Protein AF-A0A669PUD7-F1 (afdb_monomer_lite)

Radius of gyration: 36.91 Å; chains: 1; bounding box: 134×95×124 Å

Organism: Phasianus colchicus (NCBI:txid9054)

InterPro domains:
  IPR001087 GDSL lipase/esterase [PF00657] (429-705)
  IPR008139 Saposin B type domain [PS50015] (211-290)
  IPR008139 Saposin B type domain [SM00741] (213-286)
  IPR011001 Saposin-like [SSF47862] (212-287)
  IPR036514 SGNH hydrolase superfamily [G3DSA:3.40.50.1110] (474-720)
  IPR039676 Acyloxyacyl hydrolase [PTHR15010] (180-747)
  IPR048593 Acyloxyacyl hydrolase, N-terminal domain [PF20825] (214-342)

Sequence (747 aa):
MGKPLAVGVVSVSPSLARSGLHIEAAAPTPDVPLTWLPLFPSHQQLPAHPLTQSPPPAASFFSPILFLSHPPKWKPCSKETEGDLLLYFLFYLSGGGLGGRVLSGFFFMQHELLRGVSCVINAEWLRQLLWFKVVSHSLRARRAELLTAPSWSHQASRSGTAATGMRASRQIIPNWFCILWLPLLLRAISCSPLPAAELPPPAALPSGLSQGQTCVGCVLVVSVIEQLAQWHNSTVKAAMERLCNYIPEKLQGFCYVLAEVYGPHIAELIDKEMNADVVCHSLKLCKQDPGQPLCHLYPPPKVGLSAAIRKAKRILKNSKDLKSTVGFPNLCAFPPLADLCERIKYVLRNKLPFEDFDGDKFSTFPTLRGYHWRGRDCDDKNTTVYPGRRPDNWDVKSDSNCNGIWGVDPKDGIPYEEKFCKGADSQGVVLLGDSAGAHFHIPPEWMTVTQMSAKSFANLPMAFTDELDWPQFSEITGFLNSTIGGWTDSLYLRLRRRNRCNHRDLQNISQNGGSSRNLLSLIKSLARNQLLDNPAIVIYATIGNDVCNGNQDTLAHMTTPKEMFSNVMQALQYLDSQLPNSSHVILTGLVDGRFLWDNLHSRYHPLGQLNRDVTYSQLYTFLNCLQVSPCSGWLTANETLRNLTSERALQLSNVLKEITRTQKFANFDVFYMDFPLKQTAEEWHRMGGESWQLIEPVDGFHPSQIAAALGTSVTWQKALHEWPQVLGKENPFNDQIEAIFKDQGGH

Foldseek 3Di:
DDDDDDDDDDDDDDDDDDDDDDDDDDDDDDDDDDDDDDDDDDDDDDDDDDDDDDDDDDDDDDDDDDDDDDDDDDDDDDDDDYDDDDDDDDDDDDDDDDDDDDDDDDDDDDDDDPDDDDDDDDPVVVVVVVVVVVVVPVVVPPDDDDDDDDDDDDYDDYDDDDDDDDDDDDDDDDDDPPDPPVVPPPPDDDDDDDDDDDDDDPDDDDLADDLLRLLVVQQLVLLLLLVLCVLVVHQSLVSLVQLLQLADPLCSVVSVVCCVLCVVLSRLLVVVVHHSLLSCLLLSSRDDDPPADRFDQFDAPPVGSVVSNVVSNVSLVPDPVPPDSDPDPGPLPPPSCVVVVVLLVCCVPQVAAPQQQCPLREEQDCFSSHLLFFQHFDDSNDSQAEAFWDADVLQQPHRRNLLLQHHADPVPGHTRSCVFPVQQLAAAEEELEECLLLVQADQLLSRLSVNHGSVSCPCVSRCVRRVSGRSCQFAARNDDFDPRDDGGDHVQVVLCQQGSSNHRRYGRLYYHLRDLQCSLVSCVSDRFAQPGGRAYEYEYYHQPNLQFFLDPPSLVSHHALVNLLVSVVSVVVVCLVGGHAAHAYEYEAHDLLLLLCVQFQCPAFSSCPPPVTGGLVSVLSSCSSSSNQRGVQNSHPPVVSSVSSNVRSVSSLVSLVVCLVPDDGGRYRYHYDYQCLVVLQVVQVVVVHDSQVQAHRNNSGHGHSSSSNSSSVVVVVCCVVPPVVNSGGRGPCSVVCCVPSNCSPPD

Structure (mmCIF, N/CA/C/O backbone):
data_AF-A0A669PUD7-F1
#
_entry.id   AF-A0A669PUD7-F1
#
loop_
_atom_site.group_PDB
_atom_site.id
_atom_site.type_symbol
_atom_site.label_atom_id
_atom_site.label_alt_id
_atom_site.label_comp_id
_atom_site.label_asym_id
_atom_site.label_entity_id
_atom_site.label_seq_id
_atom_site.pdbx_PDB_ins_code
_atom_site.Cartn_x
_atom_site.Cartn_y
_atom_site.Cartn_z
_atom_site.occupancy
_atom_site.B_iso_or_equiv
_atom_site.auth_seq_id
_atom_site.auth_comp_id
_atom_site.auth_asym_id
_atom_site.auth_atom_id
_atom_site.pdbx_PDB_model_num
ATOM 1 N N . MET A 1 1 ? 67.825 29.179 16.433 1.00 30.06 1 MET A N 1
ATOM 2 C CA . MET A 1 1 ? 67.629 28.994 14.973 1.00 30.06 1 MET A CA 1
ATOM 3 C C . MET A 1 1 ? 67.698 27.504 14.661 1.00 30.06 1 MET A C 1
ATOM 5 O O . MET A 1 1 ? 68.273 26.777 15.460 1.00 30.06 1 MET A O 1
ATOM 9 N N . GLY A 1 2 ? 67.028 27.036 13.605 1.00 33.84 2 GLY A N 1
ATOM 10 C CA . GLY A 1 2 ? 66.627 25.626 13.493 1.00 33.84 2 GLY A CA 1
ATOM 11 C C . GLY A 1 2 ? 67.649 24.645 12.903 1.00 33.84 2 GLY A C 1
ATOM 12 O O . GLY A 1 2 ? 68.591 25.039 12.219 1.00 33.84 2 GLY A O 1
ATOM 13 N N . LYS A 1 3 ? 67.377 23.357 13.150 1.00 33.19 3 LYS A N 1
ATOM 14 C CA . LYS A 1 3 ? 67.638 22.151 12.333 1.00 33.19 3 LYS A CA 1
ATOM 15 C C . LYS A 1 3 ? 66.871 20.984 12.989 1.00 33.19 3 LYS A C 1
ATOM 17 O O . LYS A 1 3 ? 66.657 21.034 14.200 1.00 33.19 3 LYS A O 1
ATOM 22 N N . PRO A 1 4 ? 66.397 19.993 12.216 1.00 48.84 4 PRO A N 1
ATOM 23 C CA . PRO A 1 4 ? 67.084 18.693 12.260 1.00 48.84 4 PRO A CA 1
ATOM 24 C C . PRO A 1 4 ? 67.132 17.967 10.900 1.00 48.84 4 PRO A C 1
ATOM 26 O O . PRO A 1 4 ? 66.355 18.274 9.998 1.00 48.84 4 PRO A O 1
ATOM 29 N N . LEU A 1 5 ? 68.017 16.967 10.768 1.00 30.84 5 LEU A N 1
ATOM 30 C CA . LEU A 1 5 ? 67.963 15.970 9.688 1.00 30.84 5 LEU A CA 1
ATOM 31 C C . LEU A 1 5 ? 68.794 14.710 10.040 1.00 30.84 5 LEU A C 1
ATOM 33 O O . LEU A 1 5 ? 70.017 14.800 10.093 1.00 30.84 5 LEU A O 1
ATOM 37 N N . ALA A 1 6 ? 68.119 13.558 10.204 1.00 36.34 6 ALA A N 1
ATOM 38 C CA . ALA A 1 6 ? 68.666 12.181 10.273 1.00 36.34 6 ALA A CA 1
ATOM 39 C C . ALA A 1 6 ? 69.630 11.852 11.465 1.00 36.34 6 ALA A C 1
ATOM 41 O O . ALA A 1 6 ? 70.038 12.752 12.189 1.00 36.34 6 ALA A O 1
ATOM 42 N N . VAL A 1 7 ? 69.976 10.590 11.802 1.00 28.28 7 VAL A N 1
ATOM 43 C CA . VAL A 1 7 ? 69.871 9.290 11.085 1.00 28.28 7 VAL A CA 1
ATOM 44 C C . VAL A 1 7 ? 69.454 8.105 12.000 1.00 28.28 7 VAL A C 1
ATOM 46 O O . VAL A 1 7 ? 70.170 7.798 12.945 1.00 28.28 7 VAL A O 1
ATOM 49 N N . GLY A 1 8 ? 68.396 7.369 11.599 1.00 27.33 8 GLY A N 1
ATOM 50 C CA . GLY A 1 8 ? 68.172 5.907 11.790 1.00 27.33 8 GLY A CA 1
ATOM 51 C C . GLY A 1 8 ? 68.160 5.299 13.214 1.00 27.33 8 GLY A C 1
ATOM 52 O O . GLY A 1 8 ? 67.993 6.029 14.181 1.00 27.33 8 GLY A O 1
ATOM 53 N N . VAL A 1 9 ? 68.266 3.967 13.419 1.00 26.58 9 VAL A N 1
ATOM 54 C CA . VAL A 1 9 ? 68.284 2.784 12.503 1.00 26.58 9 VAL A CA 1
ATOM 55 C C . VAL A 1 9 ? 67.666 1.540 13.229 1.00 26.58 9 VAL A C 1
ATOM 57 O O . VAL A 1 9 ? 67.614 1.528 14.453 1.00 26.58 9 VAL A O 1
ATOM 60 N N . VAL A 1 10 ? 67.324 0.472 12.479 1.00 24.89 10 VAL A N 1
ATOM 61 C CA . VAL A 1 10 ? 67.096 -0.966 12.845 1.00 24.89 10 VAL A CA 1
ATOM 62 C C . VAL A 1 10 ? 65.633 -1.461 12.904 1.00 24.89 10 VAL A C 1
ATOM 64 O O . VAL A 1 10 ? 64.730 -0.784 13.381 1.00 24.89 10 VAL A O 1
ATOM 67 N N . SER A 1 11 ? 65.414 -2.667 12.360 1.00 26.98 11 SER A N 1
ATOM 68 C CA . SER A 1 11 ? 64.138 -3.386 12.199 1.00 26.98 11 SER A CA 1
ATOM 69 C C . SER A 1 11 ? 64.370 -4.911 12.124 1.00 26.98 11 SER A C 1
ATOM 71 O O . SER A 1 11 ? 65.521 -5.318 11.982 1.00 26.98 11 SER A O 1
ATOM 73 N N . VAL A 1 12 ? 63.299 -5.730 12.211 1.00 26.91 12 VAL A N 1
ATOM 74 C CA . VAL A 1 12 ? 63.056 -7.046 11.537 1.00 26.91 12 VAL A CA 1
ATOM 75 C C . VAL A 1 12 ? 61.925 -7.833 12.241 1.00 26.91 12 VAL A C 1
ATOM 77 O O . VAL A 1 12 ? 61.733 -7.735 13.449 1.00 26.91 12 VAL A O 1
ATOM 80 N N . SER A 1 13 ? 61.183 -8.641 11.477 1.00 28.22 13 SER A N 1
ATOM 81 C CA . SER A 1 13 ? 60.266 -9.703 11.944 1.00 28.22 13 SER A CA 1
ATOM 82 C C . SER A 1 13 ? 60.478 -10.960 11.086 1.00 28.22 13 SER A C 1
ATOM 84 O O . SER A 1 13 ? 60.989 -10.827 9.972 1.00 28.22 13 SER A O 1
ATOM 86 N N . PRO A 1 14 ? 60.101 -12.166 11.553 1.00 42.28 14 PRO A N 1
ATOM 87 C CA . PRO A 1 14 ? 59.249 -13.005 10.691 1.00 42.28 14 PRO A CA 1
ATOM 88 C C . PRO A 1 14 ? 58.281 -13.954 11.439 1.00 42.28 14 PRO A C 1
ATOM 90 O O . PRO A 1 14 ? 58.297 -14.079 12.660 1.00 42.28 14 PRO A O 1
ATOM 93 N N . SER A 1 15 ? 57.465 -14.671 10.663 1.00 32.06 15 SER A N 1
ATOM 94 C CA . SER A 1 15 ? 56.576 -15.777 11.059 1.00 32.06 15 SER A CA 1
ATOM 95 C C . SER A 1 15 ? 56.848 -17.013 10.185 1.00 32.06 15 SER A C 1
ATOM 97 O O . SER A 1 15 ? 57.290 -16.813 9.055 1.00 32.06 15 SER A O 1
ATOM 99 N N . LEU A 1 16 ? 56.568 -18.253 10.653 1.00 30.39 16 LEU A N 1
ATOM 100 C CA . LEU A 1 16 ? 56.097 -19.393 9.817 1.00 30.39 16 LEU A CA 1
ATOM 101 C C . LEU A 1 16 ? 55.959 -20.775 10.519 1.00 30.39 16 LEU A C 1
ATOM 103 O O . LEU A 1 16 ? 56.741 -21.131 11.391 1.00 30.39 16 LEU A O 1
ATOM 107 N N . ALA A 1 17 ? 55.059 -21.584 9.933 1.00 30.00 17 ALA A N 1
ATOM 108 C CA . ALA A 1 17 ? 55.115 -23.049 9.726 1.00 30.00 17 ALA A CA 1
ATOM 109 C C . ALA A 1 17 ? 54.729 -24.072 10.830 1.00 30.00 17 ALA A C 1
ATOM 111 O O . ALA A 1 17 ? 54.683 -23.804 12.024 1.00 30.00 17 ALA A O 1
ATOM 112 N N . ARG A 1 18 ? 54.368 -25.270 10.330 1.00 30.86 18 ARG A N 1
ATOM 113 C CA . ARG A 1 18 ? 53.689 -26.409 10.986 1.00 30.86 18 ARG A CA 1
ATOM 114 C C . ARG A 1 18 ? 54.662 -27.520 11.407 1.00 30.86 18 ARG A C 1
ATOM 116 O O . ARG A 1 18 ? 55.613 -27.774 10.674 1.00 30.86 18 ARG A O 1
ATOM 123 N N . SER A 1 19 ? 54.264 -28.338 12.385 1.00 29.62 19 SER A N 1
ATOM 124 C CA . SER A 1 19 ? 54.404 -29.811 12.354 1.00 29.62 19 SER A CA 1
ATOM 125 C C . SER A 1 19 ? 53.536 -30.462 13.450 1.00 29.62 19 SER A C 1
ATOM 127 O O . SER A 1 19 ? 52.921 -29.756 14.248 1.00 29.62 19 SER A O 1
ATOM 129 N N . GLY A 1 20 ? 53.445 -31.796 13.474 1.00 27.02 20 GLY A N 1
ATOM 130 C CA . GLY A 1 20 ? 52.811 -32.560 14.556 1.00 27.02 20 GLY A CA 1
ATOM 131 C C . GLY A 1 20 ? 52.773 -34.063 14.260 1.00 27.02 20 GLY A C 1
ATOM 132 O O . GLY A 1 20 ? 52.739 -34.438 13.090 1.00 27.02 20 GLY A O 1
ATOM 133 N N . LEU A 1 21 ? 52.791 -34.903 15.304 1.00 27.62 21 LEU A N 1
ATOM 134 C CA . LEU A 1 21 ? 52.514 -36.350 15.271 1.00 27.62 21 LEU A CA 1
ATOM 135 C C . LEU A 1 21 ? 52.329 -36.886 16.719 1.00 27.62 21 LEU A C 1
ATOM 137 O O . LEU A 1 21 ? 53.022 -36.399 17.601 1.00 27.62 21 LEU A O 1
ATOM 141 N N . HIS A 1 22 ? 51.402 -37.842 16.909 1.00 29.61 22 HIS A N 1
ATOM 142 C CA . HIS A 1 22 ? 51.393 -39.059 17.776 1.00 29.61 22 HIS A CA 1
ATOM 143 C C . HIS A 1 22 ? 52.221 -39.155 19.106 1.00 29.61 22 HIS A C 1
ATOM 145 O O . HIS A 1 22 ? 53.288 -38.574 19.219 1.00 29.61 22 HIS A O 1
ATOM 151 N N . ILE A 1 23 ? 51.853 -39.938 20.148 1.00 28.38 23 ILE A N 1
ATOM 152 C CA . ILE A 1 23 ? 50.979 -41.141 20.252 1.00 28.38 23 ILE A CA 1
ATOM 153 C C . ILE A 1 23 ? 50.528 -41.408 21.732 1.00 28.38 23 ILE A C 1
ATOM 155 O O . ILE A 1 23 ? 51.266 -41.022 22.627 1.00 28.38 23 ILE A O 1
ATOM 159 N N . GLU A 1 24 ? 49.365 -42.067 21.949 1.00 28.06 24 GLU A N 1
ATOM 160 C CA . GLU A 1 24 ? 48.912 -42.923 23.107 1.00 28.06 24 GLU A CA 1
ATOM 161 C C . GLU A 1 24 ? 49.030 -42.469 24.603 1.00 28.06 24 GLU A C 1
ATOM 163 O O . GLU A 1 24 ? 49.885 -41.674 24.961 1.00 28.06 24 GLU A O 1
ATOM 168 N N . ALA A 1 25 ? 48.240 -42.952 25.591 1.00 27.81 25 ALA A N 1
ATOM 169 C CA . ALA A 1 25 ? 46.958 -43.702 25.644 1.00 27.81 25 ALA A CA 1
ATOM 170 C C . ALA A 1 25 ? 46.368 -43.747 27.097 1.00 27.81 25 ALA A C 1
ATOM 172 O O . ALA A 1 25 ? 46.983 -43.246 28.034 1.00 27.81 25 ALA A O 1
ATOM 173 N N . ALA A 1 26 ? 45.233 -44.458 27.253 1.00 26.20 26 ALA A N 1
ATOM 174 C CA . ALA A 1 26 ? 44.622 -45.031 28.476 1.00 26.20 26 ALA A CA 1
ATOM 175 C C . ALA A 1 26 ? 43.569 -44.222 29.286 1.00 26.20 26 ALA A C 1
ATOM 177 O O . ALA A 1 26 ? 43.669 -43.019 29.498 1.00 26.20 26 ALA A O 1
ATOM 178 N N . ALA A 1 27 ? 42.558 -44.965 29.765 1.00 30.34 27 ALA A N 1
ATOM 179 C CA . ALA A 1 27 ? 41.497 -44.609 30.728 1.00 30.34 27 ALA A CA 1
ATOM 180 C C . ALA A 1 27 ? 41.475 -45.692 31.855 1.00 30.34 27 ALA A C 1
ATOM 182 O O . ALA A 1 27 ? 42.283 -46.622 31.738 1.00 30.34 27 ALA A O 1
ATOM 183 N N . PRO A 1 28 ? 40.646 -45.641 32.935 1.00 43.78 28 PRO A N 1
ATOM 184 C CA . PRO A 1 28 ? 39.178 -45.815 32.854 1.00 43.78 28 PRO A CA 1
ATOM 185 C C . PRO A 1 28 ? 38.343 -45.059 33.938 1.00 43.78 28 PRO A C 1
ATOM 187 O O . PRO A 1 28 ? 38.844 -44.186 34.641 1.00 43.78 28 PRO A O 1
ATOM 190 N N . THR A 1 29 ? 37.048 -45.398 34.046 1.00 30.81 29 THR A N 1
ATOM 191 C CA . THR A 1 29 ? 36.029 -44.933 35.027 1.00 30.81 29 THR A CA 1
ATOM 192 C C . THR A 1 29 ? 36.049 -45.725 36.358 1.00 30.81 29 THR A C 1
ATOM 194 O O . THR A 1 29 ? 36.811 -46.692 36.450 1.00 30.81 29 THR A O 1
ATOM 197 N N . PRO A 1 30 ? 35.255 -45.348 37.397 1.00 47.53 30 PRO A N 1
ATOM 198 C CA . PRO A 1 30 ? 33.906 -45.951 37.569 1.00 47.53 30 PRO A CA 1
ATOM 199 C C . PRO A 1 30 ? 32.785 -45.083 38.232 1.00 47.53 30 PRO A C 1
ATOM 201 O O . PRO A 1 30 ? 33.064 -44.128 38.947 1.00 47.53 30 PRO A O 1
ATOM 204 N N . ASP A 1 31 ? 31.529 -45.481 37.965 1.00 28.45 31 ASP A N 1
ATOM 205 C CA . ASP A 1 31 ? 30.261 -45.517 38.757 1.00 28.45 31 ASP A CA 1
ATOM 206 C C . ASP A 1 31 ? 29.881 -44.374 39.754 1.00 28.45 31 ASP A C 1
ATOM 208 O O . ASP A 1 31 ? 30.658 -44.038 40.639 1.00 28.45 31 ASP A O 1
ATOM 212 N N . VAL A 1 32 ? 28.719 -43.677 39.728 1.00 30.95 32 VAL A N 1
ATOM 213 C CA . VAL A 1 32 ? 27.270 -44.003 39.499 1.00 30.95 32 VAL A CA 1
ATOM 214 C C . VAL A 1 32 ? 26.622 -44.774 40.671 1.00 30.95 32 VAL A C 1
ATOM 216 O O . VAL A 1 32 ? 27.059 -45.891 40.938 1.00 30.95 32 VAL A O 1
ATOM 219 N N . PRO A 1 33 ? 25.595 -44.224 41.386 1.00 42.69 33 PRO A N 1
ATOM 220 C CA . PRO A 1 33 ? 24.197 -44.694 41.167 1.00 42.69 33 PRO A CA 1
ATOM 221 C C . PRO A 1 33 ? 22.983 -43.768 41.543 1.00 42.69 33 PRO A C 1
ATOM 223 O O . PRO A 1 33 ? 23.005 -43.098 42.569 1.00 42.69 33 PRO A O 1
ATOM 226 N N . LEU A 1 34 ? 21.861 -43.920 40.789 1.00 28.80 34 LEU A N 1
ATOM 227 C CA . LEU A 1 34 ? 20.416 -43.663 41.128 1.00 28.80 34 LEU A CA 1
ATOM 228 C C . LEU A 1 34 ? 19.952 -42.184 41.349 1.00 28.80 34 LEU A C 1
ATOM 230 O O . LEU A 1 34 ? 20.710 -41.379 41.867 1.00 28.80 34 LEU A O 1
ATOM 234 N N . THR A 1 35 ? 18.733 -41.697 41.015 1.00 27.91 35 THR A N 1
ATOM 235 C CA . THR A 1 35 ? 17.485 -42.200 40.349 1.00 27.91 35 THR A CA 1
ATOM 236 C C . THR A 1 35 ? 16.688 -40.983 39.795 1.00 27.91 35 THR A C 1
ATOM 238 O O . THR A 1 35 ? 16.579 -39.997 40.513 1.00 27.91 35 THR A O 1
ATOM 241 N N . TRP A 1 36 ? 16.286 -40.911 38.507 1.00 28.50 36 TRP A N 1
ATOM 242 C CA . TRP A 1 36 ? 14.959 -41.267 37.908 1.00 28.50 36 TRP A CA 1
ATOM 243 C C . TRP A 1 36 ? 13.741 -40.430 38.408 1.00 28.50 36 TRP A C 1
ATOM 245 O O . TRP A 1 36 ? 13.634 -40.216 39.607 1.00 28.50 36 TRP A O 1
ATOM 255 N N . LEU A 1 37 ? 12.779 -39.915 37.603 1.00 26.92 37 LEU A N 1
ATOM 256 C CA . LEU A 1 37 ? 12.205 -40.296 36.278 1.00 26.92 37 LEU A CA 1
ATOM 257 C C . LEU A 1 37 ? 11.684 -39.067 35.439 1.00 26.92 37 LEU A C 1
ATOM 259 O O . LEU A 1 37 ? 11.399 -38.039 36.053 1.00 26.92 37 LEU A O 1
ATOM 263 N N . PRO A 1 38 ? 11.496 -39.148 34.088 1.00 33.97 38 PRO A N 1
ATOM 264 C CA . PRO A 1 38 ? 11.032 -38.007 33.256 1.00 33.97 38 PRO A CA 1
ATOM 265 C C . PRO A 1 38 ? 9.974 -38.284 32.128 1.00 33.97 38 PRO A C 1
ATOM 267 O O . PRO A 1 38 ? 9.688 -39.427 31.793 1.00 33.97 38 PRO A O 1
ATOM 270 N N . LEU A 1 39 ? 9.564 -37.195 31.440 1.00 28.47 39 LEU A N 1
ATOM 271 C CA . LEU A 1 39 ? 9.244 -37.051 29.987 1.00 28.47 39 LEU A CA 1
ATOM 272 C C . LEU A 1 39 ? 7.911 -37.516 29.321 1.00 28.47 39 LEU A C 1
ATOM 274 O O . LEU A 1 39 ? 7.117 -38.283 29.850 1.00 28.47 39 LEU A O 1
ATOM 278 N N . PHE A 1 40 ? 7.700 -36.947 28.116 1.00 29.69 40 PHE A N 1
ATOM 279 C CA . PHE A 1 40 ? 6.578 -37.093 27.162 1.00 29.69 40 PHE A CA 1
ATOM 280 C C . PHE A 1 40 ? 6.726 -38.310 26.205 1.00 29.69 40 PHE A C 1
ATOM 282 O O . PHE A 1 40 ? 7.852 -38.753 25.970 1.00 29.69 40 PHE A O 1
ATOM 289 N N . PRO A 1 41 ? 5.637 -38.774 25.549 1.00 34.44 41 PRO A N 1
ATOM 290 C CA . PRO A 1 41 ? 5.673 -39.724 24.425 1.00 34.44 41 PRO A CA 1
ATOM 291 C C . PRO A 1 41 ? 5.711 -39.048 23.032 1.00 34.44 41 PRO A C 1
ATOM 293 O O . PRO A 1 41 ? 5.340 -37.884 22.883 1.00 34.44 41 PRO A O 1
ATOM 296 N N . SER A 1 42 ? 6.094 -39.798 21.987 1.00 28.39 42 SER A N 1
ATOM 297 C CA . SER A 1 42 ? 6.107 -39.347 20.581 1.00 28.39 42 SER A CA 1
ATOM 298 C C . SER A 1 42 ? 5.844 -40.482 19.560 1.00 28.39 42 SER A C 1
ATOM 300 O O . SER A 1 42 ? 5.848 -41.655 19.916 1.00 28.39 42 SER A O 1
ATOM 302 N N . HIS A 1 43 ? 5.554 -40.082 18.312 1.00 32.94 43 HIS A N 1
ATOM 303 C CA . HIS A 1 43 ? 5.357 -40.814 17.035 1.00 32.94 43 HIS A CA 1
ATOM 304 C C . HIS A 1 43 ? 5.433 -42.360 16.910 1.00 32.94 43 HIS A C 1
ATOM 306 O O . HIS A 1 43 ? 6.351 -43.024 17.378 1.00 32.94 43 HIS A O 1
ATOM 312 N N . GLN A 1 44 ? 4.574 -42.883 16.017 1.00 25.48 44 GLN A N 1
ATOM 313 C CA . GLN A 1 44 ? 4.788 -44.106 15.213 1.00 25.48 44 GLN A CA 1
ATOM 314 C C . GLN A 1 44 ? 4.589 -43.817 13.701 1.00 25.48 44 GLN A C 1
ATOM 316 O O . GLN A 1 44 ? 4.240 -42.692 13.335 1.00 25.48 44 GLN A O 1
ATOM 321 N N . GLN A 1 45 ? 4.876 -44.787 12.815 1.00 29.05 45 GLN A N 1
ATOM 322 C CA . GLN A 1 45 ? 5.178 -44.551 11.388 1.00 29.05 45 GLN A CA 1
ATOM 323 C C . GLN A 1 45 ? 4.706 -45.668 10.421 1.00 29.05 45 GLN A C 1
ATOM 325 O O . GLN A 1 45 ? 4.792 -46.840 10.774 1.00 29.05 45 GLN A O 1
ATOM 330 N N . LEU A 1 46 ? 4.416 -45.277 9.160 1.00 30.98 46 LEU A N 1
ATOM 331 C CA . LEU A 1 46 ? 4.442 -46.089 7.907 1.00 30.98 46 LEU A CA 1
ATOM 332 C C . LEU A 1 46 ? 3.343 -47.179 7.728 1.00 30.98 46 LEU A C 1
ATOM 334 O O . LEU A 1 46 ? 2.687 -47.515 8.712 1.00 30.98 46 LEU A O 1
ATOM 338 N N . PRO A 1 47 ? 3.080 -47.726 6.502 1.00 38.19 47 PRO A N 1
ATOM 339 C CA . PRO A 1 47 ? 3.832 -47.658 5.226 1.00 38.19 47 PRO A CA 1
ATOM 340 C C . PRO A 1 47 ? 3.051 -47.068 4.010 1.00 38.19 47 PRO A C 1
ATOM 342 O O . PRO A 1 47 ? 2.115 -46.298 4.193 1.00 38.19 47 PRO A O 1
ATOM 345 N N . ALA A 1 48 ? 3.479 -47.362 2.764 1.00 30.75 48 ALA A N 1
ATOM 346 C CA . ALA A 1 48 ? 3.054 -46.690 1.517 1.00 30.75 48 ALA A CA 1
ATOM 347 C C . ALA A 1 48 ? 2.908 -47.628 0.278 1.00 30.75 48 ALA A C 1
ATOM 349 O O . ALA A 1 48 ? 3.227 -48.810 0.373 1.00 30.75 48 ALA A O 1
ATOM 350 N N . HIS A 1 49 ? 2.525 -47.040 -0.880 1.00 28.61 49 HIS A N 1
ATOM 351 C CA . HIS A 1 49 ? 2.270 -47.603 -2.240 1.00 28.61 49 HIS A CA 1
ATOM 352 C C . HIS A 1 49 ? 0.857 -48.175 -2.528 1.00 28.61 49 HIS A C 1
ATOM 354 O O . HIS A 1 49 ? 0.243 -48.721 -1.616 1.00 28.61 49 HIS A O 1
ATOM 360 N N . PRO A 1 50 ? 0.377 -48.194 -3.803 1.00 35.88 50 PRO A N 1
ATOM 361 C CA . PRO A 1 50 ? 0.714 -47.362 -4.979 1.00 35.88 50 PRO A CA 1
ATOM 362 C C . PRO A 1 50 ? -0.527 -46.753 -5.704 1.00 35.88 50 PRO A C 1
ATOM 364 O O . PRO A 1 50 ? -1.668 -46.910 -5.285 1.00 35.88 50 PRO A O 1
ATOM 367 N N . LEU A 1 51 ? -0.301 -46.056 -6.828 1.00 34.59 51 LEU A N 1
ATOM 368 C CA . LEU A 1 51 ? -1.334 -45.471 -7.707 1.00 34.59 51 LEU A CA 1
ATOM 369 C C . LEU A 1 51 ? -2.123 -46.517 -8.524 1.00 34.59 51 LEU A C 1
ATOM 371 O O . LEU A 1 51 ? -1.506 -47.371 -9.156 1.00 34.59 51 LEU A O 1
ATOM 375 N N . THR A 1 52 ? -3.452 -46.362 -8.636 1.00 24.45 52 THR A N 1
ATOM 376 C CA . THR A 1 52 ? -4.244 -46.330 -9.903 1.00 24.45 52 THR A CA 1
ATOM 377 C C . THR A 1 52 ? -5.761 -46.337 -9.641 1.00 24.45 52 THR A C 1
ATOM 379 O O . THR A 1 52 ? -6.225 -47.116 -8.820 1.00 24.45 52 THR A O 1
ATOM 382 N N . GLN A 1 53 ? -6.529 -45.526 -10.388 1.00 26.16 53 GLN A N 1
ATOM 383 C CA . GLN A 1 53 ? -7.715 -45.899 -11.205 1.00 26.16 53 GLN A CA 1
ATOM 384 C C . GLN A 1 53 ? -8.630 -44.692 -11.525 1.00 26.16 53 GLN A C 1
ATOM 386 O O . GLN A 1 53 ? -8.565 -43.641 -10.893 1.00 26.16 53 GLN A O 1
ATOM 391 N N . SER A 1 54 ? -9.433 -44.845 -12.580 1.00 25.52 54 SER A N 1
ATOM 392 C CA . SER A 1 54 ? -10.323 -43.847 -13.196 1.00 25.52 54 SER A CA 1
ATOM 393 C C . SER A 1 54 ? -11.762 -43.877 -12.646 1.00 25.52 54 SER A C 1
ATOM 395 O O . SER A 1 54 ? -12.212 -44.942 -12.225 1.00 25.52 54 SER A O 1
ATOM 397 N N . PRO A 1 55 ? -12.538 -42.777 -12.736 1.00 32.88 55 PRO A N 1
ATOM 398 C CA . PRO A 1 55 ? -13.946 -42.763 -12.331 1.00 32.88 55 PRO A CA 1
ATOM 399 C C . PRO A 1 55 ? -14.882 -43.428 -13.371 1.00 32.88 55 PRO A C 1
ATOM 401 O O . PRO A 1 55 ? -14.740 -43.162 -14.568 1.00 32.88 55 PRO A O 1
ATOM 404 N N . PRO A 1 56 ? -15.870 -44.243 -12.946 1.00 30.89 56 PRO A N 1
ATOM 405 C CA . PRO A 1 56 ? -16.993 -44.690 -13.778 1.00 30.89 56 PRO A CA 1
ATOM 406 C C . PRO A 1 56 ? -18.178 -43.682 -13.783 1.00 30.89 56 PRO A C 1
ATOM 408 O O . PRO A 1 56 ? -18.160 -42.731 -13.000 1.00 30.89 56 PRO A O 1
ATOM 411 N N . PRO A 1 57 ? -19.196 -43.839 -14.665 1.00 35.94 57 PRO A N 1
ATOM 412 C CA . PRO A 1 57 ? -20.094 -42.738 -15.052 1.00 35.94 57 PRO A CA 1
ATOM 413 C C . PRO A 1 57 ? -21.592 -42.912 -14.683 1.00 35.94 57 PRO A C 1
ATOM 415 O O . PRO A 1 57 ? -21.998 -43.930 -14.132 1.00 35.94 57 PRO A O 1
ATOM 418 N N . ALA A 1 58 ? -22.406 -41.949 -15.157 1.00 26.52 58 ALA A N 1
ATOM 419 C CA . ALA A 1 58 ? -23.883 -41.908 -15.194 1.00 26.52 58 ALA A CA 1
ATOM 420 C C . ALA A 1 58 ? -24.588 -41.481 -13.875 1.00 26.52 58 ALA A C 1
ATOM 422 O O . ALA A 1 58 ? -23.986 -41.504 -12.810 1.00 26.52 58 ALA A O 1
ATOM 423 N N . ALA A 1 59 ? -25.843 -41.004 -13.885 1.00 26.27 59 ALA A N 1
ATOM 424 C CA . ALA A 1 59 ? -26.830 -40.970 -14.977 1.00 26.27 59 ALA A CA 1
ATOM 425 C C . ALA A 1 59 ? -27.673 -39.675 -15.026 1.00 26.27 59 ALA A C 1
ATOM 427 O O . ALA A 1 59 ? -27.793 -38.948 -14.043 1.00 26.27 59 ALA A O 1
ATOM 428 N N . SER A 1 60 ? -28.301 -39.428 -16.179 1.00 23.42 60 SER A N 1
ATOM 429 C CA . SER A 1 60 ? -29.338 -38.412 -16.398 1.00 23.42 60 SER A CA 1
ATOM 430 C C . SER A 1 60 ? -30.745 -39.019 -16.303 1.00 23.42 60 SER A C 1
ATOM 432 O O . SER A 1 60 ? -30.945 -40.174 -16.671 1.00 23.42 60 SER A O 1
ATOM 434 N N . PHE A 1 61 ? -31.736 -38.231 -15.870 1.00 23.56 61 PHE A N 1
ATOM 435 C CA . PHE A 1 61 ? -33.165 -38.569 -15.953 1.00 23.56 61 PHE A CA 1
ATOM 436 C C . PHE A 1 61 ? -34.014 -37.328 -16.273 1.00 23.56 61 PHE A C 1
ATOM 438 O O . PHE A 1 61 ? -33.572 -36.197 -16.075 1.00 23.56 61 PHE A O 1
ATOM 445 N N . PHE A 1 62 ? -35.215 -37.544 -16.818 1.00 21.84 62 PHE A N 1
ATOM 446 C CA . PHE A 1 62 ? -36.047 -36.524 -17.467 1.00 21.84 62 PHE A CA 1
ATOM 447 C C . PHE A 1 62 ? -37.535 -36.738 -17.126 1.00 21.84 62 PHE A C 1
ATOM 449 O O . PHE A 1 62 ? -38.010 -37.861 -17.270 1.00 21.84 62 PHE A O 1
ATOM 456 N N . SER A 1 63 ? -38.273 -35.647 -16.852 1.00 21.41 63 SER A N 1
ATOM 457 C CA . SER A 1 63 ? -39.747 -35.532 -17.002 1.00 21.41 63 SER A CA 1
ATOM 458 C C . SER A 1 63 ? -40.674 -36.380 -16.084 1.00 21.41 63 SER A C 1
ATOM 460 O O . SER A 1 63 ? -40.225 -37.354 -15.489 1.00 21.41 63 SER A O 1
ATOM 462 N N . PRO A 1 64 ? -42.005 -36.105 -16.022 1.00 36.31 64 PRO A N 1
ATOM 463 C CA . PRO A 1 64 ? -42.704 -34.814 -16.204 1.00 36.31 64 PRO A CA 1
ATOM 464 C C . PRO A 1 64 ? -43.879 -34.518 -15.215 1.00 36.31 64 PRO A C 1
ATOM 466 O O . PRO A 1 64 ? -44.497 -35.417 -14.665 1.00 36.31 64 PRO A O 1
ATOM 469 N N . ILE A 1 65 ? -44.236 -33.225 -15.113 1.00 23.77 65 ILE A N 1
ATOM 470 C CA . ILE A 1 65 ? -45.600 -32.616 -15.091 1.00 23.77 65 ILE A CA 1
ATOM 471 C C . ILE A 1 65 ? -46.754 -33.305 -14.317 1.00 23.77 65 ILE A C 1
ATOM 473 O O . ILE A 1 65 ? -47.227 -34.362 -14.721 1.00 23.77 65 ILE A O 1
ATOM 477 N N . LEU A 1 66 ? -47.404 -32.548 -13.410 1.00 23.38 66 LEU A N 1
ATOM 478 C CA . LEU A 1 66 ? -48.877 -32.383 -13.404 1.00 23.38 66 LEU A CA 1
ATOM 479 C C . LEU A 1 66 ? -49.345 -31.109 -12.660 1.00 23.38 66 LEU A C 1
ATOM 481 O O . LEU A 1 66 ? -48.759 -30.699 -11.664 1.00 23.38 66 LEU A O 1
ATOM 485 N N . PHE A 1 67 ? -50.409 -30.487 -13.177 1.00 23.08 67 PHE A N 1
ATOM 486 C CA . PHE A 1 67 ? -51.120 -29.297 -12.665 1.00 23.08 67 PHE A CA 1
ATOM 487 C C . PHE A 1 67 ? -52.585 -29.680 -12.373 1.00 23.08 67 PHE A C 1
ATOM 489 O O . PHE A 1 67 ? -53.053 -30.632 -12.986 1.00 23.08 67 PHE A O 1
ATOM 496 N N . LEU A 1 68 ? -53.292 -28.919 -11.516 1.00 23.31 68 LEU A N 1
ATOM 497 C CA . LEU A 1 68 ? -54.760 -28.651 -11.425 1.00 23.31 68 LEU A CA 1
ATOM 498 C C . LEU A 1 68 ? -54.961 -27.844 -10.101 1.00 23.31 68 LEU A C 1
ATOM 500 O O . LEU A 1 68 ? -54.451 -28.268 -9.073 1.00 23.31 68 LEU A O 1
ATOM 504 N N . SER A 1 69 ? -55.439 -26.586 -10.040 1.00 22.67 69 SER A N 1
ATOM 505 C CA . SER A 1 69 ? -56.791 -26.023 -10.300 1.00 22.67 69 SER A CA 1
ATOM 506 C C . SER A 1 69 ? -57.841 -26.379 -9.208 1.00 22.67 69 SER A C 1
ATOM 508 O O . SER A 1 69 ? -57.903 -27.546 -8.848 1.00 22.67 69 SER A O 1
ATOM 510 N N . HIS A 1 70 ? -58.737 -25.509 -8.694 1.00 24.22 70 HIS A N 1
ATOM 511 C CA . HIS A 1 70 ? -58.963 -24.051 -8.872 1.00 24.22 70 HIS A CA 1
ATOM 512 C C . HIS A 1 70 ? -59.889 -23.471 -7.720 1.00 24.22 70 HIS A C 1
ATOM 514 O O . HIS A 1 70 ? -59.931 -24.132 -6.686 1.00 24.22 70 HIS A O 1
ATOM 520 N N . PRO A 1 71 ? -60.542 -22.266 -7.752 1.00 41.25 71 PRO A N 1
ATOM 521 C CA . PRO A 1 71 ? -60.812 -21.415 -6.556 1.00 41.25 71 PRO A CA 1
ATOM 522 C C . PRO A 1 71 ? -62.355 -21.271 -6.287 1.00 41.25 71 PRO A C 1
ATOM 524 O O . PRO A 1 71 ? -63.013 -22.298 -6.449 1.00 41.25 71 PRO A O 1
ATOM 527 N N . PRO A 1 72 ? -63.042 -20.126 -5.962 1.00 44.75 72 PRO A N 1
ATOM 528 C CA . PRO A 1 72 ? -62.669 -18.762 -5.492 1.00 44.75 72 PRO A CA 1
ATOM 529 C C . PRO A 1 72 ? -63.601 -18.102 -4.420 1.00 44.75 72 PRO A C 1
ATOM 531 O O . PRO A 1 72 ? -64.648 -18.650 -4.083 1.00 44.75 72 PRO A O 1
ATOM 534 N N . LYS A 1 73 ? -63.277 -16.857 -3.986 1.00 21.39 73 LYS A N 1
ATOM 535 C CA . LYS A 1 73 ? -64.183 -15.681 -3.730 1.00 21.39 73 LYS A CA 1
ATOM 536 C C . LYS A 1 73 ? -63.441 -14.511 -3.033 1.00 21.39 73 LYS A C 1
ATOM 538 O O . LYS A 1 73 ? -62.630 -14.787 -2.164 1.00 21.39 73 LYS A O 1
ATOM 543 N N . TRP A 1 74 ? -63.698 -13.215 -3.283 1.00 22.27 74 TRP A N 1
ATOM 544 C CA . TRP A 1 74 ? -64.006 -12.490 -4.540 1.00 22.27 74 TRP A CA 1
ATOM 545 C C . TRP A 1 74 ? -63.661 -10.976 -4.395 1.00 22.27 74 TRP A C 1
ATOM 547 O O . TRP A 1 74 ? -63.304 -10.528 -3.309 1.00 22.27 74 TRP A O 1
ATOM 557 N N . LYS A 1 75 ? -63.720 -10.212 -5.499 1.00 21.61 75 LYS A N 1
ATOM 558 C CA . LYS A 1 75 ? -63.322 -8.781 -5.662 1.00 21.61 75 LYS A CA 1
ATOM 559 C C . LYS A 1 75 ? -64.508 -7.807 -5.406 1.00 21.61 75 LYS A C 1
ATOM 561 O O . LYS A 1 75 ? -65.626 -8.321 -5.327 1.00 21.61 75 LYS A O 1
ATOM 566 N N . PRO A 1 76 ? -64.332 -6.464 -5.252 1.00 31.81 76 PRO A N 1
ATOM 567 C CA . PRO A 1 76 ? -63.985 -5.507 -6.349 1.00 31.81 76 PRO A CA 1
ATOM 568 C C . PRO A 1 76 ? -63.096 -4.298 -5.922 1.00 31.81 76 PRO A C 1
ATOM 570 O O . PRO A 1 76 ? -62.845 -4.135 -4.736 1.00 31.81 76 PRO A O 1
ATOM 573 N N . CYS A 1 77 ? -62.633 -3.340 -6.749 1.00 22.22 77 CYS A N 1
ATOM 574 C CA . CYS A 1 77 ? -62.245 -3.131 -8.178 1.00 22.22 77 CYS A CA 1
ATOM 575 C C . CYS A 1 77 ? -61.681 -1.673 -8.255 1.00 22.22 77 CYS A C 1
ATOM 577 O O . CYS A 1 77 ? -61.809 -0.960 -7.266 1.00 22.22 77 CYS A O 1
ATOM 579 N N . SER A 1 78 ? -61.090 -1.068 -9.299 1.00 24.73 78 SER A N 1
ATOM 580 C CA . SER A 1 78 ? -60.554 -1.350 -10.665 1.00 24.73 78 SER A CA 1
ATOM 581 C C . SER A 1 78 ? -59.667 -0.111 -11.033 1.00 24.73 78 SER A C 1
ATOM 583 O O . SER A 1 78 ? -59.532 0.757 -10.177 1.00 24.73 78 SER A O 1
ATOM 585 N N . LYS A 1 79 ? -59.006 0.130 -12.180 1.00 24.94 79 LYS A N 1
ATOM 586 C CA . LYS A 1 79 ? -59.030 -0.291 -13.606 1.00 24.94 79 LYS A CA 1
ATOM 587 C C . LYS A 1 79 ? -57.559 -0.323 -14.125 1.00 24.94 79 LYS A C 1
ATOM 589 O O . LYS A 1 79 ? -56.712 0.313 -13.515 1.00 24.94 79 LYS A O 1
ATOM 594 N N . GLU A 1 80 ? -57.158 -1.252 -15.001 1.00 25.94 80 GLU A N 1
ATOM 595 C CA . GLU A 1 80 ? -57.021 -1.153 -16.486 1.00 25.94 80 GLU A CA 1
ATOM 596 C C . GLU A 1 80 ? -55.985 -0.121 -17.004 1.00 25.94 80 GLU A C 1
ATOM 598 O O . GLU A 1 80 ? -56.030 1.029 -16.584 1.00 25.94 80 GLU A O 1
ATOM 603 N N . THR A 1 81 ? -55.062 -0.434 -17.935 1.00 26.64 81 THR A N 1
ATOM 604 C CA . THR A 1 81 ? -54.702 -1.720 -18.605 1.00 26.64 81 THR A CA 1
ATOM 605 C C . THR A 1 81 ? -53.322 -1.620 -19.290 1.00 26.64 81 THR A C 1
ATOM 607 O O . THR A 1 81 ? -53.103 -0.647 -19.998 1.00 26.64 81 THR A O 1
ATOM 610 N N . GLU A 1 82 ? -52.489 -2.662 -19.121 1.00 27.91 82 GLU A N 1
ATOM 611 C CA . GLU A 1 82 ? -51.692 -3.401 -20.145 1.00 27.91 82 GLU A CA 1
ATOM 612 C C . GLU A 1 82 ? -50.724 -2.671 -21.126 1.00 27.91 82 GLU A C 1
ATOM 614 O O . GLU A 1 82 ? -50.891 -1.512 -21.481 1.00 27.91 82 GLU A O 1
ATOM 619 N N . GLY A 1 83 ? -49.677 -3.328 -21.649 1.00 23.89 83 GLY A N 1
ATOM 620 C CA . GLY A 1 83 ? -49.180 -4.680 -21.343 1.00 23.89 83 GLY A CA 1
ATOM 621 C C . GLY A 1 83 ? -48.124 -5.209 -22.335 1.00 23.89 83 GLY A C 1
ATOM 622 O O . GLY A 1 83 ? -48.252 -5.019 -23.538 1.00 23.89 83 GLY A O 1
ATOM 623 N N . ASP A 1 84 ? -47.091 -5.845 -21.777 1.00 25.47 84 ASP A N 1
ATOM 624 C CA . ASP A 1 84 ? -46.110 -6.819 -22.297 1.00 25.47 84 ASP A CA 1
ATOM 625 C C . ASP A 1 84 ? -45.941 -7.106 -23.806 1.00 25.47 84 ASP A C 1
ATOM 627 O O . ASP A 1 84 ? -46.884 -7.445 -24.515 1.00 25.47 84 ASP A O 1
ATOM 631 N N . LEU A 1 85 ? -44.668 -7.255 -24.219 1.00 25.27 85 LEU A N 1
ATOM 632 C CA . LEU A 1 85 ? -44.171 -8.549 -24.732 1.00 25.27 85 LEU A CA 1
ATOM 633 C C . LEU A 1 85 ? -42.631 -8.601 -24.819 1.00 25.27 85 LEU A C 1
ATOM 635 O O . LEU A 1 85 ? -42.014 -7.898 -25.616 1.00 25.27 85 LEU A O 1
ATOM 639 N N . LEU A 1 86 ? -42.011 -9.492 -24.034 1.00 23.80 86 LEU A N 1
ATOM 640 C CA . LEU A 1 86 ? -40.578 -9.813 -24.098 1.00 23.80 86 LEU A CA 1
ATOM 641 C C . LEU A 1 86 ? -40.397 -11.338 -24.161 1.00 23.80 86 LEU A C 1
ATOM 643 O O . LEU A 1 86 ? -40.091 -12.000 -23.174 1.00 23.80 86 LEU A O 1
ATOM 647 N N . LEU A 1 87 ? -40.627 -11.899 -25.349 1.00 25.17 87 LEU A N 1
ATOM 648 C CA . LEU A 1 87 ? -40.336 -13.288 -25.719 1.00 25.17 87 LEU A CA 1
ATOM 649 C C . LEU A 1 87 ? -40.111 -13.347 -27.246 1.00 25.17 87 LEU A C 1
ATOM 651 O O . LEU A 1 87 ? -40.599 -12.472 -27.953 1.00 25.17 87 LEU A O 1
ATOM 655 N N . TYR A 1 88 ? -39.400 -14.369 -27.745 1.00 23.97 88 TYR A N 1
ATOM 656 C CA . TYR A 1 88 ? -38.872 -14.504 -29.127 1.00 23.97 88 TYR A CA 1
ATOM 657 C C . TYR A 1 88 ? -37.658 -13.626 -29.505 1.00 23.97 88 TYR A C 1
ATOM 659 O O . TYR A 1 88 ? -37.771 -12.740 -30.342 1.00 23.97 88 TYR A O 1
ATOM 667 N N . PHE A 1 89 ? -36.455 -13.966 -29.014 1.00 25.38 89 PHE A N 1
ATOM 668 C CA . PHE A 1 89 ? -35.212 -13.721 -29.782 1.00 25.38 89 PHE A CA 1
ATOM 669 C C . PHE A 1 89 ? -34.051 -14.702 -29.481 1.00 25.38 89 PHE A C 1
ATOM 671 O O . PHE A 1 89 ? -32.881 -14.329 -29.484 1.00 25.38 89 PHE A O 1
ATOM 678 N N . LEU A 1 90 ? -34.361 -15.989 -29.259 1.00 25.47 90 LEU A N 1
ATOM 679 C CA . LEU A 1 90 ? -33.363 -17.068 -29.102 1.00 25.47 90 LEU A CA 1
ATOM 680 C C . LEU A 1 90 ? -33.604 -18.270 -30.040 1.00 25.47 90 LEU A C 1
ATOM 682 O O . LEU A 1 90 ? -33.434 -19.422 -29.661 1.00 25.47 90 LEU A O 1
ATOM 686 N N . PHE A 1 91 ? -33.982 -17.997 -31.291 1.00 25.36 91 PHE A N 1
ATOM 687 C CA . PHE A 1 91 ? -33.963 -18.974 -32.388 1.00 25.36 91 PHE A CA 1
ATOM 688 C C . PHE A 1 91 ? -33.889 -18.232 -33.735 1.00 25.36 91 PHE A C 1
ATOM 690 O O . PHE A 1 91 ? -34.924 -17.827 -34.241 1.00 25.36 91 PHE A O 1
ATOM 697 N N . TYR A 1 92 ? -32.677 -18.002 -34.267 1.00 24.98 92 TYR A N 1
ATOM 698 C CA . TYR A 1 92 ? -32.347 -17.908 -35.713 1.00 24.98 92 TYR A CA 1
ATOM 699 C C . TYR A 1 92 ? -30.853 -17.566 -35.934 1.00 24.98 92 TYR A C 1
ATOM 701 O O . TYR A 1 92 ? -30.486 -16.507 -36.437 1.00 24.98 92 TYR A O 1
ATOM 709 N N . LEU A 1 93 ? -29.965 -18.499 -35.570 1.00 26.20 93 LEU A N 1
ATOM 710 C CA . LEU A 1 93 ? -28.569 -18.528 -36.038 1.00 26.20 93 LEU A CA 1
ATOM 711 C C . LEU A 1 93 ? -28.277 -19.855 -36.755 1.00 26.20 93 LEU A C 1
ATOM 713 O O . LEU A 1 93 ? -27.463 -20.669 -36.329 1.00 26.20 93 LEU A O 1
ATOM 717 N N . SER A 1 94 ? -28.962 -20.058 -37.877 1.00 27.14 94 SER A N 1
ATOM 718 C CA . SER A 1 94 ? -28.617 -21.043 -38.905 1.00 27.14 94 SER A CA 1
ATOM 719 C C . SER A 1 94 ? -28.918 -20.441 -40.284 1.00 27.14 94 SER A C 1
ATOM 721 O O . SER A 1 94 ? -29.815 -19.611 -40.426 1.00 27.14 94 SER A O 1
ATOM 723 N N . GLY A 1 95 ? -28.086 -20.759 -41.280 1.00 23.89 95 GLY A N 1
ATOM 724 C CA . GLY A 1 95 ? -28.049 -20.044 -42.561 1.00 23.89 95 GLY A CA 1
ATOM 725 C C . GLY A 1 95 ? -28.797 -20.725 -43.711 1.00 23.89 95 GLY A C 1
ATOM 726 O O . GLY A 1 95 ? -28.987 -21.938 -43.715 1.00 23.89 95 GLY A O 1
ATOM 727 N N . GLY A 1 96 ? -29.126 -19.924 -44.730 1.00 24.19 96 GLY A N 1
ATOM 728 C CA . GLY A 1 96 ? -29.875 -20.327 -45.927 1.00 24.19 96 GLY A CA 1
ATOM 729 C C . GLY A 1 96 ? -31.370 -19.987 -45.815 1.00 24.19 96 GLY A C 1
ATOM 730 O O . GLY A 1 96 ? -31.969 -20.190 -44.770 1.00 24.19 96 GLY A O 1
ATOM 731 N N . GLY A 1 97 ? -32.029 -19.446 -46.841 1.00 23.45 97 GLY A N 1
ATOM 732 C CA . GLY A 1 97 ? -31.543 -19.013 -48.156 1.00 23.45 97 GLY A CA 1
ATOM 733 C C . GLY A 1 97 ? -32.698 -18.465 -49.015 1.00 23.45 97 GLY A C 1
ATOM 734 O O . GLY A 1 97 ? -33.839 -18.493 -48.580 1.00 23.45 97 GLY A O 1
ATOM 735 N N . LEU A 1 98 ? -32.396 -18.016 -50.242 1.00 27.41 98 LEU A N 1
ATOM 736 C CA . LEU A 1 98 ? -33.359 -17.625 -51.297 1.00 27.41 98 LEU A CA 1
ATOM 737 C C . LEU A 1 98 ? -34.289 -16.409 -51.022 1.00 27.41 98 LEU A C 1
ATOM 739 O O . LEU A 1 98 ? -35.387 -16.531 -50.504 1.00 27.41 98 LEU A O 1
ATOM 743 N N . GLY A 1 99 ? -33.924 -15.260 -51.606 1.00 24.56 99 GLY A N 1
ATOM 744 C CA . GLY A 1 99 ? -34.711 -14.744 -52.742 1.00 24.56 99 GLY A CA 1
ATOM 745 C C . GLY A 1 99 ? -35.894 -13.776 -52.534 1.00 24.56 99 GLY A C 1
ATOM 746 O O . GLY A 1 99 ? -37.034 -14.158 -52.753 1.00 24.56 99 GLY A O 1
ATOM 747 N N . GLY A 1 100 ? -35.593 -12.471 -52.466 1.00 26.48 100 GLY A N 1
ATOM 748 C CA . GLY A 1 100 ? -36.035 -11.545 -53.530 1.00 26.48 100 GLY A CA 1
ATOM 749 C C . GLY A 1 100 ? -37.232 -10.592 -53.312 1.00 26.48 100 GLY A C 1
ATOM 750 O O . GLY A 1 100 ? -38.365 -11.023 -53.150 1.00 26.48 100 GLY A O 1
ATOM 751 N N . ARG A 1 101 ? -36.971 -9.297 -53.597 1.00 28.25 101 ARG A N 1
ATOM 752 C CA . ARG A 1 101 ? -37.936 -8.178 -53.806 1.00 28.25 101 ARG A CA 1
ATOM 753 C C . ARG A 1 101 ? -38.655 -7.733 -52.506 1.00 28.25 101 ARG A C 1
ATOM 755 O O . ARG A 1 101 ? -38.715 -8.489 -51.553 1.00 28.25 101 ARG A O 1
ATOM 762 N N . VAL A 1 102 ? -39.138 -6.495 -52.341 1.00 27.86 102 VAL A N 1
ATOM 763 C CA . VAL A 1 102 ? -39.471 -5.395 -53.280 1.00 27.86 102 VAL A CA 1
ATOM 764 C C . VAL A 1 102 ? -38.769 -4.072 -52.879 1.00 27.86 102 VAL A C 1
ATOM 766 O O . VAL A 1 102 ? -38.292 -3.930 -51.759 1.00 27.86 102 VAL A O 1
ATOM 769 N N . LEU A 1 103 ? -38.670 -3.117 -53.815 1.00 26.25 103 LEU A N 1
ATOM 770 C CA . LEU A 1 103 ? -38.085 -1.772 -53.649 1.00 26.25 103 LEU A CA 1
ATOM 771 C C . LEU A 1 103 ? -39.162 -0.665 -53.613 1.00 26.25 103 LEU A C 1
ATOM 773 O O . LEU A 1 103 ? -40.289 -0.887 -54.044 1.00 26.25 103 LEU A O 1
ATOM 777 N N . SER A 1 104 ? -38.735 0.556 -53.256 1.00 25.38 104 SER A N 1
ATOM 778 C CA . SER A 1 104 ? -39.483 1.836 -53.245 1.00 25.38 104 SER A CA 1
ATOM 779 C C . SER A 1 104 ? -40.486 2.034 -52.088 1.00 25.38 104 SER A C 1
ATOM 781 O O . SER A 1 104 ? -41.040 1.070 -51.578 1.00 25.38 104 SER A O 1
ATOM 783 N N . GLY A 1 105 ? -40.718 3.262 -51.602 1.00 25.72 105 GLY A N 1
ATOM 784 C CA . GLY A 1 105 ? -40.121 4.548 -52.002 1.00 25.72 105 GLY A CA 1
ATOM 785 C C . GLY A 1 105 ? -40.178 5.609 -50.892 1.00 25.72 105 GLY A C 1
ATOM 786 O O . GLY A 1 105 ? -41.049 5.567 -50.032 1.00 25.72 105 GLY A O 1
ATOM 787 N N . PHE A 1 106 ? -39.228 6.548 -50.911 1.00 23.12 106 PHE A N 1
ATOM 788 C CA . PHE A 1 106 ? -39.144 7.706 -50.003 1.00 23.12 106 PHE A CA 1
ATOM 789 C C . PHE A 1 106 ? -39.444 9.012 -50.768 1.00 23.12 106 PHE A C 1
ATOM 791 O O . PHE A 1 106 ? -39.373 9.018 -51.994 1.00 23.12 106 PHE A O 1
ATOM 798 N N . PHE A 1 107 ? -39.659 10.108 -50.022 1.00 23.75 107 PHE A N 1
ATOM 799 C CA . PHE A 1 107 ? -40.007 11.482 -50.453 1.00 23.75 107 PHE A CA 1
ATOM 800 C C . PHE A 1 107 ? -41.472 11.727 -50.870 1.00 23.75 107 PHE A C 1
ATOM 802 O O . PHE A 1 107 ? -41.871 11.387 -51.977 1.00 23.75 107 PHE A O 1
ATOM 809 N N . PHE A 1 108 ? -42.211 12.502 -50.061 1.00 23.47 108 PHE A N 1
ATOM 810 C CA . PHE A 1 108 ? -42.294 13.965 -50.251 1.00 23.47 108 PHE A CA 1
ATOM 811 C C . PHE A 1 108 ? -42.739 14.703 -48.959 1.00 23.47 108 PHE A C 1
ATOM 813 O O . PHE A 1 108 ? -43.187 14.052 -48.026 1.00 23.47 108 PHE A O 1
ATOM 820 N N . MET A 1 109 ? -42.515 16.030 -48.919 1.00 21.92 109 MET A N 1
ATOM 821 C CA . MET A 1 109 ? -42.866 17.094 -47.928 1.00 21.92 109 MET A CA 1
ATOM 822 C C . MET A 1 109 ? -43.526 16.716 -46.573 1.00 21.92 109 MET A C 1
ATOM 824 O O . MET A 1 109 ? -44.537 16.032 -46.538 1.00 21.92 109 MET A O 1
ATOM 828 N N . GLN A 1 110 ? -42.989 17.092 -45.399 1.00 23.45 110 GLN A N 1
ATOM 829 C CA . GLN A 1 110 ? -42.758 18.432 -44.785 1.00 23.45 110 GLN A CA 1
ATOM 830 C C . GLN A 1 110 ? -43.988 19.159 -44.189 1.00 23.45 110 GLN A C 1
ATOM 832 O O . GLN A 1 110 ? -44.962 19.414 -44.881 1.00 23.45 110 GLN A O 1
ATOM 837 N N . HIS A 1 111 ? -43.793 19.630 -42.944 1.00 22.75 111 HIS A N 1
ATOM 838 C CA . HIS A 1 111 ? -44.491 20.711 -42.219 1.00 22.75 111 HIS A CA 1
ATOM 839 C C . HIS A 1 111 ? -46.001 20.600 -41.935 1.00 22.75 111 HIS A C 1
ATOM 841 O O . HIS A 1 111 ? -46.828 21.035 -42.725 1.00 22.75 111 HIS A O 1
ATOM 847 N N . GLU A 1 112 ? -46.322 20.208 -40.695 1.00 23.84 112 GLU A N 1
ATOM 848 C CA . GLU A 1 112 ? -46.950 21.085 -39.680 1.00 23.84 112 GLU A CA 1
ATOM 849 C C . GLU A 1 112 ? -46.849 20.409 -38.283 1.00 23.84 112 GLU A C 1
ATOM 851 O O . GLU A 1 112 ? -46.305 19.311 -38.170 1.00 23.84 112 GLU A O 1
ATOM 856 N N . LEU A 1 113 ? -47.344 21.062 -37.220 1.00 23.97 113 LEU A N 1
ATOM 857 C CA . LEU A 1 113 ? -47.518 20.508 -35.856 1.00 23.97 113 LEU A CA 1
ATOM 858 C C . LEU A 1 113 ? -46.258 20.098 -35.054 1.00 23.97 113 LEU A C 1
ATOM 860 O O . LEU A 1 113 ? -46.213 19.060 -34.393 1.00 23.97 113 LEU A O 1
ATOM 864 N N . LEU A 1 114 ? -45.302 21.023 -34.926 1.00 26.05 114 LEU A N 1
ATOM 865 C CA . LEU A 1 114 ? -44.427 21.079 -33.742 1.00 26.05 114 LEU A CA 1
ATOM 866 C C . LEU A 1 114 ? -45.216 21.569 -32.502 1.00 26.05 114 LEU A C 1
ATOM 868 O O . LEU A 1 114 ? -45.151 22.748 -32.151 1.00 26.05 114 LEU A O 1
ATOM 872 N N . ARG A 1 115 ? -45.962 20.683 -31.820 1.00 26.08 115 ARG A N 1
ATOM 873 C CA . ARG A 1 115 ? -46.505 20.937 -30.463 1.00 26.08 115 ARG A CA 1
ATOM 874 C C . ARG A 1 115 ? -46.627 19.663 -29.619 1.00 26.08 115 ARG A C 1
ATOM 876 O O . ARG A 1 115 ? -47.512 18.852 -29.862 1.00 26.08 115 ARG A O 1
ATOM 883 N N . GLY A 1 116 ? -45.834 19.579 -28.548 1.00 25.08 116 GLY A N 1
ATOM 884 C CA . GLY A 1 116 ? -46.043 18.638 -27.438 1.00 25.08 116 GLY A CA 1
ATOM 885 C C . GLY A 1 116 ? -44.828 17.770 -27.094 1.00 25.08 116 GLY A C 1
ATOM 886 O O . GLY A 1 116 ? -44.179 17.238 -27.981 1.00 25.08 116 GLY A O 1
ATOM 887 N N . VAL A 1 117 ? -44.581 17.621 -25.786 1.00 26.53 117 VAL A N 1
ATOM 888 C CA . VAL A 1 117 ? -43.667 16.657 -25.136 1.00 26.53 117 VAL A CA 1
ATOM 889 C C . VAL A 1 117 ? -42.196 16.693 -25.592 1.00 26.53 117 VAL A C 1
ATOM 891 O O . VAL A 1 117 ? -41.784 16.034 -26.541 1.00 26.53 117 VAL A O 1
ATOM 894 N N . SER A 1 118 ? -41.364 17.385 -24.809 1.00 26.42 118 SER A N 1
ATOM 895 C CA . SER A 1 118 ? -39.914 17.153 -24.789 1.00 26.42 118 SER A CA 1
ATOM 896 C C . SER A 1 118 ? -39.603 15.976 -23.864 1.00 26.42 118 SER A C 1
ATOM 898 O O . SER A 1 118 ? -39.981 16.030 -22.694 1.00 26.42 118 SER A O 1
ATOM 900 N N . CYS A 1 119 ? -38.913 14.938 -24.350 1.00 25.62 119 CYS A N 1
ATOM 901 C CA . CYS A 1 119 ? -38.289 13.938 -23.480 1.00 25.62 119 CYS A CA 1
ATOM 902 C C . CYS A 1 119 ? -37.135 13.181 -24.171 1.00 25.62 119 CYS A C 1
ATOM 904 O O . CYS A 1 119 ? -37.278 12.710 -25.294 1.00 25.62 119 CYS A O 1
ATOM 906 N N . VAL A 1 120 ? -36.007 13.086 -23.459 1.00 28.03 120 VAL A N 1
ATOM 907 C CA . VAL A 1 120 ? -34.887 12.122 -23.559 1.00 28.03 120 VAL A CA 1
ATOM 908 C C . VAL A 1 120 ? -34.684 11.372 -24.894 1.00 28.03 120 VAL A C 1
ATOM 910 O O . VAL A 1 120 ? -35.314 10.350 -25.156 1.00 28.03 120 VAL A O 1
ATOM 913 N N . ILE A 1 121 ? -33.650 11.761 -25.654 1.00 26.55 121 ILE A N 1
ATOM 914 C CA . ILE A 1 121 ? -32.968 10.846 -26.589 1.00 26.55 121 ILE A CA 1
ATOM 915 C C . ILE A 1 121 ? -31.859 10.121 -25.818 1.00 26.55 121 ILE A C 1
ATOM 917 O O . ILE A 1 121 ? -30.949 10.758 -25.291 1.00 26.55 121 ILE A O 1
ATOM 921 N N . ASN A 1 122 ? -31.925 8.789 -25.759 1.00 32.66 122 ASN A N 1
ATOM 922 C CA . ASN A 1 122 ? -30.924 7.962 -25.083 1.00 32.66 122 ASN A CA 1
ATOM 923 C C . ASN A 1 122 ? -29.625 7.858 -25.919 1.00 32.66 122 ASN A C 1
ATOM 925 O O . ASN A 1 122 ? -29.667 7.588 -27.122 1.00 32.66 122 ASN A O 1
ATOM 929 N N . ALA A 1 123 ? -28.467 8.046 -25.277 1.00 33.97 123 ALA A N 1
ATOM 930 C CA . ALA A 1 123 ? -27.147 8.054 -25.913 1.00 33.97 123 ALA A CA 1
ATOM 931 C C . ALA A 1 123 ? -26.747 6.709 -26.558 1.00 33.97 123 ALA A C 1
ATOM 933 O O . ALA A 1 123 ? -25.951 6.695 -27.503 1.00 33.97 123 ALA A O 1
ATOM 934 N N . GLU A 1 124 ? -27.323 5.591 -26.105 1.00 34.03 124 GLU A N 1
ATOM 935 C CA . GLU A 1 124 ? -27.008 4.243 -26.600 1.00 34.03 124 GLU A CA 1
ATOM 936 C C . GLU A 1 124 ? -27.254 4.074 -28.111 1.00 34.03 124 GLU A C 1
ATOM 938 O O . GLU A 1 124 ? -26.449 3.465 -28.821 1.00 34.03 124 GLU A O 1
ATOM 943 N N . TRP A 1 125 ? -28.319 4.687 -28.641 1.00 31.59 125 TRP A N 1
ATOM 944 C CA . TRP A 1 125 ? -28.675 4.592 -30.065 1.00 31.59 125 TRP A CA 1
ATOM 945 C C . TRP A 1 125 ? -27.660 5.276 -30.992 1.00 31.59 125 TRP A C 1
ATOM 947 O O . TRP A 1 125 ? -27.394 4.798 -32.098 1.00 31.59 125 TRP A O 1
ATOM 957 N N . LEU A 1 126 ? -27.043 6.371 -30.538 1.00 34.97 126 LEU A N 1
ATOM 958 C CA . LEU A 1 126 ? -26.001 7.077 -31.290 1.00 34.97 126 LEU A CA 1
ATOM 959 C C . LEU A 1 126 ? -24.674 6.303 -31.305 1.00 34.97 126 LEU A C 1
ATOM 961 O O . LEU A 1 126 ? -23.957 6.344 -32.309 1.00 34.97 126 LEU A O 1
ATOM 965 N N . ARG A 1 127 ? -24.366 5.546 -30.242 1.00 40.00 127 ARG A N 1
ATOM 966 C CA . ARG A 1 127 ? -23.166 4.693 -30.173 1.00 40.00 127 ARG A CA 1
ATOM 967 C C . ARG A 1 127 ? -23.215 3.548 -31.190 1.00 40.00 127 ARG A C 1
ATOM 969 O O . ARG A 1 127 ? -22.253 3.359 -31.936 1.00 40.00 127 ARG A O 1
ATOM 976 N N . GLN A 1 128 ? -24.339 2.834 -31.286 1.00 36.44 128 GLN A N 1
ATOM 977 C CA . GLN A 1 128 ? -24.473 1.688 -32.200 1.00 36.44 128 GLN A CA 1
ATOM 978 C C . GLN A 1 128 ? -24.378 2.091 -33.686 1.00 36.44 128 GLN A C 1
ATOM 980 O O . GLN A 1 128 ? -23.710 1.418 -34.476 1.00 36.44 128 GLN A O 1
ATOM 985 N N . LEU A 1 129 ? -24.965 3.234 -34.065 1.00 32.03 129 LEU A N 1
ATOM 986 C CA . LEU A 1 129 ? -24.919 3.764 -35.438 1.00 32.03 129 LEU A CA 1
ATOM 987 C C . LEU A 1 129 ? -23.519 4.218 -35.890 1.00 32.03 129 LEU A C 1
ATOM 989 O O . LEU A 1 129 ? -23.205 4.153 -37.083 1.00 32.03 129 LEU A O 1
ATOM 993 N N . LEU A 1 130 ? -22.667 4.665 -34.963 1.00 38.81 130 LEU A N 1
ATOM 994 C CA . LEU A 1 130 ? -21.273 5.015 -35.258 1.00 38.81 130 LEU A CA 1
ATOM 995 C C . LEU A 1 130 ? -20.391 3.770 -35.430 1.00 38.81 130 LEU A C 1
ATOM 997 O O . LEU A 1 130 ? -19.576 3.729 -36.354 1.00 38.81 130 LEU A O 1
ATOM 1001 N N . TRP A 1 131 ? -20.594 2.735 -34.610 1.00 36.50 131 TRP A N 1
ATOM 1002 C CA . TRP A 1 131 ? -19.796 1.503 -34.646 1.00 36.50 131 TRP A CA 1
ATOM 1003 C C . TRP A 1 131 ? -19.897 0.781 -36.004 1.00 36.50 131 TRP A C 1
ATOM 1005 O O . TRP A 1 131 ? -18.880 0.486 -36.640 1.00 36.50 131 TRP A O 1
ATOM 1015 N N . PHE A 1 132 ? -21.117 0.615 -36.532 1.00 30.88 132 PHE A N 1
ATOM 1016 C CA . PHE A 1 132 ? -21.351 -0.007 -37.845 1.00 30.88 132 PHE A CA 1
ATOM 1017 C C . PHE A 1 132 ? -20.702 0.746 -39.024 1.00 30.88 132 PHE A C 1
ATOM 1019 O O . PHE A 1 132 ? -20.302 0.121 -40.013 1.00 30.88 132 PHE A O 1
ATOM 1026 N N . LYS A 1 133 ? -20.553 2.077 -38.949 1.00 31.39 133 LYS A N 1
ATOM 1027 C CA . LYS A 1 133 ? -19.901 2.869 -40.011 1.00 31.39 133 LYS A CA 1
ATOM 1028 C C . LYS A 1 133 ? -18.385 2.680 -40.076 1.00 31.39 133 LYS A C 1
ATOM 1030 O O . LYS A 1 133 ? -17.832 2.766 -41.170 1.00 31.39 133 LYS A O 1
ATOM 1035 N N . VAL A 1 134 ? -17.728 2.400 -38.950 1.00 39.41 134 VAL A N 1
ATOM 1036 C CA . VAL A 1 134 ? -16.273 2.170 -38.909 1.00 39.41 134 VAL A CA 1
ATOM 1037 C C . VAL A 1 134 ? -15.933 0.757 -39.391 1.00 39.41 134 VAL A C 1
ATOM 1039 O O . VAL A 1 134 ? -15.144 0.599 -40.322 1.00 39.41 134 VAL A O 1
ATOM 1042 N N . VAL A 1 135 ? -16.587 -0.270 -38.835 1.00 37.84 135 VAL A N 1
ATOM 1043 C CA . VAL A 1 135 ? -16.313 -1.683 -39.175 1.00 37.84 135 VAL A CA 1
ATOM 1044 C C . VAL A 1 135 ? -16.592 -1.989 -40.655 1.00 37.84 135 VAL A C 1
ATOM 1046 O O . VAL A 1 135 ? -15.879 -2.775 -41.281 1.00 37.84 135 VAL A O 1
ATOM 1049 N N . SER A 1 136 ? -17.589 -1.334 -41.260 1.00 33.78 136 SER A N 1
ATOM 1050 C CA . SER A 1 136 ? -17.971 -1.580 -42.657 1.00 33.78 136 SER A CA 1
ATOM 1051 C C . SER A 1 136 ? -16.998 -1.025 -43.712 1.00 33.78 136 SER A C 1
ATOM 1053 O O . SER A 1 136 ? -17.041 -1.485 -44.856 1.00 33.78 136 SER A O 1
ATOM 1055 N N . HIS A 1 137 ? -16.104 -0.085 -43.371 1.00 33.00 137 HIS A N 1
ATOM 1056 C CA . HIS A 1 137 ? -15.140 0.476 -44.333 1.00 33.00 137 HIS A CA 1
ATOM 1057 C C . HIS A 1 137 ? -13.890 -0.397 -44.529 1.00 33.00 137 HIS A C 1
ATOM 1059 O O . HIS A 1 137 ? -13.459 -0.597 -45.667 1.00 33.00 137 HIS A O 1
ATOM 1065 N N . SER A 1 138 ? -13.344 -0.989 -43.463 1.00 36.94 138 SER A N 1
ATOM 1066 C CA . SER A 1 138 ? -12.108 -1.791 -43.544 1.00 36.94 138 SER A CA 1
ATOM 1067 C C . SER A 1 138 ? -12.265 -3.103 -44.328 1.00 36.94 138 SER A C 1
ATOM 1069 O O . SER A 1 138 ? -11.287 -3.628 -44.856 1.00 36.94 138 SER A O 1
ATOM 1071 N N . LEU A 1 139 ? -13.492 -3.623 -44.464 1.00 32.06 139 LEU A N 1
ATOM 1072 C CA . LEU A 1 139 ? -13.773 -4.903 -45.131 1.00 32.06 139 LEU A CA 1
ATOM 1073 C C . LEU A 1 139 ? -14.058 -4.805 -46.643 1.00 32.06 139 LEU A C 1
ATOM 1075 O O . LEU A 1 139 ? -14.170 -5.838 -47.301 1.00 32.06 139 LEU A O 1
ATOM 1079 N N . ARG A 1 140 ? -14.131 -3.600 -47.234 1.00 31.33 140 ARG A N 1
ATOM 1080 C CA . ARG A 1 140 ? -14.292 -3.434 -48.699 1.00 31.33 140 ARG A CA 1
ATOM 1081 C C . ARG A 1 140 ? -12.982 -3.247 -49.473 1.00 31.33 140 ARG A C 1
ATOM 1083 O O . ARG A 1 140 ? -12.995 -3.337 -50.696 1.00 31.33 140 ARG A O 1
ATOM 1090 N N . ALA A 1 141 ? -11.850 -3.064 -48.793 1.00 36.62 141 ALA A N 1
ATOM 1091 C CA . ALA A 1 141 ? -10.560 -2.758 -49.422 1.00 36.62 141 ALA A CA 1
ATOM 1092 C C . ALA A 1 141 ? -9.722 -3.985 -49.864 1.00 36.62 141 ALA A C 1
ATOM 1094 O O . ALA A 1 141 ? -8.570 -3.819 -50.255 1.00 36.62 141 ALA A O 1
ATOM 1095 N N . ARG A 1 142 ? -10.250 -5.222 -49.794 1.00 36.88 142 ARG A N 1
ATOM 1096 C CA . ARG A 1 142 ? -9.511 -6.456 -50.158 1.00 36.88 142 ARG A CA 1
ATOM 1097 C C . ARG A 1 142 ? -10.336 -7.505 -50.926 1.00 36.88 142 ARG A C 1
ATOM 1099 O O . ARG A 1 142 ? -10.332 -8.678 -50.559 1.00 36.88 142 ARG A O 1
ATOM 1106 N N . ARG A 1 143 ? -11.045 -7.125 -52.002 1.00 31.70 143 ARG A N 1
ATOM 1107 C CA . ARG A 1 143 ? -11.635 -8.124 -52.929 1.00 31.70 143 ARG A CA 1
ATOM 1108 C C . ARG A 1 143 ? -11.883 -7.648 -54.372 1.00 31.70 143 ARG A C 1
ATOM 1110 O O . ARG A 1 143 ? -12.980 -7.833 -54.890 1.00 31.70 143 ARG A O 1
ATOM 1117 N N . ALA A 1 144 ? -10.883 -7.049 -55.024 1.00 30.22 144 ALA A N 1
ATOM 1118 C CA . ALA A 1 144 ? -11.024 -6.563 -56.405 1.00 30.22 144 ALA A CA 1
ATOM 1119 C C . ALA A 1 144 ? -9.721 -6.575 -57.239 1.00 30.22 144 ALA A C 1
ATOM 1121 O O . ALA A 1 144 ? -9.491 -5.648 -58.004 1.00 30.22 144 ALA A O 1
ATOM 1122 N N . GLU A 1 145 ? -8.865 -7.599 -57.116 1.00 30.58 145 GLU A N 1
ATOM 1123 C CA . GLU A 1 145 ? -7.658 -7.692 -57.961 1.00 30.58 145 GLU A CA 1
ATOM 1124 C C . GLU A 1 145 ? -7.232 -9.148 -58.237 1.00 30.58 145 GLU A C 1
ATOM 1126 O O . GLU A 1 145 ? -6.250 -9.646 -57.697 1.00 30.58 145 GLU A O 1
ATOM 1131 N N . LEU A 1 146 ? -8.029 -9.863 -59.046 1.00 29.58 146 LEU A N 1
ATOM 1132 C CA . LEU A 1 146 ? -7.640 -11.127 -59.694 1.00 29.58 146 LEU A CA 1
ATOM 1133 C C . LEU A 1 146 ? -8.681 -11.544 -60.752 1.00 29.58 146 LEU A C 1
ATOM 1135 O O . LEU A 1 146 ? -9.668 -12.191 -60.410 1.00 29.58 146 LEU A O 1
ATOM 1139 N N . LEU A 1 147 ? -8.462 -11.148 -62.017 1.00 28.22 147 LEU A N 1
ATOM 1140 C CA . LEU A 1 147 ? -8.626 -11.947 -63.255 1.00 28.22 147 LEU A CA 1
ATOM 1141 C C . LEU A 1 147 ? -8.639 -11.063 -64.525 1.00 28.22 147 LEU A C 1
ATOM 1143 O O . LEU A 1 147 ? -9.071 -9.917 -64.495 1.00 28.22 147 LEU A O 1
ATOM 1147 N N . THR A 1 148 ? -8.202 -11.662 -65.643 1.00 29.50 148 THR A N 1
ATOM 1148 C CA . THR A 1 148 ? -8.290 -11.196 -67.050 1.00 29.50 148 THR A CA 1
ATOM 1149 C C . THR A 1 148 ? -7.659 -9.845 -67.436 1.00 29.50 148 THR A C 1
ATOM 1151 O O . THR A 1 148 ? -8.180 -8.778 -67.135 1.00 29.50 148 THR A O 1
ATOM 1154 N N . ALA A 1 149 ? -6.605 -9.914 -68.260 1.00 27.58 149 ALA A N 1
ATOM 1155 C CA . ALA A 1 149 ? -6.276 -8.873 -69.244 1.00 27.58 149 ALA A CA 1
ATOM 1156 C C . ALA A 1 149 ? -7.228 -8.967 -70.463 1.00 27.58 149 ALA A C 1
ATOM 1158 O O . ALA A 1 149 ? -7.937 -9.970 -70.599 1.00 27.58 149 ALA A O 1
ATOM 1159 N N . PRO A 1 150 ? -7.231 -7.975 -71.376 1.00 37.19 150 PRO A N 1
ATOM 1160 C CA . PRO A 1 150 ? -6.472 -8.201 -72.614 1.00 37.19 150 PRO A CA 1
ATOM 1161 C C . PRO A 1 150 ? -5.715 -6.952 -73.131 1.00 37.19 150 PRO A C 1
ATOM 1163 O O . PRO A 1 150 ? -5.378 -6.042 -72.379 1.00 37.19 150 PRO A O 1
ATOM 1166 N N . SER A 1 151 ? -5.356 -6.966 -74.416 1.00 27.06 151 SER A N 1
ATOM 1167 C CA . SER A 1 151 ? -4.211 -6.275 -75.018 1.00 27.06 151 SER A CA 1
ATOM 1168 C C . SER A 1 151 ? -4.545 -5.169 -76.038 1.00 27.06 151 SER A C 1
ATOM 1170 O O . SER A 1 151 ? -5.438 -5.351 -76.855 1.00 27.06 151 SER A O 1
ATOM 1172 N N . TRP A 1 1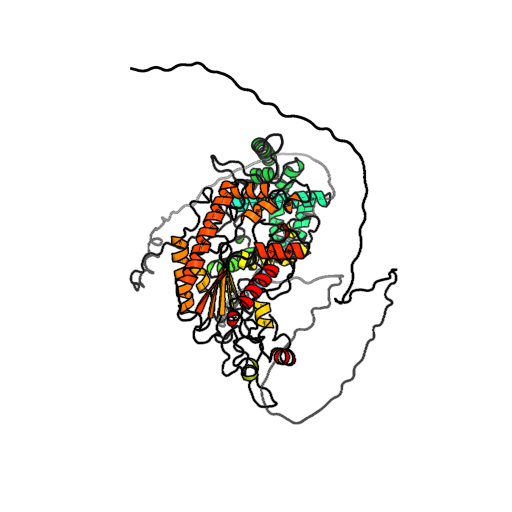52 ? -3.663 -4.157 -76.103 1.00 28.69 152 TRP A N 1
ATOM 1173 C CA . TRP A 1 152 ? -3.226 -3.422 -77.316 1.00 28.69 152 TRP A CA 1
ATOM 1174 C C . TRP A 1 152 ? -4.228 -2.522 -78.095 1.00 28.69 152 TRP A C 1
ATOM 1176 O O . TRP A 1 152 ? -5.128 -3.014 -78.764 1.00 28.69 152 TRP A O 1
ATOM 1186 N N . SER A 1 153 ? -3.910 -1.215 -78.216 1.00 27.20 153 SER A N 1
ATOM 1187 C CA . SER A 1 153 ? -3.380 -0.581 -79.463 1.00 27.20 153 SER A CA 1
ATOM 1188 C C . SER A 1 153 ? -3.858 0.853 -79.839 1.00 27.20 153 SER A C 1
ATOM 1190 O O . SER A 1 153 ? -4.974 1.264 -79.561 1.00 27.20 153 SER A O 1
ATOM 1192 N N . HIS A 1 154 ? -2.944 1.575 -80.513 1.00 28.94 154 HIS A N 1
ATOM 1193 C CA . HIS A 1 154 ? -3.081 2.663 -81.511 1.00 28.94 154 HIS A CA 1
ATOM 1194 C C . HIS A 1 154 ? -3.863 3.998 -81.277 1.00 28.94 154 HIS A C 1
ATOM 1196 O O . HIS A 1 154 ? -5.073 4.093 -81.402 1.00 28.94 154 HIS A O 1
ATOM 1202 N N . GLN A 1 155 ? -3.057 5.076 -81.197 1.00 28.72 155 GLN A N 1
ATOM 1203 C CA . GLN A 1 155 ? -3.115 6.347 -81.972 1.00 28.72 155 GLN A CA 1
ATOM 1204 C C . GLN A 1 155 ? -4.238 7.420 -81.819 1.00 28.72 155 GLN A C 1
ATOM 1206 O O . GLN A 1 155 ? -5.284 7.361 -82.446 1.00 28.72 155 GLN A O 1
ATOM 1211 N N . ALA A 1 156 ? -3.802 8.562 -81.254 1.00 28.34 156 ALA A N 1
ATOM 1212 C CA . ALA A 1 156 ? -3.586 9.856 -81.951 1.00 28.34 156 ALA A CA 1
ATOM 1213 C C . ALA A 1 156 ? -4.664 10.979 -82.042 1.00 28.34 156 ALA A C 1
ATOM 1215 O O . ALA A 1 156 ? -5.754 10.815 -82.565 1.00 28.34 156 ALA A O 1
ATOM 1216 N N . SER A 1 157 ? -4.156 12.201 -81.778 1.00 27.33 157 SER A N 1
ATOM 1217 C CA . SER A 1 157 ? -4.352 13.450 -82.555 1.00 27.33 157 SER A CA 1
ATOM 1218 C C . SER A 1 157 ? -5.559 14.391 -82.310 1.00 27.33 157 SER A C 1
ATOM 1220 O O . SER A 1 157 ? -6.623 14.186 -82.880 1.00 27.33 157 SER A O 1
ATOM 1222 N N . ARG A 1 158 ? -5.231 15.587 -81.759 1.00 29.19 158 ARG A N 1
ATOM 1223 C CA . ARG A 1 158 ? -5.822 16.931 -82.055 1.00 29.19 158 ARG A CA 1
ATOM 1224 C C . ARG A 1 158 ? -7.276 17.187 -81.575 1.00 29.19 158 ARG A C 1
ATOM 1226 O O . ARG A 1 158 ? -8.020 16.252 -81.347 1.00 29.19 158 ARG A O 1
ATOM 1233 N N . SER A 1 159 ? -7.756 18.428 -81.375 1.00 27.14 159 SER A N 1
ATOM 1234 C CA . SER A 1 159 ? -7.123 19.771 -81.274 1.00 27.14 159 SER A CA 1
ATOM 1235 C C . SER A 1 159 ? -8.120 20.828 -80.758 1.00 27.14 159 SER A C 1
ATOM 1237 O O . SER A 1 159 ? -9.292 20.752 -81.109 1.00 27.14 159 SER A O 1
ATOM 1239 N N . GLY A 1 160 ? -7.631 21.887 -80.093 1.00 26.30 160 GLY A N 1
ATOM 1240 C CA . GLY A 1 160 ? -8.403 23.111 -79.787 1.00 26.30 160 GLY A CA 1
ATOM 1241 C C . GLY A 1 160 ? -9.374 22.983 -78.600 1.00 26.30 160 GLY A C 1
ATOM 1242 O O . GLY A 1 160 ? -9.652 21.883 -78.142 1.00 26.30 160 GLY A O 1
ATOM 1243 N N . THR A 1 161 ? -9.893 24.068 -78.016 1.00 29.80 161 THR A N 1
ATOM 1244 C CA . THR A 1 161 ? -9.581 25.507 -78.195 1.00 29.80 161 THR A CA 1
ATOM 1245 C C . THR A 1 161 ? -9.941 26.252 -76.901 1.00 29.80 161 THR A C 1
ATOM 1247 O O . THR A 1 161 ? -10.788 25.782 -76.147 1.00 29.80 161 THR A O 1
ATOM 1250 N N . ALA A 1 162 ? -9.312 27.398 -76.624 1.00 30.55 162 ALA A N 1
ATOM 1251 C CA . ALA A 1 162 ? -9.526 28.140 -75.377 1.00 30.55 162 ALA A CA 1
ATOM 1252 C C . ALA A 1 162 ? -10.557 29.277 -75.510 1.00 30.55 162 ALA A C 1
ATOM 1254 O O . ALA A 1 162 ? -10.562 30.000 -76.502 1.00 30.55 162 ALA A O 1
ATOM 1255 N N . ALA A 1 163 ? -11.342 29.477 -74.449 1.00 29.67 163 ALA A N 1
ATOM 1256 C CA . ALA A 1 163 ? -12.067 30.705 -74.113 1.00 29.67 163 ALA A CA 1
ATOM 1257 C C . ALA A 1 163 ? -12.069 30.794 -72.567 1.00 29.67 163 ALA A C 1
ATOM 1259 O O . ALA A 1 163 ? -12.321 29.788 -71.910 1.00 29.67 163 ALA A O 1
ATOM 1260 N N . THR A 1 164 ? -11.593 31.841 -71.881 1.00 29.97 164 THR A N 1
ATOM 1261 C CA . THR A 1 164 ? -12.072 33.243 -71.822 1.00 29.97 164 THR A CA 1
ATOM 1262 C C . THR A 1 164 ? -13.578 33.347 -71.533 1.00 29.97 164 THR A C 1
ATOM 1264 O O . THR A 1 164 ? -14.370 32.870 -72.332 1.00 29.97 164 THR A O 1
ATOM 1267 N N . GLY A 1 165 ? -14.067 33.975 -70.459 1.00 25.66 165 GLY A N 1
ATOM 1268 C CA . GLY A 1 165 ? -13.404 34.680 -69.351 1.00 25.66 165 GLY A CA 1
ATOM 1269 C C . GLY A 1 165 ? -13.960 36.098 -69.164 1.00 25.66 165 GLY A C 1
ATOM 1270 O O . GLY A 1 165 ? -14.244 36.762 -70.151 1.00 25.66 165 GLY A O 1
ATOM 1271 N N . MET A 1 166 ? -14.031 36.570 -67.908 1.00 27.08 166 MET A N 1
ATOM 1272 C CA . MET A 1 166 ? -14.623 37.860 -67.478 1.00 27.08 166 MET A CA 1
ATOM 1273 C C . MET A 1 166 ? -16.158 37.962 -67.600 1.00 27.08 166 MET A C 1
ATOM 1275 O O . MET A 1 166 ? -16.765 37.279 -68.411 1.00 27.08 166 MET A O 1
ATOM 1279 N N . ARG A 1 167 ? -16.859 38.835 -66.858 1.00 27.38 167 ARG A N 1
ATOM 1280 C CA . ARG A 1 167 ? -16.753 39.285 -65.443 1.00 27.38 167 ARG A CA 1
ATOM 1281 C C . ARG A 1 167 ? -18.082 39.984 -65.111 1.00 27.38 167 ARG A C 1
ATOM 1283 O O . ARG A 1 167 ? -18.567 40.763 -65.923 1.00 27.38 167 ARG A O 1
ATOM 1290 N N . ALA A 1 168 ? -18.587 39.828 -63.892 1.00 27.11 168 ALA A N 1
ATOM 1291 C CA . ALA A 1 168 ? -19.558 40.752 -63.305 1.00 27.11 168 ALA A CA 1
ATOM 1292 C C . ALA A 1 168 ? -19.062 41.151 -61.910 1.00 27.11 168 ALA A C 1
ATOM 1294 O O . ALA A 1 168 ? -18.516 40.318 -61.189 1.00 27.11 168 ALA A O 1
ATOM 1295 N N . SER A 1 169 ? -19.185 42.430 -61.555 1.00 28.53 169 SER A N 1
ATOM 1296 C CA . SER A 1 169 ? -18.649 42.991 -60.311 1.00 28.53 169 SER A CA 1
ATOM 1297 C C . SER A 1 169 ? -19.658 43.938 -59.679 1.00 28.53 169 SER A C 1
ATOM 1299 O O . SER A 1 169 ? -20.221 44.779 -60.379 1.00 28.53 169 SER A O 1
ATOM 1301 N N . ARG A 1 170 ? -19.828 43.843 -58.357 1.00 31.42 170 ARG A N 1
ATOM 1302 C CA . ARG A 1 170 ? -20.241 44.952 -57.487 1.00 31.42 170 ARG A CA 1
ATOM 1303 C C . ARG A 1 170 ? -19.752 44.690 -56.063 1.00 31.42 170 ARG A C 1
ATOM 1305 O O . ARG A 1 170 ? -19.765 43.556 -55.597 1.00 31.42 170 ARG A O 1
ATOM 1312 N N . GLN A 1 171 ? -19.266 45.742 -55.414 1.00 33.00 171 GLN A N 1
ATOM 1313 C CA . GLN A 1 171 ? -18.654 45.703 -54.084 1.00 33.00 171 GLN A CA 1
ATOM 1314 C C . GLN A 1 171 ? -19.692 46.028 -53.004 1.00 33.00 171 GLN A C 1
ATOM 1316 O O . GLN A 1 171 ? -20.539 46.890 -53.226 1.00 33.00 171 GLN A O 1
ATOM 1321 N N . ILE A 1 172 ? -19.541 45.443 -51.813 1.00 30.03 172 ILE A N 1
ATOM 1322 C CA . ILE A 1 172 ? -19.998 46.031 -50.544 1.00 30.03 172 ILE A CA 1
ATOM 1323 C C . ILE A 1 172 ? -18.853 45.883 -49.526 1.00 30.03 172 ILE A C 1
ATOM 1325 O O . ILE A 1 172 ? -18.099 44.911 -49.565 1.00 30.03 172 ILE A O 1
ATOM 1329 N N . ILE A 1 173 ? -18.681 46.893 -48.672 1.00 32.06 173 ILE A N 1
ATOM 1330 C CA . ILE A 1 173 ? -17.580 47.046 -47.705 1.00 32.06 173 ILE A CA 1
ATOM 1331 C C . ILE A 1 173 ? -18.003 46.448 -46.342 1.00 32.06 173 ILE A C 1
ATOM 1333 O O . ILE A 1 173 ? -19.171 46.584 -45.974 1.00 32.06 173 ILE A O 1
ATOM 1337 N N . PRO A 1 174 ? -17.107 45.782 -45.582 1.00 36.69 174 PRO A N 1
ATOM 1338 C CA . PRO A 1 174 ? -17.460 45.162 -44.302 1.00 36.69 174 PRO A CA 1
ATOM 1339 C C . PRO A 1 174 ? -17.687 46.196 -43.189 1.00 36.69 174 PRO A C 1
ATOM 1341 O O . PRO A 1 174 ? -16.942 47.168 -43.078 1.00 36.69 174 PRO A O 1
ATOM 1344 N N . ASN A 1 175 ? -18.663 45.944 -42.310 1.00 32.28 175 ASN A N 1
ATOM 1345 C CA . ASN A 1 175 ? -18.913 46.759 -41.118 1.00 32.28 175 ASN A CA 1
ATOM 1346 C C . ASN A 1 175 ? -18.454 46.017 -39.846 1.00 32.28 175 ASN A C 1
ATOM 1348 O O . ASN A 1 175 ? -18.872 44.889 -39.592 1.00 32.28 175 ASN A O 1
ATOM 1352 N N . TRP A 1 176 ? -17.578 46.638 -39.055 1.00 35.75 176 TRP A N 1
ATOM 1353 C CA . TRP A 1 176 ? -16.775 45.992 -37.998 1.00 35.75 176 TRP A CA 1
ATOM 1354 C C . TRP A 1 176 ? -17.396 46.049 -36.583 1.00 35.75 176 TRP A C 1
ATOM 1356 O O . TRP A 1 176 ? -16.702 45.917 -35.578 1.00 35.75 176 TRP A O 1
ATOM 1366 N N . PHE A 1 177 ? -18.711 46.257 -36.476 1.00 36.69 177 PHE A N 1
ATOM 1367 C CA . PHE A 1 177 ? -19.328 46.817 -35.262 1.00 36.69 177 PHE A CA 1
ATOM 1368 C C . PHE A 1 177 ? -19.909 45.838 -34.219 1.00 36.69 177 PHE A C 1
ATOM 1370 O O . PHE A 1 177 ? -20.456 46.296 -33.218 1.00 36.69 177 PHE A O 1
ATOM 1377 N N . CYS A 1 178 ? -19.799 44.513 -34.393 1.00 36.62 178 CYS A N 1
ATOM 1378 C CA . CYS A 1 178 ? -20.537 43.542 -33.554 1.00 36.62 178 CYS A CA 1
ATOM 1379 C C . CYS A 1 178 ? -19.690 42.533 -32.748 1.00 36.62 178 CYS A C 1
ATOM 1381 O O . CYS A 1 178 ? -20.263 41.653 -32.115 1.00 36.62 178 CYS A O 1
ATOM 1383 N N . ILE A 1 179 ? -18.353 42.630 -32.741 1.00 43.62 179 ILE A N 1
ATOM 1384 C CA . ILE A 1 179 ? -17.476 41.602 -32.124 1.00 43.62 179 ILE A CA 1
ATOM 1385 C C . ILE A 1 179 ? -16.908 42.012 -30.743 1.00 43.62 179 ILE A C 1
ATOM 1387 O O . ILE A 1 179 ? -16.446 41.158 -29.993 1.00 43.62 179 ILE A O 1
ATOM 1391 N N . LEU A 1 180 ? -16.986 43.291 -30.351 1.00 39.00 180 LEU A N 1
ATOM 1392 C CA . LEU A 1 180 ? -16.245 43.825 -29.189 1.00 39.00 180 LEU A CA 1
ATOM 1393 C C . LEU A 1 180 ? -17.049 44.089 -27.897 1.00 39.00 180 LEU A C 1
ATOM 1395 O O . LEU A 1 180 ? -16.453 44.524 -26.917 1.00 39.00 180 LEU A O 1
ATOM 1399 N N . TRP A 1 181 ? -18.360 43.817 -27.850 1.00 38.78 181 TRP A N 1
ATOM 1400 C CA . TRP A 1 181 ? -19.212 44.209 -26.703 1.00 38.78 181 TRP A CA 1
ATOM 1401 C C . TRP A 1 181 ? -19.929 43.078 -25.949 1.00 38.78 181 TRP A C 1
ATOM 1403 O O . TRP A 1 181 ? -20.537 43.332 -24.911 1.00 38.78 181 TRP A O 1
ATOM 1413 N N . LEU A 1 182 ? -19.810 41.822 -26.389 1.00 36.41 182 LEU A N 1
ATOM 1414 C CA . LEU A 1 182 ? -20.424 40.685 -25.688 1.00 36.41 182 LEU A CA 1
ATOM 1415 C C . LEU A 1 182 ? -19.742 40.245 -24.360 1.00 36.41 182 LEU A C 1
ATOM 1417 O O . LEU A 1 182 ? -20.445 39.680 -23.525 1.00 36.41 182 LEU A O 1
ATOM 1421 N N . PRO A 1 183 ? -18.443 40.512 -24.077 1.00 36.59 183 PRO A N 1
ATOM 1422 C CA . PRO A 1 183 ? -17.831 40.121 -22.795 1.00 36.59 183 PRO A CA 1
ATOM 1423 C C . PRO A 1 183 ? -18.281 40.929 -21.565 1.00 36.59 183 PRO A C 1
ATOM 1425 O O . PRO A 1 183 ? -17.976 40.536 -20.440 1.00 36.59 183 PRO A O 1
ATOM 1428 N N . LEU A 1 184 ? -18.943 42.080 -21.744 1.00 40.28 184 LEU A N 1
ATOM 1429 C CA . LEU A 1 184 ? -19.083 43.083 -20.676 1.00 40.28 184 LEU A CA 1
ATOM 1430 C C . LEU A 1 184 ? -20.343 42.947 -19.798 1.00 40.28 184 LEU A C 1
ATOM 1432 O O . LEU A 1 184 ? -20.496 43.708 -18.848 1.00 40.28 184 LEU A O 1
ATOM 1436 N N . LEU A 1 185 ? -21.228 41.984 -20.082 1.00 37.91 185 LEU A N 1
ATOM 1437 C CA . LEU A 1 185 ? -22.542 41.843 -19.427 1.00 37.91 185 LEU A CA 1
ATOM 1438 C C . LEU A 1 185 ? -22.652 40.700 -18.394 1.00 37.91 185 LEU A C 1
ATOM 1440 O O . LEU A 1 185 ? -23.740 40.431 -17.897 1.00 37.91 185 LEU A O 1
ATOM 1444 N N . LEU A 1 186 ? -21.537 40.054 -18.028 1.00 34.75 186 LEU A N 1
ATOM 1445 C CA . LEU A 1 186 ? -21.490 38.978 -17.015 1.00 34.75 186 LEU A CA 1
ATOM 1446 C C . LEU A 1 186 ? -20.549 39.273 -15.825 1.00 34.75 186 LEU A C 1
ATOM 1448 O O . LEU A 1 186 ? -20.092 38.364 -15.137 1.00 34.75 186 LEU A O 1
ATOM 1452 N N . ARG A 1 187 ? -20.274 40.554 -15.537 1.00 34.47 187 ARG A N 1
ATOM 1453 C CA . ARG A 1 187 ? -19.545 41.009 -14.333 1.00 34.47 187 ARG A CA 1
ATOM 1454 C C . ARG A 1 187 ? -20.426 41.896 -13.443 1.00 34.47 187 ARG A C 1
ATOM 1456 O O . ARG A 1 187 ? -20.183 43.092 -13.328 1.00 34.47 187 ARG A O 1
ATOM 1463 N N . ALA A 1 188 ? -21.458 41.306 -12.833 1.00 34.94 188 ALA A N 1
ATOM 1464 C CA . ALA A 1 188 ? -22.401 42.037 -11.972 1.00 34.94 188 ALA A CA 1
ATOM 1465 C C . ALA A 1 188 ? -22.972 41.239 -10.774 1.00 34.94 188 ALA A C 1
ATOM 1467 O O . ALA A 1 188 ? -23.976 41.650 -10.202 1.00 34.94 188 ALA A O 1
ATOM 1468 N N . ILE A 1 189 ? -22.346 40.127 -10.359 1.00 32.47 189 ILE A N 1
ATOM 1469 C CA . ILE A 1 189 ? -22.644 39.470 -9.071 1.00 32.47 189 ILE A CA 1
ATOM 1470 C C . ILE A 1 189 ? -21.319 39.125 -8.384 1.00 32.47 189 ILE A C 1
ATOM 1472 O O . ILE A 1 189 ? -20.671 38.141 -8.731 1.00 32.47 189 ILE A O 1
ATOM 1476 N N . SER A 1 190 ? -20.929 39.948 -7.410 1.00 28.67 190 SER A N 1
ATOM 1477 C CA . SER A 1 190 ? -19.723 39.764 -6.596 1.00 28.67 190 SER A CA 1
ATOM 1478 C C . SER A 1 190 ? -20.052 40.054 -5.134 1.00 28.67 190 SER A C 1
ATOM 1480 O O . SER A 1 190 ? -20.154 41.215 -4.746 1.00 28.67 190 SER A O 1
ATOM 1482 N N . CYS A 1 191 ? -20.210 39.009 -4.320 1.00 27.78 191 CYS A N 1
ATOM 1483 C CA . CYS A 1 191 ? -20.238 39.136 -2.863 1.00 27.78 191 CYS A CA 1
ATOM 1484 C C . CYS A 1 191 ? -18.857 38.742 -2.326 1.00 27.78 191 CYS A C 1
ATOM 1486 O O . CYS A 1 191 ? -18.401 37.626 -2.572 1.00 27.78 191 CYS A O 1
ATOM 1488 N N . SER A 1 192 ? -18.170 39.664 -1.652 1.00 30.81 192 SER A N 1
ATOM 1489 C CA . SER A 1 192 ? -16.764 39.495 -1.264 1.00 30.81 192 SER A CA 1
ATOM 1490 C C . SER A 1 192 ? -16.587 38.561 -0.060 1.00 30.81 192 SER A C 1
ATOM 1492 O O . SER A 1 192 ? -17.172 38.829 0.990 1.00 30.81 192 SER A O 1
ATOM 1494 N N . PRO A 1 193 ? -15.720 37.535 -0.140 1.00 30.95 193 PRO A N 1
ATOM 1495 C CA . PRO A 1 193 ? -15.154 36.885 1.038 1.00 30.95 193 PRO A CA 1
ATOM 1496 C C . PRO A 1 193 ? -14.093 37.778 1.702 1.00 30.95 193 PRO A C 1
ATOM 1498 O O . PRO A 1 193 ? -13.405 38.549 1.030 1.00 30.95 193 PRO A O 1
ATOM 1501 N N . LEU A 1 194 ? -13.930 37.641 3.018 1.00 27.48 194 LEU A N 1
ATOM 1502 C CA . LEU A 1 194 ? -12.793 38.196 3.764 1.00 27.48 194 LEU A CA 1
ATOM 1503 C C . LEU A 1 194 ? -11.516 37.359 3.521 1.00 27.48 194 LEU A C 1
ATOM 1505 O O . LEU A 1 194 ? -11.622 36.198 3.117 1.00 27.48 194 LEU A O 1
ATOM 1509 N N . PRO A 1 195 ? -10.307 37.919 3.734 1.00 30.36 195 PRO A N 1
ATOM 1510 C CA . PRO A 1 195 ? -9.061 37.244 3.379 1.00 30.36 195 PRO A CA 1
ATOM 1511 C C . PRO A 1 195 ? -8.789 36.026 4.271 1.00 30.36 195 PRO A C 1
ATOM 1513 O O . PRO A 1 195 ? -8.521 36.158 5.465 1.00 30.36 195 PRO A O 1
ATOM 1516 N N . ALA A 1 196 ? -8.797 34.838 3.667 1.00 29.89 196 ALA A N 1
ATOM 1517 C CA . ALA A 1 196 ? -8.144 33.667 4.239 1.00 29.89 196 ALA A CA 1
ATOM 1518 C C . ALA A 1 196 ? -6.617 33.837 4.147 1.00 29.89 196 ALA A C 1
ATOM 1520 O O . ALA A 1 196 ? -6.112 34.371 3.160 1.00 29.89 196 ALA A O 1
ATOM 1521 N N . ALA A 1 197 ? -5.886 33.382 5.166 1.00 28.83 197 ALA A N 1
ATOM 1522 C CA . ALA A 1 197 ? -4.425 33.411 5.154 1.00 28.83 197 ALA A CA 1
ATOM 1523 C C . ALA A 1 197 ? -3.858 32.518 4.035 1.00 28.83 197 ALA A C 1
ATOM 1525 O O . ALA A 1 197 ? -4.409 31.453 3.744 1.00 28.83 197 ALA A O 1
ATOM 1526 N N . GLU A 1 198 ? -2.745 32.939 3.431 1.00 26.09 198 GLU A N 1
ATOM 1527 C CA . GLU A 1 198 ? -2.086 32.210 2.344 1.00 26.09 198 GLU A CA 1
ATOM 1528 C C . GLU A 1 198 ? -1.472 30.893 2.843 1.00 26.09 198 GLU A C 1
ATOM 1530 O O . GLU A 1 198 ? -0.326 30.832 3.287 1.00 26.09 198 GLU A O 1
ATOM 1535 N N . LEU A 1 199 ? -2.238 29.806 2.735 1.00 28.48 199 LEU A N 1
ATOM 1536 C CA . LEU A 1 199 ? -1.662 28.468 2.656 1.00 28.48 199 LEU A CA 1
ATOM 1537 C C . LEU A 1 199 ? -0.960 28.315 1.295 1.00 28.48 199 LEU A C 1
ATOM 1539 O O . LEU A 1 199 ? -1.507 28.766 0.282 1.00 28.48 199 LEU A O 1
ATOM 1543 N N . PRO A 1 200 ? 0.221 27.670 1.231 1.00 30.89 200 PRO A N 1
ATOM 1544 C CA . PRO A 1 200 ? 0.889 27.419 -0.040 1.00 30.89 200 PRO A CA 1
ATOM 1545 C C . PRO A 1 200 ? -0.016 26.579 -0.957 1.00 30.89 200 PRO A C 1
ATOM 1547 O O . PRO A 1 200 ? -0.728 25.693 -0.468 1.00 30.89 200 PRO A O 1
ATOM 1550 N N . PRO A 1 201 ? -0.013 26.830 -2.280 1.00 28.38 201 PRO A N 1
ATOM 1551 C CA . PRO A 1 201 ? -0.896 26.125 -3.200 1.00 28.38 201 PRO A CA 1
ATOM 1552 C C . PRO A 1 201 ? -0.615 24.614 -3.155 1.00 28.38 201 PRO A C 1
ATOM 1554 O O . PRO A 1 201 ? 0.554 24.216 -3.192 1.00 28.38 201 PRO A O 1
ATOM 1557 N N . PRO A 1 202 ? -1.653 23.756 -3.095 1.00 31.75 202 PRO A N 1
ATOM 1558 C CA . PRO A 1 202 ? -1.457 22.313 -3.099 1.00 31.75 202 PRO A CA 1
ATOM 1559 C C . PRO A 1 202 ? -0.737 21.897 -4.383 1.00 31.75 202 PRO A C 1
ATOM 1561 O O . PRO A 1 202 ? -1.098 22.338 -5.478 1.00 31.75 202 PRO A O 1
ATOM 1564 N N . ALA A 1 203 ? 0.288 21.053 -4.243 1.00 27.23 203 ALA A N 1
ATOM 1565 C CA . ALA A 1 203 ? 1.098 20.602 -5.367 1.00 27.23 203 ALA A CA 1
ATOM 1566 C C . ALA A 1 203 ? 0.209 19.979 -6.455 1.00 27.23 203 ALA A C 1
ATOM 1568 O O . ALA A 1 203 ? -0.586 19.076 -6.187 1.00 27.23 203 ALA A O 1
ATOM 1569 N N . ALA A 1 204 ? 0.336 20.474 -7.687 1.00 24.19 204 ALA A N 1
ATOM 1570 C CA . ALA A 1 204 ? -0.453 19.979 -8.803 1.00 24.19 204 ALA A CA 1
ATOM 1571 C C . ALA A 1 204 ? -0.096 18.510 -9.083 1.00 24.19 204 ALA A C 1
ATOM 1573 O O . ALA A 1 204 ? 1.032 18.208 -9.476 1.00 24.19 204 ALA A O 1
ATOM 1574 N N . LEU A 1 205 ? -1.069 17.609 -8.902 1.00 28.58 205 LEU A N 1
ATOM 1575 C CA . LEU A 1 205 ? -0.954 16.208 -9.313 1.00 28.58 205 LEU A CA 1
ATOM 1576 C C . LEU A 1 205 ? -0.529 16.152 -10.793 1.00 28.58 205 LEU A C 1
ATOM 1578 O O . LEU A 1 205 ? -1.182 16.789 -11.629 1.00 28.58 205 LEU A O 1
ATOM 1582 N N . PRO A 1 206 ? 0.554 15.433 -11.140 1.00 35.72 206 PRO A N 1
ATOM 1583 C CA . PRO A 1 206 ? 1.110 15.479 -12.482 1.00 35.72 206 PRO A CA 1
ATOM 1584 C C . PRO A 1 206 ? 0.140 14.831 -13.474 1.00 35.72 206 PRO A C 1
ATOM 1586 O O . PRO A 1 206 ? -0.144 13.637 -13.417 1.00 35.72 206 PRO A O 1
ATOM 1589 N N . SER A 1 207 ? -0.352 15.619 -14.429 1.00 36.22 207 SER A N 1
ATOM 1590 C CA . SER A 1 207 ? -1.291 15.192 -15.476 1.00 36.22 207 SER A CA 1
ATOM 1591 C C . SER A 1 207 ? -0.618 14.393 -16.610 1.00 36.22 207 SER A C 1
ATOM 1593 O O . SER A 1 207 ? -1.018 14.467 -17.773 1.00 36.22 207 SER A O 1
ATOM 1595 N N . GLY A 1 208 ? 0.399 13.603 -16.258 1.00 48.09 208 GLY A N 1
ATOM 1596 C CA . GLY A 1 208 ? 1.184 12.720 -17.115 1.00 48.09 208 GLY A CA 1
ATOM 1597 C C . GLY A 1 208 ? 2.313 12.045 -16.323 1.00 48.09 208 GLY A C 1
ATOM 1598 O O . GLY A 1 208 ? 2.777 12.582 -15.319 1.00 48.09 208 GLY A O 1
ATOM 1599 N N . LEU A 1 209 ? 2.758 10.872 -16.781 1.00 58.53 209 LEU A N 1
ATOM 1600 C CA . LEU A 1 209 ? 3.901 10.146 -16.211 1.00 58.53 209 LEU A CA 1
ATOM 1601 C C . LEU A 1 209 ? 5.190 10.980 -16.303 1.00 58.53 209 LEU A C 1
ATOM 1603 O O . LEU A 1 209 ? 5.405 11.709 -17.276 1.00 58.53 209 LEU A O 1
ATOM 1607 N N . SER A 1 210 ? 6.087 10.832 -15.325 1.00 79.12 210 SER A N 1
ATOM 1608 C CA . SER A 1 210 ? 7.408 11.466 -15.373 1.00 79.12 210 SER A CA 1
ATOM 1609 C C . SER A 1 210 ? 8.265 10.900 -16.517 1.00 79.12 210 SER A C 1
ATOM 1611 O O . SER A 1 210 ? 8.011 9.809 -17.042 1.00 79.12 210 SER A O 1
ATOM 1613 N N . GLN A 1 211 ? 9.323 11.622 -16.908 1.00 82.75 211 GLN A N 1
ATOM 1614 C CA . GLN A 1 211 ? 10.254 11.136 -17.939 1.00 82.75 211 GLN A CA 1
ATOM 1615 C C . GLN A 1 211 ? 10.937 9.822 -17.509 1.00 82.75 211 GLN A C 1
ATOM 1617 O O . GLN A 1 211 ? 11.104 8.922 -18.331 1.00 82.75 211 GLN A O 1
ATOM 1622 N N . GLY A 1 212 ? 11.253 9.680 -16.216 1.00 88.56 212 GLY A N 1
ATOM 1623 C CA . GLY A 1 212 ? 11.786 8.444 -15.639 1.00 88.56 212 GLY A CA 1
ATOM 1624 C C . GLY A 1 212 ? 10.767 7.302 -15.655 1.00 88.56 212 GLY A C 1
ATOM 1625 O O . GLY A 1 212 ? 11.077 6.224 -16.152 1.00 88.56 212 GLY A O 1
ATOM 1626 N N . GLN A 1 213 ? 9.525 7.545 -15.222 1.00 89.75 213 GLN A N 1
ATOM 1627 C CA . GLN A 1 213 ? 8.450 6.539 -15.247 1.00 89.75 213 GLN A CA 1
ATOM 1628 C C . GLN A 1 213 ? 8.150 6.055 -16.676 1.00 89.75 213 GLN A C 1
ATOM 1630 O O . GLN A 1 213 ? 7.963 4.862 -16.903 1.00 89.75 213 GLN A O 1
ATOM 1635 N N . THR A 1 214 ? 8.174 6.966 -17.654 1.00 89.94 214 THR A N 1
ATOM 1636 C CA . THR A 1 214 ? 8.012 6.641 -19.083 1.00 89.94 214 THR A CA 1
ATOM 1637 C C . THR A 1 214 ? 9.143 5.738 -19.593 1.00 89.94 214 THR A C 1
ATOM 1639 O O . THR A 1 214 ? 8.898 4.810 -20.365 1.00 89.94 214 THR A O 1
ATOM 1642 N N . CYS A 1 215 ? 10.377 5.966 -19.133 1.00 93.75 215 CYS A N 1
ATOM 1643 C CA . CYS A 1 215 ? 11.524 5.119 -19.454 1.00 93.75 215 CYS A CA 1
ATOM 1644 C C . CYS A 1 215 ? 11.411 3.724 -18.813 1.00 93.75 215 CYS A C 1
ATOM 1646 O O . CYS A 1 215 ? 11.555 2.731 -19.523 1.00 93.75 215 CYS A O 1
ATOM 1648 N N . VAL A 1 216 ? 11.072 3.638 -17.517 1.00 95.56 216 VAL A N 1
ATOM 1649 C CA . VAL A 1 216 ? 10.854 2.358 -16.810 1.00 95.56 216 VAL A CA 1
ATOM 1650 C C . VAL A 1 216 ? 9.758 1.538 -17.491 1.00 95.56 216 VAL A C 1
ATOM 1652 O O . VAL A 1 216 ? 9.985 0.375 -17.814 1.00 95.56 216 VAL A O 1
ATOM 1655 N N . GLY A 1 217 ? 8.601 2.146 -17.775 1.00 93.50 217 GLY A N 1
ATOM 1656 C CA . GLY A 1 217 ? 7.487 1.471 -18.447 1.00 93.50 217 GLY A CA 1
ATOM 1657 C C . GLY A 1 217 ? 7.845 0.973 -19.851 1.00 93.50 217 GLY A C 1
ATOM 1658 O O . GLY A 1 217 ? 7.460 -0.132 -20.224 1.00 93.50 217 GLY A O 1
ATOM 1659 N N . CYS A 1 218 ? 8.636 1.740 -20.610 1.00 95.00 218 CYS A N 1
ATOM 1660 C CA . CYS A 1 218 ? 9.144 1.285 -21.902 1.00 95.00 218 CYS A CA 1
ATOM 1661 C C . CYS A 1 218 ? 10.078 0.075 -21.758 1.00 95.00 218 CYS A C 1
ATOM 1663 O O . CYS A 1 218 ? 9.871 -0.926 -22.443 1.00 95.00 218 CYS A O 1
ATOM 1665 N N . VAL A 1 219 ? 11.082 0.146 -20.873 1.00 97.69 219 VAL A N 1
ATOM 1666 C CA . VAL A 1 219 ? 12.062 -0.939 -20.697 1.00 97.69 219 VAL A CA 1
ATOM 1667 C C . VAL A 1 219 ? 11.361 -2.213 -20.224 1.00 97.69 219 VAL A C 1
ATOM 1669 O O . VAL A 1 219 ? 11.549 -3.252 -20.844 1.00 97.69 219 VAL A O 1
ATOM 1672 N N . LEU A 1 220 ? 10.467 -2.118 -19.232 1.00 97.19 220 LEU A N 1
ATOM 1673 C CA . LEU A 1 220 ? 9.620 -3.221 -18.762 1.00 97.19 220 LEU A CA 1
ATOM 1674 C C . LEU A 1 220 ? 8.864 -3.907 -19.914 1.00 97.19 220 LEU A C 1
ATOM 1676 O O . LEU A 1 220 ? 8.973 -5.120 -20.087 1.00 97.19 220 LEU A O 1
ATOM 1680 N N . VAL A 1 221 ? 8.120 -3.143 -20.719 1.00 95.94 221 VAL A N 1
ATOM 1681 C CA . VAL A 1 221 ? 7.293 -3.700 -21.803 1.00 95.94 221 VAL A CA 1
ATOM 1682 C C . VAL A 1 221 ? 8.150 -4.305 -22.918 1.00 95.94 221 VAL A C 1
ATOM 1684 O O . VAL A 1 221 ? 7.833 -5.393 -23.399 1.00 95.94 221 VAL A O 1
ATOM 1687 N N . VAL A 1 222 ? 9.250 -3.655 -23.313 1.00 97.50 222 VAL A N 1
ATOM 1688 C CA . VAL A 1 222 ? 10.151 -4.193 -24.347 1.00 97.50 222 VAL A CA 1
ATOM 1689 C C . VAL A 1 222 ? 10.846 -5.468 -23.861 1.00 97.50 222 VAL A C 1
ATOM 1691 O O . VAL A 1 222 ? 10.879 -6.440 -24.611 1.00 97.50 222 VAL A O 1
ATOM 1694 N N . SER A 1 223 ? 11.310 -5.515 -22.608 1.00 98.12 223 SER A N 1
ATOM 1695 C CA . SER A 1 223 ? 11.896 -6.720 -22.006 1.00 98.12 223 SER A CA 1
ATOM 1696 C C . SER A 1 223 ? 10.911 -7.887 -21.946 1.00 98.12 223 SER A C 1
ATOM 1698 O O . SER A 1 223 ? 11.269 -9.002 -22.316 1.00 98.12 223 SER A O 1
ATOM 1700 N N . VAL A 1 224 ? 9.659 -7.648 -21.534 1.00 97.94 224 VAL A N 1
ATOM 1701 C CA . VAL A 1 224 ? 8.617 -8.690 -21.521 1.00 97.94 224 VAL A CA 1
ATOM 1702 C C . VAL A 1 224 ? 8.343 -9.213 -22.931 1.00 97.94 224 VAL A C 1
ATOM 1704 O O . VAL A 1 224 ? 8.258 -10.422 -23.125 1.00 97.94 224 VAL A O 1
ATOM 1707 N N . ILE A 1 225 ? 8.258 -8.334 -23.933 1.00 97.50 225 ILE A N 1
ATOM 1708 C CA . ILE A 1 225 ? 8.075 -8.726 -25.338 1.00 97.50 225 ILE A CA 1
ATOM 1709 C C . ILE A 1 225 ? 9.264 -9.558 -25.849 1.00 97.50 225 ILE A C 1
ATOM 1711 O O . ILE A 1 225 ? 9.052 -10.591 -26.485 1.00 97.50 225 ILE A O 1
ATOM 1715 N N . GLU A 1 226 ? 10.498 -9.132 -25.567 1.00 97.19 226 GLU A N 1
ATOM 1716 C CA . GLU A 1 226 ? 11.724 -9.830 -25.973 1.00 97.19 226 GLU A CA 1
ATOM 1717 C C . GLU A 1 226 ? 11.787 -11.237 -25.357 1.00 97.19 226 GLU A C 1
ATOM 1719 O O . GLU A 1 226 ? 11.972 -12.229 -26.065 1.00 97.19 226 GLU A O 1
ATOM 1724 N N . GLN A 1 227 ? 11.537 -11.348 -24.053 1.00 97.88 227 GLN A N 1
ATOM 1725 C CA . GLN A 1 227 ? 11.549 -12.623 -23.335 1.00 97.88 227 GLN A CA 1
ATOM 1726 C C . GLN A 1 227 ? 10.384 -13.537 -23.733 1.00 97.88 227 GLN A C 1
ATOM 1728 O O . GLN A 1 227 ? 10.560 -14.750 -23.817 1.00 97.88 227 GLN A O 1
ATOM 1733 N N . LEU A 1 228 ? 9.204 -12.989 -24.035 1.00 97.44 228 LEU A N 1
ATOM 1734 C CA . LEU A 1 228 ? 8.050 -13.768 -24.493 1.00 97.44 228 LEU A CA 1
ATOM 1735 C C . LEU A 1 228 ? 8.256 -14.295 -25.927 1.00 97.44 228 LEU A C 1
ATOM 1737 O O . LEU A 1 228 ? 7.804 -15.397 -26.248 1.00 97.44 228 LEU A O 1
ATOM 1741 N N . ALA A 1 229 ? 8.989 -13.552 -26.767 1.00 96.94 229 ALA A N 1
ATOM 1742 C CA . ALA A 1 229 ? 9.450 -14.012 -28.076 1.00 96.94 229 ALA A CA 1
ATOM 1743 C C . ALA A 1 229 ? 10.460 -15.166 -27.942 1.00 96.94 229 ALA A C 1
ATOM 1745 O O . ALA A 1 229 ? 10.269 -16.210 -28.572 1.00 96.94 229 ALA A O 1
ATOM 1746 N N . GLN A 1 230 ? 11.467 -15.009 -27.070 1.00 96.81 230 GLN A N 1
ATOM 1747 C CA . GLN A 1 230 ? 12.464 -16.038 -26.738 1.00 96.81 230 GLN A CA 1
ATOM 1748 C C . GLN A 1 230 ? 11.800 -17.319 -26.196 1.00 96.81 230 GLN A C 1
ATOM 1750 O O . GLN A 1 230 ? 11.995 -18.398 -26.753 1.00 96.81 230 GLN A O 1
ATOM 1755 N N . TRP A 1 231 ? 10.964 -17.200 -25.159 1.00 97.38 231 TRP A N 1
ATOM 1756 C CA . TRP A 1 231 ? 10.315 -18.322 -24.465 1.00 97.38 231 TRP A CA 1
ATOM 1757 C C . TRP A 1 231 ? 9.417 -19.170 -25.375 1.00 97.38 231 TRP A C 1
ATOM 1759 O O . TRP A 1 231 ? 9.405 -20.395 -25.276 1.00 97.38 231 TRP A O 1
ATOM 1769 N N . HIS A 1 232 ? 8.689 -18.535 -26.297 1.00 96.81 232 HIS A N 1
ATOM 1770 C CA . HIS A 1 232 ? 7.835 -19.239 -27.256 1.00 96.81 232 HIS A CA 1
ATOM 1771 C C . HIS A 1 232 ? 8.509 -19.534 -28.607 1.00 96.81 232 HIS A C 1
ATOM 1773 O O . HIS A 1 232 ? 7.818 -20.002 -29.512 1.00 96.81 232 HIS A O 1
ATOM 1779 N N . ASN A 1 233 ? 9.815 -19.267 -28.758 1.00 96.25 233 ASN A N 1
ATOM 1780 C CA . ASN A 1 233 ? 10.564 -19.394 -30.016 1.00 96.25 233 ASN A CA 1
ATOM 1781 C C . ASN A 1 233 ? 9.800 -18.782 -31.211 1.00 96.25 233 ASN A C 1
ATOM 1783 O O . ASN A 1 233 ? 9.515 -19.439 -32.214 1.00 96.25 233 ASN A O 1
ATOM 1787 N N . SER A 1 234 ? 9.372 -17.530 -31.045 1.00 95.81 234 SER A N 1
ATOM 1788 C CA . SER A 1 234 ? 8.416 -16.855 -31.928 1.00 95.81 234 SER A CA 1
ATOM 1789 C C . SER A 1 234 ? 8.887 -15.453 -32.308 1.00 95.81 234 SER A C 1
ATOM 1791 O O . SER A 1 234 ? 9.768 -14.887 -31.666 1.00 95.81 234 SER A O 1
ATOM 1793 N N . THR A 1 235 ? 8.318 -14.875 -33.369 1.00 95.19 235 THR A N 1
ATOM 1794 C CA . THR A 1 235 ? 8.684 -13.514 -33.785 1.00 95.19 235 THR A CA 1
ATOM 1795 C C . THR A 1 235 ? 8.215 -12.481 -32.763 1.00 95.19 235 THR A C 1
ATOM 1797 O O . THR A 1 235 ? 7.180 -12.645 -32.117 1.00 95.19 235 THR A O 1
ATOM 1800 N N . VAL A 1 236 ? 8.927 -11.356 -32.679 1.00 94.12 236 VAL A N 1
ATOM 1801 C CA . VAL A 1 236 ? 8.580 -10.229 -31.796 1.00 94.12 236 VAL A CA 1
ATOM 1802 C C . VAL A 1 236 ? 7.131 -9.755 -31.999 1.00 94.12 236 VAL A C 1
ATOM 1804 O O . VAL A 1 236 ? 6.430 -9.471 -31.031 1.00 94.12 236 VAL A O 1
ATOM 1807 N N . LYS A 1 237 ? 6.632 -9.761 -33.245 1.00 91.56 237 LYS A N 1
ATOM 1808 C CA . LYS A 1 237 ? 5.225 -9.452 -33.554 1.00 91.56 237 LYS A CA 1
ATOM 1809 C C . LYS A 1 237 ? 4.252 -10.477 -32.957 1.00 91.56 237 LYS A C 1
ATOM 1811 O O . LYS A 1 237 ? 3.257 -10.080 -32.359 1.00 91.56 237 LYS A O 1
ATOM 1816 N N . ALA A 1 238 ? 4.546 -11.774 -33.069 1.00 94.81 238 ALA A N 1
ATOM 1817 C CA . ALA A 1 238 ? 3.721 -12.825 -32.471 1.00 94.81 238 ALA A CA 1
ATOM 1818 C C . ALA A 1 238 ? 3.745 -12.773 -30.929 1.00 94.81 238 ALA A C 1
ATOM 1820 O O . ALA A 1 238 ? 2.740 -13.081 -30.290 1.00 94.81 238 ALA A O 1
ATOM 1821 N N . ALA A 1 239 ? 4.855 -12.336 -30.324 1.00 96.94 239 ALA A N 1
ATOM 1822 C CA . ALA A 1 239 ? 4.940 -12.082 -28.887 1.00 96.94 239 ALA A CA 1
ATOM 1823 C C . ALA A 1 239 ? 4.078 -10.882 -28.449 1.00 96.94 239 ALA A C 1
ATOM 1825 O O . ALA A 1 239 ? 3.366 -10.987 -27.454 1.00 96.94 239 ALA A O 1
ATOM 1826 N N . MET A 1 240 ? 4.059 -9.781 -29.209 1.00 95.50 240 MET A N 1
ATOM 1827 C CA . MET A 1 240 ? 3.153 -8.646 -28.956 1.00 95.50 240 MET A CA 1
ATOM 1828 C C . MET A 1 240 ? 1.679 -9.041 -29.082 1.00 95.50 240 MET A C 1
ATOM 1830 O O . MET A 1 240 ? 0.881 -8.739 -28.199 1.00 95.50 240 MET A O 1
ATOM 1834 N N . GLU A 1 241 ? 1.316 -9.754 -30.152 1.00 95.62 241 GLU A N 1
ATOM 1835 C CA . GLU A 1 241 ? -0.045 -10.263 -30.354 1.00 95.62 241 GLU A CA 1
ATOM 1836 C C . GLU A 1 241 ? -0.457 -11.212 -29.222 1.00 95.62 241 GLU A C 1
ATOM 1838 O O . GLU A 1 241 ? -1.575 -11.131 -28.718 1.00 95.62 241 GLU A O 1
ATOM 1843 N N . ARG A 1 242 ? 0.453 -12.075 -28.758 1.00 96.75 242 ARG A N 1
ATOM 1844 C CA . ARG A 1 242 ? 0.234 -12.938 -27.591 1.00 96.75 242 ARG A CA 1
ATOM 1845 C C . ARG A 1 242 ? 0.032 -12.131 -26.307 1.00 96.75 242 ARG A C 1
ATOM 1847 O O . ARG A 1 242 ? -0.924 -12.404 -25.590 1.00 96.75 242 ARG A O 1
ATOM 1854 N N . LEU A 1 243 ? 0.878 -11.135 -26.037 1.00 96.81 243 LEU A N 1
ATOM 1855 C CA . LEU A 1 243 ? 0.758 -10.272 -24.859 1.00 96.81 243 LEU A CA 1
ATOM 1856 C C . LEU A 1 243 ? -0.595 -9.545 -24.851 1.00 96.81 243 LEU A C 1
ATOM 1858 O O . LEU A 1 243 ? -1.315 -9.614 -23.860 1.00 96.81 243 LEU A O 1
ATOM 1862 N N . CYS A 1 244 ? -1.011 -8.949 -25.972 1.00 96.12 244 CYS A N 1
ATOM 1863 C CA . CYS A 1 244 ? -2.325 -8.310 -26.073 1.00 96.12 244 CYS A CA 1
ATOM 1864 C C . CYS A 1 244 ? -3.503 -9.299 -26.001 1.00 96.12 244 CYS A C 1
ATOM 1866 O O . CYS A 1 244 ? -4.593 -8.901 -25.598 1.00 96.12 244 CYS A O 1
ATOM 1868 N N . ASN A 1 245 ? -3.309 -10.585 -26.313 1.00 96.75 245 ASN A N 1
ATOM 1869 C CA . ASN A 1 245 ? -4.290 -11.647 -26.041 1.00 96.75 245 ASN A CA 1
ATOM 1870 C C . ASN A 1 245 ? -4.327 -12.110 -24.572 1.00 96.75 245 ASN A C 1
ATOM 1872 O O . ASN A 1 245 ? -5.249 -12.829 -24.192 1.00 96.75 245 ASN A O 1
ATOM 1876 N N . TYR A 1 246 ? -3.362 -11.710 -23.739 1.00 96.88 246 TYR A N 1
ATOM 1877 C CA . TYR A 1 246 ? -3.391 -11.946 -22.293 1.00 96.88 246 TYR A CA 1
ATOM 1878 C C . TYR A 1 246 ? -3.985 -10.765 -21.503 1.00 96.88 246 TYR A C 1
ATOM 1880 O O . TYR A 1 246 ? -4.465 -10.963 -20.389 1.00 96.88 246 TYR A O 1
ATOM 1888 N N . ILE A 1 247 ? -3.986 -9.552 -22.066 1.00 94.75 247 ILE A N 1
ATOM 1889 C CA . ILE A 1 247 ? -4.607 -8.364 -21.460 1.00 94.75 247 ILE A CA 1
ATOM 1890 C C . ILE A 1 247 ? -6.150 -8.489 -21.479 1.00 94.75 247 ILE A C 1
ATOM 1892 O O . ILE A 1 247 ? -6.706 -8.835 -22.523 1.00 94.75 247 ILE A O 1
ATOM 1896 N N . PRO A 1 248 ? -6.870 -8.167 -20.379 1.00 92.50 248 PRO A N 1
ATOM 1897 C CA . PRO A 1 248 ? -8.335 -8.224 -20.333 1.00 92.50 248 PRO A CA 1
ATOM 1898 C C . PRO A 1 248 ? -9.027 -7.377 -21.409 1.00 92.50 248 PRO A C 1
ATOM 1900 O O . PRO A 1 248 ? -8.578 -6.276 -21.720 1.00 92.50 248 PRO A O 1
ATOM 1903 N N . GLU A 1 249 ? -10.175 -7.845 -21.907 1.00 88.06 249 GLU A N 1
ATOM 1904 C CA . GLU A 1 249 ? -10.939 -7.271 -23.034 1.00 88.06 249 GLU A CA 1
ATOM 1905 C C . GLU A 1 249 ? -11.086 -5.735 -22.991 1.00 88.06 249 GLU A C 1
ATOM 1907 O O . GLU A 1 249 ? -10.782 -5.052 -23.970 1.00 88.06 249 GLU A O 1
ATOM 1912 N N . LYS A 1 250 ? -11.453 -5.171 -21.828 1.00 81.31 250 LYS A N 1
ATOM 1913 C CA . LYS A 1 250 ? -11.609 -3.714 -21.616 1.00 81.31 250 LYS A CA 1
ATOM 1914 C C . LYS A 1 250 ? -10.336 -2.897 -21.906 1.00 81.31 250 LYS A C 1
ATOM 1916 O O . LYS A 1 250 ? -10.427 -1.708 -22.195 1.00 81.31 250 LYS A O 1
ATOM 1921 N N . LEU A 1 251 ? -9.162 -3.522 -21.811 1.00 84.12 251 LEU A N 1
ATOM 1922 C CA . LEU A 1 251 ? -7.835 -2.923 -21.994 1.00 84.12 251 LEU A CA 1
ATOM 1923 C C . LEU A 1 251 ? -7.128 -3.439 -23.267 1.00 84.12 251 LEU A C 1
ATOM 1925 O O . LEU A 1 251 ? -6.214 -2.791 -23.778 1.00 84.12 251 LEU A O 1
ATOM 1929 N N . GLN A 1 252 ? -7.563 -4.575 -23.819 1.00 88.38 252 GLN A N 1
ATOM 1930 C CA . GLN A 1 252 ? -6.961 -5.236 -24.981 1.00 88.38 252 GLN A CA 1
ATOM 1931 C C . GLN A 1 252 ? -6.873 -4.319 -26.212 1.00 88.38 252 GLN A C 1
ATOM 1933 O O . GLN A 1 252 ? -5.838 -4.275 -26.880 1.00 88.38 252 GLN A O 1
ATOM 1938 N N . GLY A 1 253 ? -7.922 -3.537 -26.488 1.00 84.94 253 GLY A N 1
ATOM 1939 C CA . GLY A 1 253 ? -7.930 -2.584 -27.603 1.00 84.94 253 GLY A CA 1
ATOM 1940 C C . GLY A 1 253 ? -6.842 -1.507 -27.497 1.00 84.94 253 GLY A C 1
ATOM 1941 O O . GLY A 1 253 ? -6.276 -1.110 -28.511 1.00 84.94 253 GLY A O 1
ATOM 1942 N N . PHE A 1 254 ? -6.488 -1.078 -26.281 1.00 83.19 254 PHE A N 1
ATOM 1943 C CA . PHE A 1 254 ? -5.374 -0.151 -26.060 1.00 83.19 254 PHE A CA 1
ATOM 1944 C C . PHE A 1 254 ? -4.015 -0.819 -26.334 1.00 83.19 254 PHE A C 1
ATOM 1946 O O . PHE A 1 254 ? -3.158 -0.225 -26.990 1.00 83.19 254 PHE A O 1
ATOM 1953 N N . CYS A 1 255 ? -3.841 -2.076 -25.906 1.00 89.75 255 CYS A N 1
ATOM 1954 C CA . CYS A 1 255 ? -2.626 -2.851 -26.177 1.00 89.75 255 CYS A CA 1
ATOM 1955 C C . CYS A 1 255 ? -2.367 -2.996 -27.684 1.00 89.75 255 CYS A C 1
ATOM 1957 O O . CYS A 1 255 ? -1.251 -2.746 -28.139 1.00 89.75 255 CYS A O 1
ATOM 1959 N N . TYR A 1 256 ? -3.396 -3.314 -28.479 1.00 90.19 256 TYR A N 1
ATOM 1960 C CA . TYR A 1 256 ? -3.235 -3.422 -29.931 1.00 90.19 256 TYR A CA 1
ATOM 1961 C C . TYR A 1 256 ? -2.859 -2.091 -30.597 1.00 90.19 256 TYR A C 1
ATOM 1963 O O . TYR A 1 256 ? -1.995 -2.094 -31.468 1.00 90.19 256 TYR A O 1
ATOM 1971 N N . VAL A 1 257 ? -3.395 -0.948 -30.151 1.00 85.12 257 VAL A N 1
ATOM 1972 C CA . VAL A 1 257 ? -2.973 0.368 -30.678 1.00 85.12 257 VAL A CA 1
ATOM 1973 C C . VAL A 1 257 ? -1.504 0.669 -30.337 1.00 85.12 257 VAL A C 1
ATOM 1975 O O . VAL A 1 257 ? -0.776 1.191 -31.182 1.00 85.12 257 VAL A O 1
ATOM 1978 N N . LEU A 1 258 ? -1.019 0.299 -29.144 1.00 83.25 258 LEU A N 1
ATOM 1979 C CA . LEU A 1 258 ? 0.415 0.387 -28.829 1.00 83.25 258 LEU A CA 1
ATOM 1980 C C . LEU A 1 258 ? 1.260 -0.542 -29.717 1.00 83.25 258 LEU A C 1
ATOM 1982 O O . LEU A 1 258 ? 2.320 -0.130 -30.192 1.00 83.25 258 LEU A O 1
ATOM 1986 N N . ALA A 1 259 ? 0.794 -1.768 -29.968 1.00 88.38 259 ALA A N 1
ATOM 1987 C CA . ALA A 1 259 ? 1.477 -2.734 -30.826 1.00 88.38 259 ALA A CA 1
ATOM 1988 C C . ALA A 1 259 ? 1.515 -2.292 -32.303 1.00 88.38 259 ALA A C 1
ATOM 1990 O O . ALA A 1 259 ? 2.525 -2.500 -32.969 1.00 88.38 259 ALA A O 1
ATOM 1991 N N . GLU A 1 260 ? 0.478 -1.625 -32.814 1.00 85.00 260 GLU A N 1
ATOM 1992 C CA . GLU A 1 260 ? 0.488 -1.042 -34.163 1.00 85.00 260 GLU A CA 1
ATOM 1993 C C . GLU A 1 260 ? 1.448 0.156 -34.275 1.00 85.00 260 GLU A C 1
ATOM 1995 O O . GLU A 1 260 ? 2.169 0.270 -35.266 1.00 85.00 260 GLU A O 1
ATOM 2000 N N . VAL A 1 261 ? 1.504 1.029 -33.259 1.00 81.56 261 VAL A N 1
ATOM 2001 C CA . VAL A 1 261 ? 2.329 2.255 -33.286 1.00 81.56 261 VAL A CA 1
ATOM 2002 C C . VAL A 1 261 ? 3.815 1.990 -33.019 1.00 81.56 261 VAL A C 1
ATOM 2004 O O . VAL A 1 261 ? 4.671 2.593 -33.667 1.00 81.56 261 VAL A O 1
ATOM 2007 N N . TYR A 1 262 ? 4.146 1.112 -32.069 1.00 85.38 262 TYR A N 1
ATOM 2008 C CA . TYR A 1 262 ? 5.535 0.850 -31.666 1.00 85.38 262 TYR A CA 1
ATOM 2009 C C . TYR A 1 262 ? 6.076 -0.499 -32.146 1.00 85.38 262 TYR A C 1
ATOM 2011 O O . TYR A 1 262 ? 7.294 -0.659 -32.258 1.00 85.38 262 TYR A O 1
ATOM 2019 N N . GLY A 1 263 ? 5.208 -1.466 -32.447 1.00 88.00 263 GLY A N 1
ATOM 2020 C CA . GLY A 1 263 ? 5.604 -2.849 -32.708 1.00 88.00 263 GLY A CA 1
ATOM 2021 C C . GLY A 1 263 ? 6.577 -3.046 -33.873 1.00 88.00 263 GLY A C 1
ATOM 2022 O O . GLY A 1 263 ? 7.593 -3.712 -33.665 1.00 88.00 263 GLY A O 1
ATOM 2023 N N . PRO A 1 264 ? 6.364 -2.437 -35.059 1.00 88.06 264 PRO A N 1
ATOM 2024 C CA . PRO A 1 264 ? 7.312 -2.530 -36.171 1.00 88.06 264 PRO A CA 1
ATOM 2025 C C . PRO A 1 264 ? 8.717 -2.037 -35.797 1.00 88.06 264 PRO A C 1
ATOM 2027 O O . PRO A 1 264 ? 9.713 -2.671 -36.137 1.00 88.06 264 PRO A O 1
ATOM 2030 N N . HIS A 1 265 ? 8.803 -0.944 -35.033 1.00 87.56 265 HIS A N 1
ATOM 2031 C CA . HIS A 1 265 ? 10.070 -0.350 -34.604 1.00 87.56 265 HIS A CA 1
ATOM 2032 C C . HIS A 1 265 ? 10.772 -1.155 -33.502 1.00 87.56 265 HIS A C 1
ATOM 2034 O O . HIS A 1 265 ? 11.997 -1.248 -33.505 1.00 87.56 265 HIS A O 1
ATOM 2040 N N . ILE A 1 266 ? 10.019 -1.746 -32.570 1.00 92.25 266 ILE A N 1
ATOM 2041 C CA . ILE A 1 266 ? 10.569 -2.643 -31.544 1.00 92.25 266 ILE A CA 1
ATOM 2042 C C . ILE A 1 266 ? 11.084 -3.934 -32.203 1.00 92.25 266 ILE A C 1
ATOM 2044 O O . ILE A 1 266 ? 12.213 -4.342 -31.935 1.00 92.25 266 ILE A O 1
ATOM 2048 N N . ALA A 1 267 ? 10.314 -4.528 -33.123 1.00 92.00 267 ALA A N 1
ATOM 2049 C CA . ALA A 1 267 ? 10.715 -5.720 -33.871 1.00 92.00 267 ALA A CA 1
ATOM 2050 C C . ALA A 1 267 ? 11.979 -5.488 -34.713 1.00 92.00 267 ALA A C 1
ATOM 2052 O O . ALA A 1 267 ? 12.946 -6.229 -34.564 1.00 92.00 267 ALA A O 1
ATOM 2053 N N . GLU A 1 268 ? 12.030 -4.418 -35.519 1.00 91.50 268 GLU A N 1
ATOM 2054 C CA . GLU A 1 268 ? 13.195 -4.104 -36.363 1.00 91.50 268 GLU A CA 1
ATOM 2055 C C . GLU A 1 268 ? 14.498 -3.935 -35.555 1.00 91.50 268 GLU A C 1
ATOM 2057 O O . GLU A 1 268 ? 15.587 -4.202 -36.071 1.00 91.50 268 GLU A O 1
ATOM 2062 N N . LEU A 1 269 ? 14.408 -3.509 -34.291 1.00 93.38 269 LEU A N 1
ATOM 2063 C CA . LEU A 1 269 ? 15.564 -3.323 -33.414 1.00 93.38 269 LEU A CA 1
ATOM 2064 C C . LEU A 1 269 ? 15.957 -4.591 -32.643 1.00 93.38 269 LEU A C 1
ATOM 2066 O O . LEU A 1 269 ? 17.153 -4.883 -32.572 1.00 93.38 269 LEU A O 1
ATOM 2070 N N . ILE A 1 270 ? 15.000 -5.367 -32.125 1.00 93.50 270 ILE A N 1
ATOM 2071 C CA . ILE A 1 270 ? 15.288 -6.662 -31.481 1.00 93.50 270 ILE A CA 1
ATOM 2072 C C . ILE A 1 270 ? 15.867 -7.646 -32.515 1.00 93.50 270 ILE A C 1
ATOM 2074 O O . ILE A 1 270 ? 16.898 -8.264 -32.253 1.00 93.50 270 ILE A O 1
ATOM 2078 N N . ASP A 1 271 ? 15.352 -7.655 -33.752 1.00 90.06 271 ASP A N 1
ATOM 2079 C CA . ASP A 1 271 ? 15.916 -8.384 -34.906 1.00 90.06 271 ASP A CA 1
ATOM 2080 C C . ASP A 1 271 ? 17.345 -7.919 -35.297 1.00 90.06 271 ASP A C 1
ATOM 2082 O O . ASP A 1 271 ? 17.922 -8.387 -36.287 1.00 90.06 271 ASP A O 1
ATOM 2086 N N . LYS A 1 272 ? 17.918 -6.935 -34.590 1.00 90.62 272 LYS A N 1
ATOM 2087 C CA . LYS A 1 272 ? 19.283 -6.407 -34.759 1.00 90.62 272 LYS A CA 1
ATOM 2088 C C . LYS A 1 272 ? 20.091 -6.442 -33.454 1.00 90.62 272 LYS A C 1
ATOM 2090 O O . LYS A 1 272 ? 21.080 -5.706 -33.353 1.00 90.62 272 LYS A O 1
ATOM 2095 N N . GLU A 1 273 ? 19.687 -7.302 -32.515 1.00 90.31 273 GLU A N 1
ATOM 2096 C CA . GLU A 1 273 ? 20.344 -7.567 -31.224 1.00 90.31 273 GLU A CA 1
ATOM 2097 C C . GLU A 1 273 ? 20.428 -6.312 -30.329 1.00 90.31 273 GLU A C 1
ATOM 2099 O O . GLU A 1 273 ? 21.433 -6.053 -29.663 1.00 90.31 273 GLU A O 1
ATOM 2104 N N . MET A 1 274 ? 19.375 -5.484 -30.347 1.00 93.94 274 MET A N 1
ATOM 2105 C CA . MET A 1 274 ? 19.251 -4.298 -29.494 1.00 93.94 274 MET A CA 1
ATOM 2106 C C . MET A 1 274 ? 18.377 -4.611 -28.279 1.00 93.94 274 MET A C 1
ATOM 2108 O O . MET A 1 274 ? 17.179 -4.832 -28.431 1.00 93.94 274 MET A O 1
ATOM 2112 N N . ASN A 1 275 ? 18.967 -4.555 -27.084 1.00 94.94 275 ASN A N 1
ATOM 2113 C CA . ASN A 1 275 ? 18.240 -4.720 -25.825 1.00 94.94 275 ASN A CA 1
ATOM 2114 C C . ASN A 1 275 ? 17.247 -3.570 -25.552 1.00 94.94 275 ASN A C 1
ATOM 2116 O O . ASN A 1 275 ? 17.321 -2.490 -26.155 1.00 94.94 275 ASN A O 1
ATOM 2120 N N . ALA A 1 276 ? 16.353 -3.789 -24.585 1.00 97.06 276 ALA A N 1
ATOM 2121 C CA . ALA A 1 276 ? 15.305 -2.848 -24.190 1.00 97.06 276 ALA A CA 1
ATOM 2122 C C . ALA A 1 276 ? 15.798 -1.407 -23.932 1.00 97.06 276 ALA A C 1
ATOM 2124 O O . ALA A 1 276 ? 15.164 -0.455 -24.392 1.00 97.06 276 ALA A O 1
ATOM 2125 N N . ASP A 1 277 ? 16.960 -1.220 -23.290 1.00 97.19 277 ASP A N 1
ATOM 2126 C CA . ASP A 1 277 ? 17.547 0.111 -23.065 1.00 97.19 277 ASP A CA 1
ATOM 2127 C C . ASP A 1 277 ? 17.821 0.847 -24.386 1.00 97.19 277 ASP A C 1
ATOM 2129 O O . ASP A 1 277 ? 17.416 2.000 -24.577 1.00 97.19 277 ASP A O 1
ATOM 2133 N N . VAL A 1 278 ? 18.498 0.183 -25.331 1.00 96.62 278 VAL A N 1
ATOM 2134 C CA . VAL A 1 278 ? 18.824 0.768 -26.640 1.00 96.62 278 VAL A CA 1
ATOM 2135 C C . VAL A 1 278 ? 17.553 1.066 -27.431 1.00 96.62 278 VAL A C 1
ATOM 2137 O O . VAL A 1 278 ? 17.471 2.129 -28.056 1.00 96.62 278 VAL A O 1
ATOM 2140 N N . VAL A 1 279 ? 16.554 0.180 -27.375 1.00 95.69 279 VAL A N 1
ATOM 2141 C CA . VAL A 1 279 ? 15.237 0.391 -27.994 1.00 95.69 279 VAL A CA 1
ATOM 2142 C C . VAL A 1 279 ? 14.579 1.649 -27.421 1.00 95.69 279 VAL A C 1
ATOM 2144 O O . VAL A 1 279 ? 14.317 2.593 -28.171 1.00 95.69 279 VAL A O 1
ATOM 2147 N N . CYS A 1 280 ? 14.402 1.744 -26.105 1.00 95.44 280 CYS A N 1
ATOM 2148 C CA . CYS A 1 280 ? 13.686 2.849 -25.464 1.00 95.44 280 CYS A CA 1
ATOM 2149 C C . CYS A 1 280 ? 14.394 4.209 -25.590 1.00 95.44 280 CYS A C 1
ATOM 2151 O O . CYS A 1 280 ? 13.733 5.231 -25.817 1.00 95.44 280 CYS A O 1
ATOM 2153 N N . HIS A 1 281 ? 15.732 4.242 -25.549 1.00 94.19 281 HIS A N 1
ATOM 2154 C CA . HIS A 1 281 ? 16.523 5.444 -25.862 1.00 94.19 281 HIS A CA 1
ATOM 2155 C C . HIS A 1 281 ? 16.515 5.806 -27.354 1.00 94.19 281 HIS A C 1
ATOM 2157 O O . HIS A 1 281 ? 16.718 6.975 -27.706 1.00 94.19 281 HIS A O 1
ATOM 2163 N N . SER A 1 282 ? 16.293 4.840 -28.255 1.00 92.75 282 SER A N 1
ATOM 2164 C CA . SER A 1 282 ? 16.119 5.102 -29.691 1.00 92.75 282 SER A CA 1
ATOM 2165 C C . SER A 1 282 ? 14.762 5.739 -30.003 1.00 92.75 282 SER A C 1
ATOM 2167 O O . SER A 1 282 ? 14.724 6.753 -30.705 1.00 92.75 282 SER A O 1
ATOM 2169 N N . LEU A 1 283 ? 13.697 5.232 -29.370 1.00 89.00 283 LEU A N 1
ATOM 2170 C CA . LEU A 1 283 ? 12.312 5.708 -29.466 1.00 89.00 283 LEU A CA 1
ATOM 2171 C C . LEU A 1 283 ? 12.054 7.038 -28.731 1.00 89.00 283 LEU A C 1
ATOM 2173 O O . LEU A 1 283 ? 10.988 7.626 -28.893 1.00 89.00 283 LEU A O 1
ATOM 2177 N N . LYS A 1 284 ? 13.031 7.544 -27.958 1.00 88.12 284 LYS A N 1
ATOM 2178 C CA . LYS A 1 284 ? 12.930 8.747 -27.099 1.00 88.12 284 LYS A CA 1
ATOM 2179 C C . LYS A 1 284 ? 11.919 8.618 -25.943 1.00 88.12 284 LYS A C 1
ATOM 2181 O O . LYS A 1 284 ? 11.475 9.637 -25.411 1.00 88.12 284 LYS A O 1
ATOM 2186 N N . LEU A 1 285 ? 11.560 7.387 -25.572 1.00 89.12 285 LEU A N 1
ATOM 2187 C CA . LEU A 1 285 ? 10.750 7.085 -24.385 1.00 89.12 285 LEU A CA 1
ATOM 2188 C C . LEU A 1 285 ? 11.625 7.113 -23.126 1.00 89.12 285 LEU A C 1
ATOM 2190 O O . LEU A 1 285 ? 11.239 7.702 -22.121 1.00 89.12 285 LEU A O 1
ATOM 2194 N N . CYS A 1 286 ? 12.859 6.615 -23.240 1.00 91.19 286 CYS A N 1
ATOM 2195 C CA . CYS A 1 286 ? 13.961 7.074 -22.404 1.00 91.19 286 CYS A CA 1
ATOM 2196 C C . CYS A 1 286 ? 14.590 8.324 -23.033 1.00 91.19 286 CYS A C 1
ATOM 2198 O O . CYS A 1 286 ? 14.814 8.390 -24.249 1.00 91.19 286 CYS A O 1
ATOM 2200 N N . LYS A 1 287 ? 14.869 9.324 -22.197 1.00 85.94 287 LYS A N 1
ATOM 2201 C CA . LYS A 1 287 ? 15.512 10.586 -22.574 1.00 85.94 287 LYS A CA 1
ATOM 2202 C C . LYS A 1 287 ? 16.750 10.807 -21.712 1.00 85.94 287 LYS A C 1
ATOM 2204 O O . LYS A 1 287 ? 16.857 10.265 -20.618 1.00 85.94 287 LYS A O 1
ATOM 2209 N N . GLN A 1 288 ? 17.667 11.609 -22.235 1.00 83.88 288 GLN A N 1
ATOM 2210 C CA . GLN A 1 288 ? 18.886 12.030 -21.561 1.00 83.88 288 GLN A CA 1
ATOM 2211 C C . GLN A 1 288 ? 18.902 13.556 -21.571 1.00 83.88 288 GLN A C 1
ATOM 2213 O O . GLN A 1 288 ? 18.981 14.154 -22.648 1.00 83.88 288 GLN A O 1
ATOM 2218 N N . ASP A 1 289 ? 18.814 14.174 -20.397 1.00 80.00 289 ASP A N 1
ATOM 2219 C CA . ASP A 1 289 ? 18.980 15.619 -20.268 1.00 80.00 289 ASP A CA 1
ATOM 2220 C C . ASP A 1 289 ? 20.474 16.000 -20.374 1.00 80.00 289 ASP A C 1
ATOM 2222 O O . ASP A 1 289 ? 21.345 15.188 -20.034 1.00 80.00 289 ASP A O 1
ATOM 2226 N N . PRO A 1 290 ? 20.818 17.205 -20.871 1.00 80.69 290 PRO A N 1
ATOM 2227 C CA . PRO A 1 290 ? 22.209 17.610 -21.057 1.00 80.69 290 PRO A CA 1
ATOM 2228 C C . PRO A 1 290 ? 23.031 17.510 -19.764 1.00 80.69 290 PRO A C 1
ATOM 2230 O O . PRO A 1 290 ? 22.684 18.099 -18.745 1.00 80.69 290 PRO A O 1
ATOM 2233 N N . GLY A 1 291 ? 24.136 16.763 -19.818 1.00 79.75 291 GLY A N 1
ATOM 2234 C CA . GLY A 1 291 ? 25.026 16.531 -18.674 1.00 79.75 291 GLY A CA 1
ATOM 2235 C C . GLY A 1 291 ? 24.677 15.316 -17.804 1.00 79.75 291 GLY A C 1
ATOM 2236 O O . GLY A 1 291 ? 25.538 14.872 -17.050 1.00 79.75 291 GLY A O 1
ATOM 2237 N N . GLN A 1 292 ? 23.483 14.728 -17.934 1.00 82.88 292 GLN A N 1
ATOM 2238 C CA . GLN A 1 292 ? 23.119 13.498 -17.219 1.00 82.88 292 GLN A CA 1
ATOM 2239 C C . GLN A 1 292 ? 23.647 12.239 -17.941 1.00 82.88 292 GLN A C 1
ATOM 2241 O O . GLN A 1 292 ? 23.813 12.254 -19.168 1.00 82.88 292 GLN A O 1
ATOM 2246 N N . PRO A 1 293 ? 23.919 11.131 -17.224 1.00 87.88 293 PRO A N 1
ATOM 2247 C CA . PRO A 1 293 ? 24.305 9.859 -17.834 1.00 87.88 293 PRO A CA 1
ATOM 2248 C C . PRO A 1 293 ? 23.151 9.212 -18.622 1.00 87.88 293 PRO A C 1
ATOM 2250 O O . PRO A 1 293 ? 21.980 9.549 -18.461 1.00 87.88 293 PRO A O 1
ATOM 2253 N N . LEU A 1 294 ? 23.481 8.241 -19.479 1.00 92.81 294 LEU A N 1
ATOM 2254 C CA . LEU A 1 294 ? 22.484 7.361 -20.096 1.00 92.81 294 LEU A CA 1
ATOM 2255 C C . LEU A 1 294 ? 22.125 6.243 -19.114 1.00 92.81 294 LEU A C 1
ATOM 2257 O O . LEU A 1 294 ? 22.891 5.294 -18.973 1.00 92.81 294 LEU A O 1
ATOM 2261 N N . CYS A 1 295 ? 20.969 6.343 -18.461 1.00 95.31 295 CYS A N 1
ATOM 2262 C CA . CYS A 1 295 ? 20.462 5.287 -17.583 1.00 95.31 295 CYS A CA 1
ATOM 2263 C C . CYS A 1 295 ? 20.148 4.007 -18.371 1.00 95.31 295 CYS A C 1
ATOM 2265 O O . CYS A 1 295 ? 19.586 4.084 -19.466 1.00 95.31 295 CYS A O 1
ATOM 2267 N N . HIS A 1 296 ? 20.497 2.850 -17.811 1.00 96.69 296 HIS A N 1
ATOM 2268 C CA . HIS A 1 296 ? 20.271 1.530 -18.402 1.00 96.69 296 HIS A CA 1
ATOM 2269 C C . HIS A 1 296 ? 20.033 0.478 -17.307 1.00 96.69 296 HIS A C 1
ATOM 2271 O O . HIS A 1 296 ? 20.570 0.613 -16.207 1.00 96.69 296 HIS A O 1
ATOM 2277 N N . LEU A 1 297 ? 19.238 -0.549 -17.606 1.00 97.94 297 LEU A N 1
ATOM 2278 C CA . LEU A 1 297 ? 18.967 -1.686 -16.719 1.00 97.94 297 LEU A CA 1
ATOM 2279 C C . LEU A 1 297 ? 19.896 -2.875 -17.022 1.00 97.94 297 LEU A C 1
ATOM 2281 O O . LEU A 1 297 ? 20.418 -3.532 -16.116 1.00 97.94 297 LEU A O 1
ATOM 2285 N N . TYR A 1 298 ? 20.138 -3.129 -18.306 1.00 97.00 298 TYR A N 1
ATOM 2286 C CA . TYR A 1 298 ? 20.948 -4.241 -18.792 1.00 97.00 298 TYR A CA 1
ATOM 2287 C C . TYR A 1 298 ? 22.427 -3.845 -18.919 1.00 97.00 298 TYR A C 1
ATOM 2289 O O . TYR A 1 298 ? 22.754 -2.656 -19.003 1.00 97.00 298 TYR A O 1
ATOM 2297 N N . PRO A 1 299 ? 23.358 -4.815 -18.976 1.00 92.50 299 PRO A N 1
ATOM 2298 C CA . PRO A 1 299 ? 24.752 -4.540 -19.311 1.00 92.50 299 PRO A CA 1
ATOM 2299 C C . PRO A 1 299 ? 24.878 -3.806 -20.665 1.00 92.50 299 PRO A C 1
ATOM 2301 O O . PRO A 1 299 ? 24.283 -4.247 -21.654 1.00 92.50 299 PRO A O 1
ATOM 2304 N N . PRO A 1 300 ? 25.652 -2.706 -20.763 1.00 90.88 300 PRO A N 1
ATOM 2305 C CA . PRO A 1 300 ? 25.829 -1.983 -22.020 1.00 90.88 300 PRO A CA 1
ATOM 2306 C C . PRO A 1 300 ? 26.395 -2.870 -23.146 1.00 90.88 300 PRO A C 1
ATOM 2308 O O . PRO A 1 300 ? 27.348 -3.618 -22.910 1.00 90.88 300 PRO A O 1
ATOM 2311 N N . PRO A 1 301 ? 25.897 -2.757 -24.396 1.00 90.81 301 PRO A N 1
ATOM 2312 C CA . PRO A 1 301 ? 26.445 -3.503 -25.529 1.00 90.81 301 PRO A CA 1
ATOM 2313 C C . PRO A 1 301 ? 27.945 -3.247 -25.731 1.00 90.81 301 PRO A C 1
ATOM 2315 O O . PRO A 1 301 ? 28.412 -2.130 -25.519 1.00 90.81 301 PRO A O 1
ATOM 2318 N N . LYS A 1 302 ? 28.688 -4.238 -26.251 1.00 89.75 302 LYS A N 1
ATOM 2319 C CA . LYS A 1 302 ? 30.161 -4.190 -26.436 1.00 89.75 302 LYS A CA 1
ATOM 2320 C C . LYS A 1 302 ? 30.691 -2.961 -27.199 1.00 89.75 302 LYS A C 1
ATOM 2322 O O . LYS A 1 302 ? 31.843 -2.587 -27.026 1.00 89.75 302 LYS A O 1
ATOM 2327 N N . VAL A 1 303 ? 29.865 -2.333 -28.040 1.00 91.00 303 VAL A N 1
ATOM 2328 C CA . VAL A 1 303 ? 30.199 -1.104 -28.794 1.00 91.00 303 VAL A CA 1
ATOM 2329 C C . VAL A 1 303 ? 29.990 0.198 -27.999 1.00 91.00 303 VAL A C 1
ATOM 2331 O O . VAL A 1 303 ? 30.259 1.282 -28.513 1.00 91.00 303 VAL A O 1
ATOM 2334 N N . GLY A 1 304 ? 29.486 0.110 -26.768 1.00 93.25 304 GLY A N 1
ATOM 2335 C CA . GLY A 1 304 ? 29.045 1.225 -25.935 1.00 93.25 304 GLY A CA 1
ATOM 2336 C C . GLY A 1 304 ? 27.598 1.647 -26.220 1.00 93.25 304 GLY A C 1
ATOM 2337 O O . GLY A 1 304 ? 27.180 1.779 -27.376 1.00 93.25 304 GLY A O 1
ATOM 2338 N N . LEU A 1 305 ? 26.836 1.922 -25.156 1.00 93.44 305 LEU A N 1
ATOM 2339 C CA . LEU A 1 305 ? 25.413 2.289 -25.204 1.00 93.44 305 LEU A CA 1
ATOM 2340 C C . LEU A 1 305 ? 25.140 3.461 -26.169 1.00 93.44 305 LEU A C 1
ATOM 2342 O O . LEU A 1 305 ? 24.302 3.359 -27.065 1.00 93.44 305 LEU A O 1
ATOM 2346 N N . SER A 1 306 ? 25.934 4.533 -26.095 1.00 93.94 306 SER A N 1
ATOM 2347 C CA . SER A 1 306 ? 25.825 5.700 -26.985 1.00 93.94 306 SER A CA 1
ATOM 2348 C C . SER A 1 306 ? 26.091 5.377 -28.463 1.00 93.94 306 SER A C 1
ATOM 2350 O O . SER A 1 306 ? 25.610 6.085 -29.349 1.00 93.94 306 SER A O 1
ATOM 2352 N N . ALA A 1 307 ? 26.876 4.343 -28.782 1.00 95.12 307 ALA A N 1
ATOM 2353 C CA . ALA A 1 307 ? 27.077 3.894 -30.162 1.00 95.12 307 ALA A CA 1
ATOM 2354 C C . ALA A 1 307 ? 25.914 3.013 -30.639 1.00 95.12 307 ALA A C 1
ATOM 2356 O O . ALA A 1 307 ? 25.417 3.226 -31.746 1.00 95.12 307 ALA A O 1
ATOM 2357 N N . ALA A 1 308 ? 25.428 2.103 -29.789 1.00 96.00 308 ALA A N 1
ATOM 2358 C CA . ALA A 1 308 ? 24.259 1.270 -30.066 1.00 96.00 308 ALA A CA 1
ATOM 2359 C C . ALA A 1 308 ? 23.002 2.125 -30.324 1.00 96.00 308 ALA A C 1
ATOM 2361 O O . ALA A 1 308 ? 22.376 1.987 -31.373 1.00 96.00 308 ALA A O 1
ATOM 2362 N N . ILE A 1 309 ? 22.717 3.117 -29.473 1.00 95.06 309 ILE A N 1
ATOM 2363 C CA . ILE A 1 309 ? 21.608 4.071 -29.660 1.00 95.06 309 ILE A CA 1
ATOM 2364 C C . ILE A 1 309 ? 21.760 4.865 -30.970 1.00 95.06 309 ILE A C 1
ATOM 2366 O O . ILE A 1 309 ? 20.776 5.098 -31.674 1.00 95.06 309 ILE A O 1
ATOM 2370 N N . ARG A 1 310 ? 22.985 5.259 -31.355 1.00 94.75 310 ARG A N 1
ATOM 2371 C CA . ARG A 1 310 ? 23.242 5.919 -32.652 1.00 94.75 310 ARG A CA 1
ATOM 2372 C C . ARG A 1 310 ? 23.062 4.970 -33.845 1.00 94.75 310 ARG A C 1
ATOM 2374 O O . ARG A 1 310 ? 22.634 5.437 -34.897 1.00 94.75 310 ARG A O 1
ATOM 2381 N N . LYS A 1 311 ? 23.341 3.667 -33.706 1.00 94.94 311 LYS A N 1
ATOM 2382 C CA . LYS A 1 311 ? 23.038 2.634 -34.718 1.00 94.94 311 LYS A CA 1
ATOM 2383 C C . LYS A 1 311 ? 21.520 2.430 -34.838 1.00 94.94 311 LYS A C 1
ATOM 2385 O O . LYS A 1 311 ? 20.997 2.564 -35.940 1.00 94.94 311 LYS A O 1
ATOM 2390 N N . ALA A 1 312 ? 20.809 2.238 -33.726 1.00 94.19 312 ALA A N 1
ATOM 2391 C CA . ALA A 1 312 ? 19.350 2.103 -33.683 1.00 94.19 312 ALA A CA 1
ATOM 2392 C C . ALA A 1 312 ? 18.624 3.311 -34.309 1.00 94.19 312 ALA A C 1
ATOM 2394 O O . ALA A 1 312 ? 17.808 3.146 -35.212 1.00 94.19 312 ALA A O 1
ATOM 2395 N N . LYS A 1 313 ? 19.001 4.546 -33.942 1.00 92.31 313 LYS A N 1
ATOM 2396 C CA . LYS A 1 313 ? 18.423 5.776 -34.526 1.00 92.31 313 LYS A CA 1
ATOM 2397 C C . LYS A 1 313 ? 18.680 5.928 -36.037 1.00 92.31 313 LYS A C 1
ATOM 2399 O O . LYS A 1 313 ? 17.907 6.610 -36.704 1.00 92.31 313 LYS A O 1
ATOM 2404 N N . ARG A 1 314 ? 19.728 5.303 -36.598 1.00 92.12 314 ARG A N 1
ATOM 2405 C CA . ARG A 1 314 ? 19.961 5.241 -38.059 1.00 92.12 314 ARG A CA 1
ATOM 2406 C C . ARG A 1 314 ? 19.105 4.176 -38.743 1.00 92.12 314 ARG A C 1
ATOM 2408 O O . ARG A 1 314 ? 18.642 4.431 -39.846 1.00 92.12 314 ARG A O 1
ATOM 2415 N N . ILE A 1 315 ? 18.907 3.023 -38.098 1.00 90.44 315 ILE A N 1
ATOM 2416 C CA . ILE A 1 315 ? 18.029 1.946 -38.584 1.00 90.44 315 ILE A CA 1
ATOM 2417 C C . ILE A 1 315 ? 16.604 2.496 -38.714 1.00 90.44 315 ILE A C 1
ATOM 2419 O O . ILE A 1 315 ? 16.109 2.617 -39.830 1.00 90.44 315 ILE A O 1
ATOM 2423 N N . LEU A 1 316 ? 16.036 3.009 -37.613 1.00 86.56 316 LEU A N 1
ATOM 2424 C CA . LEU A 1 316 ? 14.705 3.627 -37.609 1.00 86.56 316 LEU A CA 1
ATOM 2425 C C . LEU A 1 316 ? 14.563 4.730 -38.671 1.00 86.56 316 LEU A C 1
ATOM 2427 O O . LEU A 1 316 ? 13.566 4.756 -39.383 1.00 86.56 316 LEU A O 1
ATOM 2431 N N . LYS A 1 317 ? 15.569 5.609 -38.836 1.00 85.06 317 LYS A N 1
ATOM 2432 C CA . LYS A 1 317 ? 15.535 6.688 -39.846 1.00 85.06 317 LYS A CA 1
ATOM 2433 C C . LYS A 1 317 ? 15.379 6.172 -41.289 1.00 85.06 317 LYS A C 1
ATOM 2435 O O . LYS A 1 317 ? 14.836 6.889 -42.127 1.00 85.06 317 LYS A O 1
ATOM 2440 N N . ASN A 1 318 ? 15.872 4.971 -41.578 1.00 79.06 318 ASN A N 1
ATOM 2441 C CA . ASN A 1 318 ? 15.858 4.377 -42.915 1.00 79.06 318 ASN A CA 1
ATOM 2442 C C . ASN A 1 318 ? 14.653 3.441 -43.145 1.00 79.06 318 ASN A C 1
ATOM 2444 O O . ASN A 1 318 ? 14.446 2.987 -44.272 1.00 79.06 318 ASN A O 1
ATOM 2448 N N . SER A 1 319 ? 13.878 3.151 -42.098 1.00 73.94 319 SER A N 1
ATOM 2449 C CA . SER A 1 319 ? 12.718 2.262 -42.139 1.00 73.94 319 SER A CA 1
ATOM 2450 C C . SER A 1 319 ? 11.551 2.893 -42.907 1.00 73.94 319 SER A C 1
ATOM 2452 O O . SER A 1 319 ? 11.268 4.085 -42.769 1.00 73.94 319 SER A O 1
ATOM 2454 N N . LYS A 1 320 ? 10.856 2.109 -43.742 1.00 63.06 320 LYS A N 1
ATOM 2455 C CA . LYS A 1 320 ? 9.791 2.628 -44.628 1.00 63.06 320 LYS A CA 1
ATOM 2456 C C . LYS A 1 320 ? 8.514 3.017 -43.881 1.00 63.06 320 LYS A C 1
ATOM 2458 O O . LYS A 1 320 ? 7.777 3.879 -44.362 1.00 63.06 320 LYS A O 1
ATOM 2463 N N . ASP A 1 321 ? 8.297 2.425 -42.711 1.00 61.22 321 ASP A N 1
ATOM 2464 C CA . ASP A 1 321 ? 7.122 2.659 -41.868 1.00 61.22 321 ASP A CA 1
ATOM 2465 C C . ASP A 1 321 ? 7.249 3.952 -41.037 1.00 61.22 321 ASP A C 1
ATOM 2467 O O . ASP A 1 321 ? 6.277 4.437 -40.458 1.00 61.22 321 ASP A O 1
ATOM 2471 N N . LEU A 1 322 ? 8.432 4.585 -41.047 1.00 53.84 322 LEU A N 1
ATOM 2472 C CA . LEU A 1 322 ? 8.741 5.843 -40.363 1.00 53.84 322 LEU A CA 1
ATOM 2473 C C . LEU A 1 322 ? 8.104 7.078 -41.042 1.00 53.84 322 LEU A C 1
ATOM 2475 O O . LEU A 1 322 ? 8.785 8.035 -41.416 1.00 53.84 322 LEU A O 1
ATOM 2479 N N . LYS A 1 323 ? 6.777 7.084 -41.193 1.00 48.19 323 LYS A N 1
ATOM 2480 C CA . LYS A 1 323 ? 6.018 8.265 -41.640 1.00 48.19 323 LYS A CA 1
ATOM 2481 C C . LYS A 1 323 ? 5.298 9.007 -40.519 1.00 48.19 323 LYS A C 1
ATOM 2483 O O . LYS A 1 323 ? 4.955 10.168 -40.721 1.00 48.19 323 LYS A O 1
ATOM 2488 N N . SER A 1 324 ? 5.061 8.378 -39.363 1.00 49.72 324 SER A N 1
ATOM 2489 C CA . SER A 1 324 ? 4.237 8.983 -38.307 1.00 49.72 324 SER A CA 1
ATOM 2490 C C . SER A 1 324 ? 4.464 8.395 -36.903 1.00 49.72 324 SER A C 1
ATOM 2492 O O . SER A 1 324 ? 3.519 7.935 -36.264 1.00 49.72 324 SER A O 1
ATOM 2494 N N . THR A 1 325 ? 5.679 8.495 -36.349 1.00 46.56 325 THR A N 1
ATOM 2495 C CA . THR A 1 325 ? 5.855 8.417 -34.881 1.00 46.56 325 THR A CA 1
ATOM 2496 C C . THR A 1 325 ? 5.363 9.719 -34.234 1.00 46.56 325 THR A C 1
ATOM 2498 O O . THR A 1 325 ? 6.155 10.535 -33.750 1.00 46.56 325 THR A O 1
ATOM 2501 N N . VAL A 1 326 ? 4.051 9.956 -34.289 1.00 46.88 326 VAL A N 1
ATOM 2502 C CA . VAL A 1 326 ? 3.391 10.989 -33.484 1.00 46.88 326 VAL A CA 1
ATOM 2503 C C . VAL A 1 326 ? 3.596 10.614 -32.019 1.00 46.88 326 VAL A C 1
ATOM 2505 O O . VAL A 1 326 ? 3.411 9.459 -31.643 1.00 46.88 326 VAL A O 1
ATOM 2508 N N . GLY A 1 327 ? 4.028 11.575 -31.197 1.00 50.38 327 GLY A N 1
ATOM 2509 C CA . GLY A 1 327 ? 4.152 11.348 -29.759 1.00 50.38 327 GLY A CA 1
ATOM 2510 C C . GLY A 1 327 ? 2.788 10.961 -29.198 1.00 50.38 327 GLY A C 1
ATOM 2511 O O . GLY A 1 327 ? 1.822 11.691 -29.419 1.00 50.38 327 GLY A O 1
ATOM 2512 N N . PHE A 1 328 ? 2.709 9.807 -28.533 1.00 47.38 328 PHE A N 1
ATOM 2513 C CA . PHE A 1 328 ? 1.438 9.267 -28.063 1.00 47.38 328 PHE A CA 1
ATOM 2514 C C . PHE A 1 328 ? 0.737 10.305 -27.164 1.00 47.38 328 PHE A C 1
ATOM 2516 O O . PHE A 1 328 ? 1.391 10.865 -26.276 1.00 47.38 328 PHE A O 1
ATOM 2523 N N . PRO A 1 329 ? -0.555 10.613 -27.389 1.00 49.53 329 PRO A N 1
ATOM 2524 C CA . PRO A 1 329 ? -1.297 11.479 -26.483 1.00 49.53 329 PRO A CA 1
ATOM 2525 C C . PRO A 1 329 ? -1.387 10.829 -25.093 1.00 49.53 329 PRO A C 1
ATOM 2527 O O . PRO A 1 329 ? -1.110 9.642 -24.930 1.00 49.53 329 PRO A O 1
ATOM 2530 N N . ASN A 1 330 ? -1.776 11.605 -24.079 1.00 56.62 330 ASN A N 1
ATOM 2531 C CA . ASN A 1 330 ? -1.966 11.102 -22.714 1.00 56.62 330 ASN A CA 1
ATOM 2532 C C . ASN A 1 330 ? -2.797 9.796 -22.720 1.00 56.62 330 ASN A C 1
ATOM 2534 O O . ASN A 1 330 ? -3.782 9.712 -23.449 1.00 56.62 330 ASN A O 1
ATOM 2538 N N . LEU A 1 331 ? -2.430 8.807 -21.895 1.00 61.28 331 LEU A N 1
ATOM 2539 C CA . LEU A 1 331 ? -3.175 7.554 -21.694 1.00 61.28 331 LEU A CA 1
ATOM 2540 C C . LEU A 1 331 ? -4.689 7.798 -21.533 1.00 61.28 331 LEU A C 1
ATOM 2542 O O . LEU A 1 331 ? -5.510 7.136 -22.163 1.00 61.28 331 LEU A O 1
ATOM 2546 N N . CYS A 1 332 ? -5.042 8.830 -20.766 1.00 65.69 332 CYS A N 1
ATOM 2547 C CA . CYS A 1 332 ? -6.411 9.257 -20.483 1.00 65.69 332 CYS A CA 1
ATOM 2548 C C . CYS A 1 332 ? -7.126 9.968 -21.648 1.00 65.69 332 CYS A C 1
ATOM 2550 O O . CYS A 1 332 ? -8.301 10.298 -21.529 1.00 65.69 332 CYS A O 1
ATOM 2552 N N . ALA A 1 333 ? -6.438 10.237 -22.761 1.00 65.88 333 ALA A N 1
ATOM 2553 C CA . ALA A 1 333 ? -7.033 10.750 -23.995 1.00 65.88 333 ALA A CA 1
ATOM 2554 C C . ALA A 1 333 ? -7.473 9.624 -24.951 1.00 65.88 333 ALA A C 1
ATOM 2556 O O . ALA A 1 333 ? -8.136 9.902 -25.951 1.00 65.88 333 ALA A O 1
ATOM 2557 N N . PHE A 1 334 ? -7.138 8.360 -24.663 1.00 66.25 334 PHE A N 1
ATOM 2558 C CA . PHE A 1 334 ? -7.712 7.214 -25.365 1.00 66.25 334 PHE A CA 1
ATOM 2559 C C . PHE A 1 334 ? -9.159 7.004 -24.870 1.00 66.25 334 PHE A C 1
ATOM 2561 O O . PHE A 1 334 ? -9.338 6.737 -23.681 1.00 66.25 334 PHE A O 1
ATOM 2568 N N . PRO A 1 335 ? -10.209 7.119 -25.713 1.00 69.38 335 PRO A N 1
ATOM 2569 C CA . PRO A 1 335 ? -11.588 7.219 -25.217 1.00 69.38 335 PRO A CA 1
ATOM 2570 C C . PRO A 1 335 ? -12.073 6.058 -24.324 1.00 69.38 335 PRO A C 1
ATOM 2572 O O . PRO A 1 335 ? -12.755 6.346 -23.343 1.00 69.38 335 PRO A O 1
ATOM 2575 N N . PRO A 1 336 ? -11.698 4.780 -24.562 1.00 66.12 336 PRO A N 1
ATOM 2576 C CA . PRO A 1 336 ? -12.002 3.676 -23.639 1.00 66.12 336 PRO A CA 1
ATOM 2577 C C . PRO A 1 336 ? -11.385 3.788 -22.234 1.00 66.12 336 PRO A C 1
ATOM 2579 O O . PRO A 1 336 ? -11.866 3.132 -21.316 1.00 66.12 336 PRO A O 1
ATOM 2582 N N . LEU A 1 337 ? -10.333 4.595 -22.053 1.00 68.75 337 LEU A N 1
ATOM 2583 C CA . LEU A 1 337 ? -9.638 4.795 -20.773 1.00 68.75 337 LEU A CA 1
ATOM 2584 C C . LEU A 1 337 ? -9.968 6.135 -20.101 1.00 68.75 337 LEU A C 1
ATOM 2586 O O . LEU A 1 337 ? -9.605 6.330 -18.944 1.00 68.75 337 LEU A O 1
ATOM 2590 N N . ALA A 1 338 ? -10.655 7.051 -20.788 1.00 74.62 338 ALA A N 1
ATOM 2591 C CA . ALA A 1 338 ? -10.956 8.381 -20.261 1.00 74.62 338 ALA A CA 1
ATOM 2592 C C . ALA A 1 338 ? -11.806 8.325 -18.974 1.00 74.62 338 ALA A C 1
ATOM 2594 O O . ALA A 1 338 ? -11.445 8.951 -17.982 1.00 74.62 338 ALA A O 1
ATOM 2595 N N . ASP A 1 339 ? -12.875 7.520 -18.960 1.00 75.06 339 ASP A N 1
ATOM 2596 C CA . ASP A 1 339 ? -13.757 7.342 -17.791 1.00 75.06 339 ASP A CA 1
ATOM 2597 C C . ASP A 1 339 ? -13.007 6.742 -16.586 1.00 75.06 339 ASP A C 1
ATOM 2599 O O . ASP A 1 339 ? -13.042 7.286 -15.483 1.00 75.06 339 ASP A O 1
ATOM 2603 N N . LEU A 1 340 ? -12.229 5.679 -16.827 1.00 75.00 340 LEU A N 1
ATOM 2604 C CA . LEU A 1 340 ? -11.364 5.053 -15.823 1.00 75.00 340 LEU A CA 1
ATOM 2605 C C . LEU A 1 340 ? -10.344 6.052 -15.252 1.00 75.00 340 LEU A C 1
ATOM 2607 O O . LEU A 1 340 ? -10.127 6.095 -14.043 1.00 75.00 340 LEU A O 1
ATOM 2611 N N . CYS A 1 341 ? -9.755 6.895 -16.102 1.00 77.75 341 CYS A N 1
ATOM 2612 C CA . CYS A 1 341 ? -8.848 7.948 -15.666 1.00 77.75 341 CYS A CA 1
ATOM 2613 C C . CYS A 1 341 ? -9.523 9.027 -14.811 1.00 77.75 341 CYS A C 1
ATOM 2615 O O . CYS A 1 341 ? -8.908 9.470 -13.846 1.00 77.75 341 CYS A O 1
ATOM 2617 N N . GLU A 1 342 ? -10.742 9.479 -15.127 1.00 81.50 342 GLU A N 1
ATOM 2618 C CA . GLU A 1 342 ? -11.433 10.465 -14.279 1.00 81.50 342 GLU A CA 1
ATOM 2619 C C . GLU A 1 342 ? -11.834 9.868 -12.921 1.00 81.50 342 GLU A C 1
ATOM 2621 O O . GLU A 1 342 ? -11.643 10.521 -11.894 1.00 81.50 342 GLU A O 1
ATOM 2626 N N . ARG A 1 343 ? -12.266 8.599 -12.885 1.00 82.38 343 ARG A N 1
ATOM 2627 C CA . ARG A 1 343 ? -12.510 7.847 -11.638 1.00 82.38 343 ARG A CA 1
ATOM 2628 C C . ARG A 1 343 ? -11.251 7.753 -10.770 1.00 82.38 343 ARG A C 1
ATOM 2630 O O . ARG A 1 343 ? -11.281 8.110 -9.594 1.00 82.38 343 ARG A O 1
ATOM 2637 N N . ILE A 1 344 ? -10.122 7.356 -11.362 1.00 77.25 344 ILE A N 1
ATOM 2638 C CA . ILE A 1 344 ? -8.827 7.279 -10.666 1.00 77.25 344 ILE A CA 1
ATOM 2639 C C . ILE A 1 344 ? -8.356 8.672 -10.209 1.00 77.25 344 ILE A C 1
ATOM 2641 O O . ILE A 1 344 ? -7.876 8.812 -9.088 1.00 77.25 344 ILE A O 1
ATOM 2645 N N . LYS A 1 345 ? -8.535 9.734 -11.008 1.00 81.38 345 LYS A N 1
ATOM 2646 C CA . LYS A 1 345 ? -8.210 11.119 -10.601 1.00 81.38 345 LYS A CA 1
ATOM 2647 C C . LYS A 1 345 ? -9.059 11.606 -9.427 1.00 81.38 345 LYS A C 1
ATOM 2649 O O . LYS A 1 345 ? -8.519 12.278 -8.550 1.00 81.38 345 LYS A O 1
ATOM 2654 N N . TYR A 1 346 ? -10.358 11.294 -9.410 1.00 84.62 346 TYR A N 1
ATOM 2655 C CA . TYR A 1 346 ? -11.247 11.603 -8.287 1.00 84.62 346 TYR A CA 1
ATOM 2656 C C . TYR A 1 346 ? -10.718 10.945 -7.009 1.00 84.62 346 TYR A C 1
ATOM 2658 O O . TYR A 1 346 ? -10.452 11.635 -6.026 1.00 84.62 346 TYR A O 1
ATOM 2666 N N . VAL A 1 347 ? -10.475 9.633 -7.060 1.00 83.75 347 VAL A N 1
ATOM 2667 C CA . VAL A 1 347 ? -9.945 8.832 -5.947 1.00 83.75 347 VAL A CA 1
ATOM 2668 C C . VAL A 1 347 ? -8.607 9.378 -5.446 1.00 83.75 347 VAL A C 1
ATOM 2670 O O . VAL A 1 347 ? -8.472 9.712 -4.266 1.00 83.75 347 VAL A O 1
ATOM 2673 N N . LEU A 1 348 ? -7.644 9.577 -6.353 1.00 79.81 348 LEU A N 1
ATOM 2674 C CA . LEU A 1 348 ? -6.314 10.097 -6.033 1.00 79.81 348 LEU A CA 1
ATOM 2675 C C . LEU A 1 348 ? -6.351 11.491 -5.397 1.00 79.81 348 LEU A C 1
ATOM 2677 O O . LEU A 1 348 ? -5.450 11.807 -4.618 1.00 79.81 348 LEU A O 1
ATOM 2681 N N . ARG A 1 349 ? -7.364 12.308 -5.707 1.00 81.56 349 ARG A N 1
ATOM 2682 C CA . ARG A 1 349 ? -7.540 13.660 -5.163 1.00 81.56 349 ARG A CA 1
ATOM 2683 C C . ARG A 1 349 ? -8.297 13.682 -3.834 1.00 81.56 349 ARG A C 1
ATOM 2685 O O . ARG A 1 349 ? -7.910 14.440 -2.950 1.00 81.56 349 ARG A O 1
ATOM 2692 N N . ASN A 1 350 ? -9.373 12.907 -3.714 1.00 83.50 350 ASN A N 1
ATOM 2693 C CA . ASN A 1 350 ? -10.350 13.047 -2.631 1.00 83.50 350 ASN A CA 1
ATOM 2694 C C . ASN A 1 350 ? -10.133 12.054 -1.480 1.00 83.50 350 ASN A C 1
ATOM 2696 O O . ASN A 1 350 ? -10.514 12.359 -0.356 1.00 83.50 350 ASN A O 1
ATOM 2700 N N . LYS A 1 351 ? -9.498 10.897 -1.737 1.00 88.06 351 LYS A N 1
ATOM 2701 C CA . LYS A 1 351 ? -9.240 9.823 -0.746 1.00 88.06 351 LYS A CA 1
ATOM 2702 C C . LYS A 1 351 ? -10.504 9.217 -0.114 1.00 88.06 351 LYS A C 1
ATOM 2704 O O . LYS A 1 351 ? -10.454 8.632 0.969 1.00 88.06 351 LYS A O 1
ATOM 2709 N N . LEU A 1 352 ? -11.617 9.357 -0.826 1.00 92.62 352 LEU A N 1
ATOM 2710 C CA . LEU A 1 352 ? -12.953 8.856 -0.519 1.00 92.62 352 LEU A CA 1
ATOM 2711 C C . LEU A 1 352 ? -13.410 7.918 -1.648 1.00 92.62 352 LEU A C 1
ATOM 2713 O O . LEU A 1 352 ? -12.831 8.007 -2.741 1.00 92.62 352 LEU A O 1
ATOM 2717 N N . PRO A 1 353 ? -14.398 7.038 -1.402 1.00 94.44 353 PRO A N 1
ATOM 2718 C CA . PRO A 1 353 ? -14.954 6.168 -2.433 1.00 94.44 353 PRO A CA 1
ATOM 2719 C C . PRO A 1 353 ? -15.459 6.967 -3.641 1.00 94.44 353 PRO A C 1
ATOM 2721 O O . PRO A 1 353 ? -15.867 8.120 -3.509 1.00 94.44 353 PRO A O 1
ATOM 2724 N N . PHE A 1 354 ? -15.416 6.371 -4.835 1.00 93.00 354 PHE A N 1
ATOM 2725 C CA . PHE A 1 354 ? -16.040 6.978 -6.020 1.00 93.00 354 PHE A CA 1
ATOM 2726 C C . PHE A 1 354 ? -17.556 6.723 -6.084 1.00 93.00 354 PHE A C 1
ATOM 2728 O O . PHE A 1 354 ? -18.303 7.599 -6.509 1.00 93.00 354 PHE A O 1
ATOM 2735 N N . GLU A 1 355 ? -17.990 5.520 -5.700 1.00 92.88 355 GLU A N 1
ATOM 2736 C CA . GLU A 1 355 ? -19.402 5.143 -5.588 1.00 92.88 355 GLU A CA 1
ATOM 2737 C C . GLU A 1 355 ? -19.752 5.161 -4.086 1.00 92.88 355 GLU A C 1
ATOM 2739 O O . GLU A 1 355 ? -19.377 4.246 -3.355 1.00 92.88 355 GLU A O 1
ATOM 2744 N N . ASP A 1 356 ? -20.366 6.254 -3.641 1.00 95.31 356 ASP A N 1
ATOM 2745 C CA . ASP A 1 356 ? -20.816 6.566 -2.273 1.00 95.31 356 ASP A CA 1
ATOM 2746 C C . ASP A 1 356 ? -22.039 7.477 -2.478 1.00 95.31 356 ASP A C 1
ATOM 2748 O O . ASP A 1 356 ? -21.902 8.595 -2.993 1.00 95.31 356 ASP A O 1
ATOM 2752 N N . PHE A 1 357 ? -23.248 6.944 -2.266 1.00 95.69 357 PHE A N 1
ATOM 2753 C CA . PHE A 1 357 ? -24.488 7.605 -2.695 1.00 95.69 357 PHE A CA 1
ATOM 2754 C C . PHE A 1 357 ? -25.097 8.541 -1.647 1.00 95.69 357 PHE A C 1
ATOM 2756 O O . PHE A 1 357 ? -25.934 9.374 -2.012 1.00 95.69 357 PHE A O 1
ATOM 2763 N N . ASP A 1 358 ? -24.692 8.435 -0.380 1.00 96.56 358 ASP A N 1
ATOM 2764 C CA . ASP A 1 358 ? -25.235 9.246 0.714 1.00 96.56 358 ASP A CA 1
ATOM 2765 C C . ASP A 1 358 ? -24.206 10.181 1.386 1.00 96.56 358 ASP A C 1
ATOM 2767 O O . ASP A 1 358 ? -24.593 11.253 1.868 1.00 96.56 358 ASP A O 1
ATOM 2771 N N . GLY A 1 359 ? -22.907 9.875 1.299 1.00 96.44 359 GLY A N 1
ATOM 2772 C CA . GLY A 1 359 ? -21.795 10.701 1.768 1.00 96.44 359 GLY A CA 1
ATOM 2773 C C . GLY A 1 359 ? -21.161 10.274 3.098 1.00 96.44 359 GLY A C 1
ATOM 2774 O O . GLY A 1 359 ? -20.407 11.069 3.675 1.00 96.44 359 GLY A O 1
ATOM 2775 N N . ASP A 1 360 ? -21.451 9.076 3.615 1.00 97.06 360 ASP A N 1
ATOM 2776 C CA . ASP A 1 360 ? -20.885 8.545 4.867 1.00 97.06 360 ASP A CA 1
ATOM 2777 C C . ASP A 1 360 ? -19.390 8.150 4.793 1.00 97.06 360 ASP A C 1
ATOM 2779 O O . ASP A 1 360 ? -18.736 8.002 5.835 1.00 97.06 360 ASP A O 1
ATOM 2783 N N . LYS A 1 361 ? -18.821 8.098 3.576 1.00 97.56 361 LYS A N 1
ATOM 2784 C CA . LYS A 1 361 ? -17.451 7.678 3.219 1.00 97.56 361 LYS A CA 1
ATOM 2785 C C . LYS A 1 361 ? -17.210 6.158 3.170 1.00 97.56 361 LYS A C 1
ATOM 2787 O O . LYS A 1 361 ? -16.040 5.762 3.101 1.00 97.56 361 LYS A O 1
ATOM 2792 N N . PHE A 1 362 ? -18.233 5.316 3.214 1.00 98.56 362 PHE A N 1
ATOM 2793 C CA . PHE A 1 362 ? -18.175 3.873 2.958 1.00 98.56 362 PHE A CA 1
ATOM 2794 C C . PHE A 1 362 ? -18.745 3.562 1.557 1.00 98.56 362 PHE A C 1
ATOM 2796 O O . PHE A 1 362 ? -18.866 4.455 0.724 1.00 98.56 362 PHE A O 1
ATOM 2803 N N . SER A 1 363 ? -18.919 2.285 1.197 1.00 98.12 363 SER A N 1
ATOM 2804 C CA . SER A 1 363 ? -19.360 1.912 -0.159 1.00 98.12 363 SER A CA 1
ATOM 2805 C C . SER A 1 363 ? -19.831 0.465 -0.260 1.00 98.12 363 SER A C 1
ATOM 2807 O O . SER A 1 363 ? -19.271 -0.433 0.382 1.00 98.12 363 SER A O 1
ATOM 2809 N N . THR A 1 364 ? -20.773 0.210 -1.168 1.00 97.50 364 THR A N 1
ATOM 2810 C CA . THR A 1 364 ? -21.129 -1.142 -1.628 1.00 97.50 364 THR A CA 1
ATOM 2811 C C . THR A 1 364 ? -20.185 -1.728 -2.693 1.00 97.50 364 THR A C 1
ATOM 2813 O O . THR A 1 364 ? -20.222 -2.942 -2.935 1.00 97.50 364 THR A O 1
ATOM 2816 N N . PHE A 1 365 ? -19.306 -0.918 -3.301 1.00 97.00 365 PHE A N 1
ATOM 2817 C CA . PHE A 1 365 ? -18.359 -1.316 -4.356 1.00 97.00 365 PHE A CA 1
ATOM 2818 C C . PHE A 1 365 ? -16.953 -1.625 -3.806 1.00 97.00 365 PHE A C 1
ATOM 2820 O O . PHE A 1 365 ? -16.542 -1.006 -2.830 1.00 97.00 365 PHE A O 1
ATOM 2827 N N . PRO A 1 366 ? -16.183 -2.561 -4.405 1.00 97.31 366 PRO A N 1
ATOM 2828 C CA . PRO A 1 366 ? -14.901 -3.005 -3.842 1.00 97.31 366 PRO A CA 1
ATOM 2829 C C . PRO A 1 366 ? -13.783 -1.969 -3.979 1.00 97.31 366 PRO A C 1
ATOM 2831 O O . PRO A 1 366 ? -13.186 -1.551 -2.990 1.00 97.31 366 PRO A O 1
ATOM 2834 N N . THR A 1 367 ? -13.480 -1.587 -5.219 1.00 95.88 367 THR A N 1
ATOM 2835 C CA . THR A 1 367 ? -12.276 -0.818 -5.550 1.00 95.88 367 THR A CA 1
ATOM 2836 C C . THR A 1 367 ? -12.538 0.691 -5.490 1.00 95.88 367 THR A C 1
ATOM 2838 O O . THR A 1 367 ? -13.608 1.109 -5.054 1.00 95.88 367 THR A O 1
ATOM 2841 N N . LEU A 1 368 ? -11.628 1.536 -5.994 1.00 95.25 368 LEU A N 1
ATOM 2842 C CA . LEU A 1 368 ? -11.826 2.997 -6.057 1.00 95.25 368 LEU A CA 1
ATOM 2843 C C . LEU A 1 368 ? -12.142 3.596 -4.670 1.00 95.25 368 LEU A C 1
ATOM 2845 O O . LEU A 1 368 ? -13.042 4.424 -4.543 1.00 95.25 368 LEU A O 1
ATOM 2849 N N . ARG A 1 369 ? -11.399 3.159 -3.640 1.00 96.75 369 ARG A N 1
ATOM 2850 C CA . ARG A 1 369 ? -11.553 3.529 -2.213 1.00 96.75 369 ARG A CA 1
ATOM 2851 C C . ARG A 1 369 ? -12.815 3.013 -1.502 1.00 96.75 369 ARG A C 1
ATOM 2853 O O . ARG A 1 369 ? -13.048 3.421 -0.366 1.00 96.75 369 ARG A O 1
ATOM 2860 N N . GLY A 1 370 ? -13.565 2.097 -2.122 1.00 97.75 370 GLY A N 1
ATOM 2861 C CA . GLY A 1 370 ? -14.686 1.374 -1.511 1.00 97.75 370 GLY A CA 1
ATOM 2862 C C . GLY A 1 370 ? -14.273 0.240 -0.553 1.00 97.75 370 GLY A C 1
ATOM 2863 O O . GLY A 1 370 ? -13.263 0.344 0.142 1.00 97.75 370 GLY A O 1
ATOM 2864 N N . TYR A 1 371 ? -15.040 -0.853 -0.485 1.00 98.50 371 TYR A N 1
ATOM 2865 C CA . TYR A 1 371 ? -14.939 -1.860 0.585 1.00 98.50 371 TYR A CA 1
ATOM 2866 C C . TYR A 1 371 ? -13.667 -2.731 0.602 1.00 98.50 371 TYR A C 1
ATOM 2868 O O . TYR A 1 371 ? -13.444 -3.468 1.555 1.00 98.50 371 TYR A O 1
ATOM 2876 N N . HIS A 1 372 ? -12.770 -2.651 -0.384 1.00 98.62 372 HIS A N 1
ATOM 2877 C CA . HIS A 1 372 ? -11.401 -3.160 -0.196 1.00 98.62 372 HIS A CA 1
ATOM 2878 C C . HIS A 1 372 ? -10.638 -2.360 0.876 1.00 98.62 372 HIS A C 1
ATOM 2880 O O . HIS A 1 372 ? -9.762 -2.894 1.555 1.00 98.62 372 HIS A O 1
ATOM 2886 N N . TRP A 1 373 ? -10.992 -1.086 1.046 1.00 98.69 373 TRP A N 1
ATOM 2887 C CA . TRP A 1 373 ? -10.335 -0.124 1.926 1.00 98.69 373 TRP A CA 1
ATOM 2888 C C . TRP A 1 373 ? -11.063 0.079 3.251 1.00 98.69 373 TRP A C 1
ATOM 2890 O O . TRP A 1 373 ? -10.462 0.577 4.197 1.00 98.69 373 TRP A O 1
ATOM 2900 N N . ARG A 1 374 ? -12.354 -0.238 3.332 1.00 98.69 374 ARG A N 1
ATOM 2901 C CA . ARG A 1 374 ? -13.205 0.004 4.506 1.00 98.69 374 ARG A CA 1
ATOM 2902 C C . ARG A 1 374 ? -14.184 -1.149 4.684 1.00 98.69 374 ARG A C 1
ATOM 2904 O O . ARG A 1 374 ? -14.308 -1.983 3.796 1.00 98.69 374 ARG A O 1
ATOM 2911 N N . GLY A 1 375 ? -14.923 -1.188 5.787 1.00 98.75 375 GLY A N 1
ATOM 2912 C CA . GLY A 1 375 ? -16.112 -2.035 5.854 1.00 98.75 375 GLY A CA 1
ATOM 2913 C C . GLY A 1 375 ? -17.039 -1.784 4.665 1.00 98.75 375 GLY A C 1
ATOM 2914 O O . GLY A 1 375 ? -17.212 -0.635 4.257 1.00 98.75 375 GLY A O 1
ATOM 2915 N N . ARG A 1 376 ? -17.643 -2.837 4.106 1.00 98.75 376 ARG A N 1
ATOM 2916 C CA . ARG A 1 376 ? -18.731 -2.637 3.150 1.00 98.75 376 ARG A CA 1
ATOM 2917 C C . ARG A 1 376 ? -19.932 -2.064 3.884 1.00 98.75 376 ARG A C 1
ATOM 2919 O O . ARG A 1 376 ? -20.378 -2.628 4.887 1.00 98.75 376 ARG A O 1
ATOM 2926 N N . ASP A 1 377 ? -20.461 -0.989 3.340 1.00 98.69 377 ASP A N 1
ATOM 2927 C CA . ASP A 1 377 ? -21.754 -0.458 3.735 1.00 98.69 377 ASP A CA 1
ATOM 2928 C C . ASP A 1 377 ? -22.890 -1.487 3.470 1.00 98.69 377 ASP A C 1
ATOM 2930 O O . ASP A 1 377 ? -22.742 -2.464 2.719 1.00 98.69 377 ASP A O 1
ATOM 2934 N N . CYS A 1 378 ? -23.993 -1.330 4.196 1.00 98.44 378 CYS A N 1
ATOM 2935 C CA . CYS A 1 378 ? -25.181 -2.165 4.167 1.00 98.44 378 CYS A CA 1
ATOM 2936 C C . CYS A 1 378 ? -26.467 -1.425 3.723 1.00 98.44 378 CYS A C 1
ATOM 2938 O O . CYS A 1 378 ? -27.414 -2.121 3.347 1.00 98.44 378 CYS A O 1
ATOM 2940 N N . ASP A 1 379 ? -26.504 -0.083 3.664 1.00 97.62 379 ASP A N 1
ATOM 2941 C CA . ASP A 1 379 ? -27.597 0.700 3.049 1.00 97.62 379 ASP A CA 1
ATOM 2942 C C . ASP A 1 379 ? -27.129 2.064 2.484 1.00 97.62 379 ASP A C 1
ATOM 2944 O O . ASP A 1 379 ? -27.448 3.107 3.050 1.00 97.62 379 ASP A O 1
ATOM 2948 N N . ASP A 1 380 ? -26.451 2.014 1.324 1.00 96.19 380 ASP A N 1
ATOM 2949 C CA . ASP A 1 380 ? -25.868 3.075 0.449 1.00 96.19 380 ASP A CA 1
ATOM 2950 C C . ASP A 1 380 ? -26.891 4.144 -0.019 1.00 96.19 380 ASP A C 1
ATOM 2952 O O . ASP A 1 380 ? -27.149 4.341 -1.213 1.00 96.19 380 ASP A O 1
ATOM 2956 N N . LYS A 1 381 ? -27.615 4.716 0.945 1.00 97.38 381 LYS A N 1
ATOM 2957 C CA . LYS A 1 381 ? -28.781 5.621 0.865 1.00 97.38 381 LYS A CA 1
ATOM 2958 C C . LYS A 1 381 ? -29.058 6.343 2.193 1.00 97.38 381 LYS A C 1
ATOM 2960 O O . LYS A 1 381 ? -29.958 7.189 2.240 1.00 97.38 381 LYS A O 1
ATOM 2965 N N . ASN A 1 382 ? -28.384 5.973 3.277 1.00 97.38 382 ASN A N 1
ATOM 2966 C CA . ASN A 1 382 ? -28.691 6.348 4.643 1.00 97.38 382 ASN A CA 1
ATOM 2967 C C . ASN A 1 382 ? -27.404 6.564 5.461 1.00 97.38 382 ASN A C 1
ATOM 2969 O O . ASN A 1 382 ? -26.950 5.663 6.162 1.00 97.38 382 ASN A O 1
ATOM 2973 N N . THR A 1 383 ? -26.941 7.822 5.510 1.00 97.12 383 THR A N 1
ATOM 2974 C CA . THR A 1 383 ? -25.761 8.329 6.263 1.00 97.12 383 THR A CA 1
ATOM 2975 C C . THR A 1 383 ? -25.721 8.025 7.775 1.00 97.12 383 THR A C 1
ATOM 2977 O O . THR A 1 383 ? -24.862 8.526 8.507 1.00 97.12 383 THR A O 1
ATOM 2980 N N . THR A 1 384 ? -26.682 7.262 8.293 1.00 97.75 384 THR A N 1
ATOM 2981 C CA . THR A 1 384 ? -26.772 6.816 9.684 1.00 97.75 384 THR A CA 1
ATOM 2982 C C . THR A 1 384 ? -26.681 5.297 9.854 1.00 97.75 384 THR A C 1
ATOM 2984 O O . THR A 1 384 ? -26.893 4.820 10.965 1.00 97.75 384 THR A O 1
ATOM 2987 N N . VAL A 1 385 ? -26.338 4.553 8.797 1.00 98.62 385 VAL A N 1
ATOM 2988 C CA . VAL A 1 385 ? -26.158 3.093 8.786 1.00 98.62 385 VAL A CA 1
ATOM 2989 C C . VAL A 1 385 ? -24.774 2.781 8.217 1.00 98.62 385 VAL A C 1
ATOM 2991 O O . VAL A 1 385 ? -24.602 2.838 7.010 1.00 98.62 385 VAL A O 1
ATOM 2994 N N . TYR A 1 386 ? -23.768 2.515 9.062 1.00 98.75 386 TYR A N 1
ATOM 2995 C CA . TYR A 1 386 ? -22.388 2.341 8.576 1.00 98.75 386 TYR A CA 1
ATOM 2996 C C . TYR A 1 386 ? -21.451 1.565 9.520 1.00 98.75 386 TYR A C 1
ATOM 2998 O O . TYR A 1 386 ? -21.629 1.608 10.743 1.00 98.75 386 TYR A O 1
ATOM 3006 N N . PRO A 1 387 ? -20.395 0.905 8.993 1.00 98.81 387 PRO A N 1
ATOM 3007 C CA . PRO A 1 387 ? -19.435 0.124 9.773 1.00 98.81 387 PRO A CA 1
ATOM 3008 C C . PRO A 1 387 ? -18.879 0.824 11.025 1.00 98.81 387 PRO A C 1
ATOM 3010 O O . PRO A 1 387 ? -18.163 1.826 10.948 1.00 98.81 387 PRO A O 1
ATOM 3013 N N . GLY A 1 388 ? -19.161 0.244 12.196 1.00 98.31 388 GLY A N 1
ATOM 3014 C CA . GLY A 1 388 ? -18.585 0.671 13.479 1.00 98.31 388 GLY A CA 1
ATOM 3015 C C . GLY A 1 388 ? -19.332 1.771 14.237 1.00 98.31 388 GLY A C 1
ATOM 3016 O O . GLY A 1 388 ? -18.865 2.228 15.289 1.00 98.31 388 GLY A O 1
ATOM 3017 N N . ARG A 1 389 ? -20.506 2.175 13.748 1.00 98.50 389 ARG A N 1
ATOM 3018 C CA . ARG A 1 389 ? -21.466 2.997 14.493 1.00 98.50 389 ARG A CA 1
ATOM 3019 C C . ARG A 1 389 ? -21.934 2.295 15.784 1.00 98.50 389 ARG A C 1
ATOM 3021 O O . ARG A 1 389 ? -21.871 1.071 15.904 1.00 98.50 389 ARG A O 1
ATOM 3028 N N . ARG A 1 390 ? -22.435 3.046 16.770 1.00 98.38 390 ARG A N 1
ATOM 3029 C CA . ARG A 1 390 ? -23.229 2.473 17.874 1.00 98.38 390 ARG A CA 1
ATOM 3030 C C . ARG A 1 390 ? -24.643 2.155 17.365 1.00 98.38 390 ARG A C 1
ATOM 3032 O O . ARG A 1 390 ? -25.215 3.000 16.680 1.00 98.38 390 ARG A O 1
ATOM 3039 N N . PRO A 1 391 ? -25.214 0.994 17.718 1.00 98.06 391 PRO A N 1
ATOM 3040 C CA . PRO A 1 391 ? -26.475 0.525 17.150 1.00 98.06 391 PRO A CA 1
ATOM 3041 C C . PRO A 1 391 ? -27.673 1.404 17.545 1.00 98.06 391 PRO A C 1
ATOM 3043 O O . PRO A 1 391 ? -27.897 1.668 18.733 1.00 98.06 391 PRO A O 1
ATOM 3046 N N . ASP A 1 392 ? -28.467 1.840 16.564 1.00 97.62 392 ASP A N 1
ATOM 3047 C CA . ASP A 1 392 ? -29.684 2.623 16.787 1.00 97.62 392 ASP A CA 1
ATOM 3048 C C . ASP A 1 392 ? -30.770 1.762 17.442 1.00 97.62 392 ASP A C 1
ATOM 3050 O O . ASP A 1 392 ? -31.293 0.808 16.864 1.00 97.62 392 ASP A O 1
ATOM 3054 N N . ASN A 1 393 ? -31.110 2.097 18.690 1.00 97.62 393 ASN A N 1
ATOM 3055 C CA . ASN A 1 393 ? -32.076 1.351 19.499 1.00 97.62 393 ASN A CA 1
ATOM 3056 C C . ASN A 1 393 ? -31.785 -0.175 19.504 1.00 97.62 393 ASN A C 1
ATOM 3058 O O . ASN A 1 393 ? -32.705 -0.992 19.413 1.00 97.62 393 ASN A O 1
ATOM 3062 N N . TRP A 1 394 ? -30.503 -0.556 19.592 1.00 98.44 394 TRP A N 1
ATOM 3063 C CA . TRP A 1 394 ? -30.031 -1.952 19.549 1.00 98.44 394 TRP A CA 1
ATOM 3064 C C . TRP A 1 394 ? -30.490 -2.744 18.307 1.00 98.44 394 TRP A C 1
ATOM 3066 O O . TRP A 1 394 ? -30.784 -3.936 18.405 1.00 98.44 394 TRP A O 1
ATOM 3076 N N . ASP A 1 395 ? -30.590 -2.077 17.155 1.00 98.44 395 ASP A N 1
ATOM 3077 C CA . ASP A 1 395 ? -30.799 -2.668 15.825 1.00 98.44 395 ASP A CA 1
ATOM 3078 C C . ASP A 1 395 ? -32.041 -3.577 15.717 1.00 98.44 395 ASP A C 1
ATOM 3080 O O . ASP A 1 395 ? -32.147 -4.487 14.895 1.00 98.44 395 ASP A O 1
ATOM 3084 N N . VAL A 1 396 ? -33.064 -3.274 16.525 1.00 98.12 396 VAL A N 1
ATOM 3085 C CA . VAL A 1 396 ? -34.346 -4.004 16.627 1.00 98.12 396 VAL A CA 1
ATOM 3086 C C . VAL A 1 396 ? -35.083 -4.165 15.288 1.00 98.12 396 VAL A C 1
ATOM 3088 O O . VAL A 1 396 ? -35.889 -5.085 15.141 1.00 98.12 396 VAL A O 1
ATOM 3091 N N . LYS A 1 397 ? -34.846 -3.272 14.319 1.00 96.69 397 LYS A N 1
ATOM 3092 C CA . LYS A 1 397 ? -35.534 -3.243 13.011 1.00 96.69 397 LYS A CA 1
ATOM 3093 C C . LYS A 1 397 ? -34.620 -3.492 11.812 1.00 96.69 397 LYS A C 1
ATOM 3095 O O . LYS A 1 397 ? -35.113 -3.913 10.769 1.00 96.69 397 LYS A O 1
ATOM 3100 N N . SER A 1 398 ? -33.342 -3.169 11.951 1.00 97.12 398 SER A N 1
ATOM 3101 C CA . SER A 1 398 ? -32.354 -3.086 10.879 1.00 97.12 398 SER A CA 1
ATOM 3102 C C . SER A 1 398 ? -30.973 -2.997 11.511 1.00 97.12 398 SER A C 1
ATOM 3104 O O . SER A 1 398 ? -30.819 -2.283 12.500 1.00 97.12 398 SER A O 1
ATOM 3106 N N . ASP A 1 399 ? -30.001 -3.669 10.907 1.00 98.62 399 ASP A N 1
ATOM 3107 C CA . ASP A 1 399 ? -28.578 -3.443 11.156 1.00 98.62 399 ASP A CA 1
ATOM 3108 C C . ASP A 1 399 ? -28.232 -1.979 10.819 1.00 98.62 399 ASP A C 1
ATOM 3110 O O . ASP A 1 399 ? -28.554 -1.508 9.725 1.00 98.62 399 ASP A O 1
ATOM 3114 N N . SER A 1 400 ? -27.652 -1.247 11.772 1.00 98.69 400 SER A N 1
ATOM 3115 C CA . SER A 1 400 ? -27.247 0.159 11.631 1.00 98.69 400 SER A CA 1
ATOM 3116 C C . SER A 1 400 ? -25.740 0.381 11.783 1.00 98.69 400 SER A C 1
ATOM 3118 O O . SER A 1 400 ? -25.254 1.499 11.598 1.00 98.69 400 SER A O 1
ATOM 3120 N N . ASN A 1 401 ? -24.983 -0.675 12.090 1.00 98.62 401 ASN A N 1
ATOM 3121 C CA . ASN A 1 401 ? -23.527 -0.625 12.208 1.00 98.62 401 ASN A CA 1
ATOM 3122 C C . ASN A 1 401 ? -22.793 -1.589 11.255 1.00 98.62 401 ASN A C 1
ATOM 3124 O O . ASN A 1 401 ? -21.572 -1.735 11.338 1.00 98.62 401 ASN A O 1
ATOM 3128 N N . CYS A 1 402 ? -23.543 -2.213 10.345 1.00 98.81 402 CYS A N 1
ATOM 3129 C CA . CYS A 1 402 ? -23.150 -3.199 9.345 1.00 98.81 402 CYS A CA 1
ATOM 3130 C C . CYS A 1 402 ? -22.384 -4.415 9.902 1.00 98.81 402 CYS A C 1
ATOM 3132 O O . CYS A 1 402 ? -21.590 -5.028 9.178 1.00 98.81 402 CYS A O 1
ATOM 3134 N N . ASN A 1 403 ? -22.601 -4.778 11.174 1.00 98.75 403 ASN A N 1
ATOM 3135 C CA . ASN A 1 403 ? -21.951 -5.932 11.802 1.00 98.75 403 ASN A CA 1
ATOM 3136 C C . ASN A 1 403 ? -22.692 -7.268 11.556 1.00 98.75 403 ASN A C 1
ATOM 3138 O O . ASN A 1 403 ? -22.180 -8.324 11.945 1.00 98.75 403 ASN A O 1
ATOM 3142 N N . GLY A 1 404 ? -23.871 -7.240 10.924 1.00 98.69 404 GLY A N 1
ATOM 3143 C CA . GLY A 1 404 ? -24.714 -8.391 10.597 1.00 98.69 404 GLY A CA 1
ATOM 3144 C C . GLY A 1 404 ? -25.607 -8.918 11.730 1.00 98.69 404 GLY A C 1
ATOM 3145 O O . GLY A 1 404 ? -26.281 -9.928 11.524 1.00 98.69 404 GLY A O 1
ATOM 3146 N N . ILE A 1 405 ? -25.624 -8.277 12.902 1.00 98.81 405 ILE A N 1
ATOM 3147 C CA . ILE A 1 405 ? -26.355 -8.668 14.118 1.00 98.81 405 ILE A CA 1
ATOM 3148 C C . ILE A 1 405 ? -27.501 -7.677 14.339 1.00 98.81 405 ILE A C 1
ATOM 3150 O O . ILE A 1 405 ? -27.297 -6.529 14.710 1.00 98.81 405 ILE A O 1
ATOM 3154 N N . TRP A 1 406 ? -28.739 -8.121 14.135 1.00 98.69 406 TRP A N 1
ATOM 3155 C CA . TRP A 1 406 ? -29.914 -7.254 14.264 1.00 98.69 406 TRP A CA 1
ATOM 3156 C C . TRP A 1 406 ? -31.176 -8.050 14.607 1.00 98.69 406 TRP A C 1
ATOM 3158 O O . TRP A 1 406 ? -31.188 -9.285 14.596 1.00 98.69 406 TRP A O 1
ATOM 3168 N N . GLY A 1 407 ? -32.258 -7.341 14.922 1.00 98.56 407 GLY A N 1
ATOM 3169 C CA . GLY A 1 407 ? -33.532 -7.931 15.325 1.00 98.56 407 GLY A CA 1
ATOM 3170 C C . GLY A 1 407 ? -33.564 -8.376 16.792 1.00 98.56 407 GLY A C 1
ATOM 3171 O O . GLY A 1 407 ? -32.778 -7.929 17.626 1.00 98.56 407 GLY A O 1
ATOM 3172 N N . VAL A 1 408 ? -34.524 -9.241 17.125 1.00 98.56 408 VAL A N 1
ATOM 3173 C CA . VAL A 1 408 ? -34.905 -9.584 18.507 1.00 98.56 408 VAL A CA 1
ATOM 3174 C C . VAL A 1 408 ? -34.991 -11.099 18.679 1.00 98.56 408 VAL A C 1
ATOM 3176 O O . VAL A 1 408 ? -35.551 -11.780 17.820 1.00 98.56 408 VAL A O 1
ATOM 3179 N N . ASP A 1 409 ? -34.498 -11.626 19.805 1.00 98.19 409 ASP A N 1
ATOM 3180 C CA . ASP A 1 409 ? -34.642 -13.045 20.137 1.00 98.19 409 ASP A CA 1
ATOM 3181 C C . ASP A 1 409 ? -36.103 -13.375 20.504 1.00 98.19 409 ASP A C 1
ATOM 3183 O O . ASP A 1 409 ? -36.606 -12.882 21.520 1.00 98.19 409 ASP A O 1
ATOM 3187 N N . PRO A 1 410 ? -36.806 -14.236 19.742 1.00 97.62 410 PRO A N 1
ATOM 3188 C CA . PRO A 1 410 ? -38.200 -14.577 20.023 1.00 97.62 410 PRO A CA 1
ATOM 3189 C C . PRO A 1 410 ? -38.398 -15.382 21.320 1.00 97.62 410 PRO A C 1
ATOM 3191 O O . PRO A 1 410 ? -39.541 -15.637 21.694 1.00 97.62 410 PRO A O 1
ATOM 3194 N N . LYS A 1 411 ? -37.324 -15.807 22.005 1.00 97.44 411 LYS A N 1
ATOM 3195 C CA . LYS A 1 411 ? -37.399 -16.547 23.278 1.00 97.44 411 LYS A CA 1
ATOM 3196 C C . LYS A 1 411 ? -37.641 -15.655 24.496 1.00 97.44 411 LYS A C 1
ATOM 3198 O O . LYS A 1 411 ? -38.294 -16.100 25.435 1.00 97.44 411 LYS A O 1
ATOM 3203 N N . ASP A 1 412 ? -37.091 -14.440 24.503 1.00 97.44 412 ASP A N 1
ATOM 3204 C CA . ASP A 1 412 ? -37.147 -13.517 25.649 1.00 97.44 412 ASP A CA 1
ATOM 3205 C C . ASP A 1 412 ? -37.387 -12.042 25.280 1.00 97.44 412 ASP A C 1
ATOM 3207 O O . ASP A 1 412 ? -37.577 -11.218 26.173 1.00 97.44 412 ASP A O 1
ATOM 3211 N N . GLY A 1 413 ? -37.456 -11.701 23.990 1.00 97.81 413 GLY A N 1
ATOM 3212 C CA . GLY A 1 413 ? -37.769 -10.348 23.529 1.00 97.81 413 GLY A CA 1
ATOM 3213 C C . GLY A 1 413 ? -36.606 -9.357 23.629 1.00 97.81 413 GLY A C 1
ATOM 3214 O O . GLY A 1 413 ? -36.822 -8.161 23.438 1.00 97.81 413 GLY A O 1
ATOM 3215 N N . ILE A 1 414 ? -35.386 -9.828 23.911 1.00 98.44 414 ILE A N 1
ATOM 3216 C CA . ILE A 1 414 ? -34.185 -8.987 23.993 1.00 98.44 414 ILE A CA 1
ATOM 3217 C C . ILE A 1 414 ? -33.600 -8.784 22.577 1.00 98.44 414 ILE A C 1
ATOM 3219 O O . ILE A 1 414 ? -33.491 -9.764 21.830 1.00 98.44 414 ILE A O 1
ATOM 3223 N N . PRO A 1 415 ? -33.206 -7.556 22.179 1.00 98.75 415 PRO A N 1
ATOM 3224 C CA . PRO A 1 415 ? -32.516 -7.312 20.910 1.00 98.75 415 PRO A CA 1
ATOM 3225 C C . PRO A 1 415 ? -31.202 -8.098 20.831 1.00 98.75 415 PRO A C 1
ATOM 3227 O O . PRO A 1 415 ? -30.453 -8.129 21.806 1.00 98.75 415 PRO A O 1
ATOM 3230 N N . TYR A 1 416 ? -30.885 -8.716 19.691 1.00 98.75 416 TYR A N 1
ATOM 3231 C CA . TYR A 1 416 ? -29.683 -9.555 19.579 1.00 98.75 416 TYR A CA 1
ATOM 3232 C C . TYR A 1 416 ? -28.382 -8.767 19.786 1.00 98.75 416 TYR A C 1
ATOM 3234 O O . TYR A 1 416 ? -27.479 -9.242 20.472 1.00 98.75 416 TYR A O 1
ATOM 3242 N N . GLU A 1 417 ? -28.323 -7.539 19.278 1.00 98.69 417 GLU A N 1
ATOM 3243 C CA . GLU A 1 417 ? -27.195 -6.624 19.468 1.00 98.69 417 GLU A CA 1
ATOM 3244 C C . GLU A 1 417 ? -27.048 -6.207 20.951 1.00 98.69 417 GLU A C 1
ATOM 3246 O O . GLU A 1 417 ? -25.945 -6.213 21.504 1.00 98.69 417 GLU A O 1
ATOM 3251 N N . GLU A 1 418 ? -28.159 -5.960 21.663 1.00 98.50 418 GLU A N 1
ATOM 3252 C CA . GLU A 1 418 ? -28.123 -5.731 23.118 1.00 98.50 418 GLU A CA 1
ATOM 3253 C C . GLU A 1 418 ? -27.641 -6.978 23.874 1.00 98.50 418 GLU A C 1
ATOM 3255 O O . GLU A 1 418 ? -26.892 -6.882 24.846 1.00 98.50 418 GLU A O 1
ATOM 3260 N N . LYS A 1 419 ? -28.069 -8.158 23.427 1.00 98.12 419 LYS A N 1
ATOM 3261 C CA . LYS A 1 419 ? -27.803 -9.445 24.073 1.00 98.12 419 LYS A CA 1
ATOM 3262 C C . LYS A 1 419 ? -26.351 -9.894 23.935 1.00 98.12 419 LYS A C 1
ATOM 3264 O O . LYS A 1 419 ? -25.826 -10.509 24.859 1.00 98.12 419 LYS A O 1
ATOM 3269 N N . PHE A 1 420 ? -25.727 -9.611 22.792 1.00 98.56 420 PHE A N 1
ATOM 3270 C CA . PHE A 1 420 ? -24.418 -10.154 22.425 1.00 98.56 420 PHE A CA 1
ATOM 3271 C C . PHE A 1 420 ? -23.2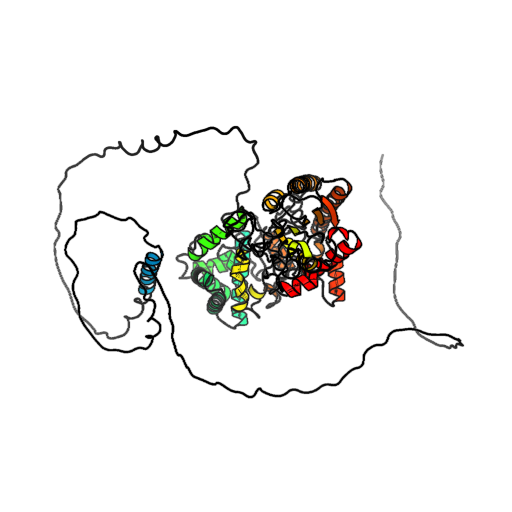84 -9.119 22.387 1.00 98.56 420 PHE A C 1
ATOM 3273 O O . PHE A 1 420 ? -22.126 -9.511 22.530 1.00 98.56 420 PHE A O 1
ATOM 3280 N N . CYS A 1 421 ? -23.580 -7.823 22.225 1.00 98.38 421 CYS A N 1
ATOM 3281 C CA . CYS A 1 421 ? -22.559 -6.784 22.024 1.00 98.38 421 CYS A CA 1
ATOM 3282 C C . CYS A 1 421 ? -22.490 -5.739 23.155 1.00 98.38 421 CYS A C 1
ATOM 3284 O O . CYS A 1 421 ? -21.467 -5.066 23.322 1.00 98.38 421 CYS A O 1
ATOM 3286 N N . LYS A 1 422 ? -23.521 -5.631 24.006 1.00 97.19 422 LYS A N 1
ATOM 3287 C CA . LYS A 1 422 ? -23.531 -4.733 25.175 1.00 97.19 422 LYS A CA 1
ATOM 3288 C C . LYS A 1 422 ? -22.437 -5.102 26.183 1.00 97.19 422 LYS A C 1
ATOM 3290 O O . LYS A 1 422 ? -22.538 -6.091 26.902 1.00 97.19 422 LYS A O 1
ATOM 3295 N N . GLY A 1 423 ? -21.405 -4.263 26.279 1.00 93.50 423 GLY A N 1
ATOM 3296 C CA . GLY A 1 423 ? -20.266 -4.494 27.179 1.00 93.50 423 GLY A CA 1
ATOM 3297 C C . GLY A 1 423 ? -19.235 -5.504 26.657 1.00 93.50 423 GLY A C 1
ATOM 3298 O O . GLY A 1 423 ? -18.379 -5.937 27.425 1.00 93.50 423 GLY A O 1
ATOM 3299 N N . ALA A 1 424 ? -19.283 -5.852 25.365 1.00 91.38 424 ALA A N 1
ATOM 3300 C CA . ALA A 1 424 ? -18.282 -6.690 24.697 1.00 91.38 424 ALA A CA 1
ATOM 3301 C C . ALA A 1 424 ? -17.000 -5.922 24.287 1.00 91.38 424 ALA A C 1
ATOM 3303 O O . ALA A 1 424 ? -16.163 -6.463 23.568 1.00 91.38 424 ALA A O 1
ATOM 3304 N N . ASP A 1 425 ? -16.853 -4.664 24.723 1.00 90.75 425 ASP A N 1
ATOM 3305 C CA . ASP A 1 425 ? -15.773 -3.738 24.349 1.00 90.75 425 ASP A CA 1
ATOM 3306 C C . ASP A 1 425 ? -15.563 -3.642 22.819 1.00 90.75 425 ASP A C 1
ATOM 3308 O O . ASP A 1 425 ? -14.441 -3.736 22.319 1.00 90.75 425 ASP A O 1
ATOM 3312 N N . SER A 1 426 ? -16.663 -3.514 22.065 1.00 95.56 426 SER A N 1
ATOM 3313 C CA . SER A 1 426 ? -16.634 -3.413 20.600 1.00 95.56 426 SER A CA 1
ATOM 3314 C C . SER A 1 426 ? -15.886 -2.160 20.130 1.00 95.56 426 SER A C 1
ATOM 3316 O O . SER A 1 426 ? -16.092 -1.069 20.666 1.00 95.56 426 SER A O 1
ATOM 3318 N N . GLN A 1 427 ? -15.020 -2.317 19.129 1.00 97.50 427 GLN A N 1
ATOM 3319 C CA . GLN A 1 427 ? -14.135 -1.270 18.617 1.00 97.50 427 GLN A CA 1
ATOM 3320 C C . GLN A 1 427 ? -13.621 -1.591 17.208 1.00 97.50 427 GLN A C 1
ATOM 3322 O O . GLN A 1 427 ? -13.412 -2.754 16.853 1.00 97.50 427 GLN A O 1
ATOM 3327 N N . GLY A 1 428 ? -13.359 -0.538 16.436 1.00 98.56 428 GLY A N 1
ATOM 3328 C CA . GLY A 1 428 ? -12.848 -0.633 15.072 1.00 98.56 428 GLY A CA 1
ATOM 3329 C C . GLY A 1 428 ? -11.331 -0.668 14.977 1.00 98.56 428 GLY A C 1
ATOM 3330 O O . GLY A 1 428 ? -10.620 -0.369 15.939 1.00 98.56 428 GLY A O 1
ATOM 3331 N N . VAL A 1 429 ? -10.824 -0.962 13.780 1.00 98.75 429 VAL A N 1
ATOM 3332 C CA . VAL A 1 429 ? -9.403 -0.799 13.450 1.00 98.75 429 VAL A CA 1
ATOM 3333 C C . VAL A 1 429 ? -9.200 0.187 12.304 1.00 98.75 429 VAL A C 1
ATOM 3335 O O . VAL A 1 429 ? -9.791 0.076 11.232 1.00 98.75 429 VAL A O 1
ATOM 3338 N N . VAL A 1 430 ? -8.327 1.162 12.531 1.00 98.88 430 VAL A N 1
ATOM 3339 C CA . VAL A 1 430 ? -7.974 2.209 11.573 1.00 98.88 430 VAL A CA 1
ATOM 3340 C C . VAL A 1 430 ? -6.477 2.128 11.313 1.00 98.88 430 VAL A C 1
ATOM 3342 O O . VAL A 1 430 ? -5.685 2.077 12.249 1.00 98.88 430 VAL A O 1
ATOM 3345 N N . LEU A 1 431 ? -6.069 2.170 10.051 1.00 98.88 431 LEU A N 1
ATOM 3346 C CA . LEU A 1 431 ? -4.671 2.322 9.663 1.00 98.88 431 LEU A CA 1
ATOM 3347 C C . LEU A 1 431 ? -4.457 3.689 9.016 1.00 98.88 431 LEU A C 1
ATOM 3349 O O . LEU A 1 431 ? -5.117 4.012 8.036 1.00 98.88 431 LEU A O 1
ATOM 3353 N N . LEU A 1 432 ? -3.506 4.459 9.539 1.00 98.69 432 LEU A N 1
ATOM 3354 C CA . LEU A 1 432 ? -2.971 5.682 8.946 1.00 98.69 432 LEU A CA 1
ATOM 3355 C C . LEU A 1 432 ? -1.577 5.363 8.385 1.00 98.69 432 LEU A C 1
ATOM 3357 O O . LEU A 1 432 ? -0.567 5.529 9.076 1.00 98.69 432 LEU A O 1
ATOM 3361 N N . GLY A 1 433 ? -1.531 4.810 7.174 1.00 97.81 433 GLY A N 1
ATOM 3362 C CA . GLY A 1 433 ? -0.332 4.172 6.627 1.00 97.81 433 GLY A CA 1
ATOM 3363 C C . GLY A 1 433 ? 0.209 4.777 5.334 1.00 97.81 433 GLY A C 1
ATOM 3364 O O . GLY A 1 433 ? -0.332 5.724 4.756 1.00 97.81 433 GLY A O 1
ATOM 3365 N N . ASP A 1 434 ? 1.298 4.182 4.860 1.00 98.00 434 ASP A N 1
ATOM 3366 C CA . ASP A 1 434 ? 1.871 4.432 3.540 1.00 98.00 434 ASP A CA 1
ATOM 3367 C C . ASP A 1 434 ? 1.607 3.267 2.561 1.00 98.00 434 ASP A C 1
ATOM 3369 O O . ASP A 1 434 ? 0.646 2.512 2.727 1.00 98.00 434 ASP A O 1
ATOM 3373 N N . SER A 1 435 ? 2.429 3.131 1.520 1.00 98.44 435 SER A N 1
ATOM 3374 C CA . SER A 1 435 ? 2.352 2.055 0.525 1.00 98.44 435 SER A CA 1
ATOM 3375 C C . SER A 1 435 ? 2.479 0.653 1.133 1.00 98.44 435 SER A C 1
ATOM 3377 O O . SER A 1 435 ? 1.805 -0.271 0.686 1.00 98.44 435 SER A O 1
ATOM 3379 N N . ALA A 1 436 ? 3.270 0.473 2.197 1.00 98.44 436 ALA A N 1
ATOM 3380 C CA . ALA A 1 436 ? 3.339 -0.808 2.898 1.00 98.44 436 ALA A CA 1
ATOM 3381 C C . ALA A 1 436 ? 2.034 -1.096 3.662 1.00 98.44 436 ALA A C 1
ATOM 3383 O O . ALA A 1 436 ? 1.544 -2.223 3.660 1.00 98.44 436 ALA A O 1
ATOM 3384 N N . GLY A 1 437 ? 1.427 -0.064 4.257 1.00 98.12 437 GLY A N 1
ATOM 3385 C CA . GLY A 1 437 ? 0.155 -0.167 4.979 1.00 98.12 437 GLY A CA 1
ATOM 3386 C C . GLY A 1 437 ? -1.064 -0.430 4.081 1.00 98.12 437 GLY A C 1
ATOM 3387 O O . GLY A 1 437 ? -1.993 -1.153 4.457 1.00 98.12 437 GLY A O 1
ATOM 3388 N N . ALA A 1 438 ? -1.042 0.106 2.863 1.00 98.50 438 ALA A N 1
ATOM 3389 C CA . ALA A 1 438 ? -2.004 -0.224 1.815 1.00 98.50 438 ALA A CA 1
ATOM 3390 C C . ALA A 1 438 ? -1.753 -1.620 1.192 1.00 98.50 438 ALA A C 1
ATOM 3392 O O . ALA A 1 438 ? -2.612 -2.146 0.494 1.00 98.50 438 ALA A O 1
ATOM 3393 N N . HIS A 1 439 ? -0.595 -2.229 1.476 1.00 98.62 439 HIS A N 1
ATOM 3394 C CA . HIS A 1 439 ? -0.027 -3.389 0.786 1.00 98.62 439 HIS A CA 1
ATOM 3395 C C . HIS A 1 439 ? 0.044 -3.194 -0.737 1.00 98.62 439 HIS A C 1
ATOM 3397 O O . HIS A 1 439 ? -0.627 -3.875 -1.508 1.00 98.62 439 HIS A O 1
ATOM 3403 N N . PHE A 1 440 ? 0.877 -2.246 -1.167 1.00 98.69 440 PHE A N 1
ATOM 3404 C CA . PHE A 1 440 ? 1.310 -2.115 -2.556 1.00 98.69 440 PHE A CA 1
ATOM 3405 C C . PHE A 1 440 ? 1.937 -3.427 -3.044 1.00 98.69 440 PHE A C 1
ATOM 3407 O O . PHE A 1 440 ? 2.880 -3.930 -2.431 1.00 98.69 440 PHE A O 1
ATOM 3414 N N . HIS A 1 441 ? 1.435 -3.965 -4.156 1.00 98.38 441 HIS A N 1
ATOM 3415 C CA . HIS A 1 441 ? 1.956 -5.187 -4.767 1.00 98.38 441 HIS A CA 1
ATOM 3416 C C . HIS A 1 441 ? 1.756 -5.165 -6.288 1.00 98.38 441 HIS A C 1
ATOM 3418 O O . HIS A 1 441 ? 0.659 -4.918 -6.800 1.00 98.38 441 HIS A O 1
ATOM 3424 N N . ILE A 1 442 ? 2.824 -5.485 -7.023 1.00 98.00 442 ILE A N 1
ATOM 3425 C CA . ILE A 1 442 ? 2.779 -5.717 -8.469 1.00 98.00 442 ILE A CA 1
ATOM 3426 C C . ILE A 1 442 ? 3.014 -7.216 -8.709 1.00 98.00 442 ILE A C 1
ATOM 3428 O O . ILE A 1 442 ? 4.119 -7.690 -8.435 1.00 98.00 442 ILE A O 1
ATOM 3432 N N . PRO A 1 443 ? 2.037 -7.959 -9.263 1.00 97.44 443 PRO A N 1
ATOM 3433 C CA . PRO A 1 443 ? 2.178 -9.389 -9.522 1.00 97.44 443 PRO A CA 1
ATOM 3434 C C . PRO A 1 443 ? 3.395 -9.720 -10.406 1.00 97.44 443 PRO A C 1
ATOM 3436 O O . PRO A 1 443 ? 3.473 -9.248 -11.549 1.00 97.44 443 PRO A O 1
ATOM 3439 N N . PRO A 1 444 ? 4.353 -10.551 -9.945 1.00 97.44 444 PRO A N 1
ATOM 3440 C CA . PRO A 1 444 ? 5.504 -10.947 -10.758 1.00 97.44 444 PRO A CA 1
ATOM 3441 C C . PRO A 1 444 ? 5.093 -11.725 -12.019 1.00 97.44 444 PRO A C 1
ATOM 3443 O O . PRO A 1 444 ? 5.828 -11.722 -13.009 1.00 97.44 444 PRO A O 1
ATOM 3446 N N . GLU A 1 445 ? 3.907 -12.335 -12.047 1.00 96.75 445 GLU A N 1
ATOM 3447 C CA . GLU A 1 445 ? 3.312 -13.010 -13.206 1.00 96.75 445 GLU A CA 1
ATOM 3448 C C . GLU A 1 445 ? 3.049 -12.062 -14.390 1.00 96.75 445 GLU A C 1
ATOM 3450 O O . GLU A 1 445 ? 2.960 -12.525 -15.528 1.00 96.75 445 GLU A O 1
ATOM 3455 N N . TRP A 1 446 ? 2.961 -10.743 -14.160 1.00 97.06 446 TRP A N 1
ATOM 3456 C CA . TRP A 1 446 ? 2.839 -9.737 -15.225 1.00 97.06 446 TRP A CA 1
ATOM 3457 C C . TRP A 1 446 ? 4.133 -9.548 -16.033 1.00 97.06 446 TRP A C 1
ATOM 3459 O O . TRP A 1 446 ? 4.099 -8.942 -17.103 1.00 97.06 446 TRP A O 1
ATOM 3469 N N . MET A 1 447 ? 5.269 -10.071 -15.554 1.00 96.44 447 MET A N 1
ATOM 3470 C CA . MET A 1 447 ? 6.569 -9.989 -16.239 1.00 96.44 447 MET A CA 1
ATOM 3471 C C . MET A 1 447 ? 7.348 -11.311 -16.312 1.00 96.44 447 MET A C 1
ATOM 3473 O O . MET A 1 447 ? 8.238 -11.450 -17.146 1.00 96.44 447 MET A O 1
ATOM 3477 N N . THR A 1 448 ? 6.985 -12.314 -15.512 1.00 96.88 448 THR A N 1
ATOM 3478 C CA . THR A 1 448 ? 7.612 -13.645 -15.515 1.00 96.88 448 THR A CA 1
ATOM 3479 C C . THR A 1 448 ? 7.054 -14.489 -16.666 1.00 96.88 448 THR A C 1
ATOM 3481 O O . THR A 1 448 ? 6.123 -15.277 -16.493 1.00 96.88 448 THR A O 1
ATOM 3484 N N . VAL A 1 449 ? 7.616 -14.319 -17.870 1.00 96.50 449 VAL A N 1
ATOM 3485 C CA . VAL A 1 449 ? 7.083 -14.898 -19.126 1.00 96.50 449 VAL A CA 1
ATOM 3486 C C . VAL A 1 449 ? 6.904 -16.420 -19.107 1.00 96.50 449 VAL A C 1
ATOM 3488 O O . VAL A 1 449 ? 6.038 -16.940 -19.808 1.00 96.50 449 VAL A O 1
ATOM 3491 N N . THR A 1 450 ? 7.662 -17.134 -18.270 1.00 95.06 450 THR A N 1
ATOM 3492 C CA . THR A 1 450 ? 7.583 -18.597 -18.124 1.00 95.06 450 THR A CA 1
ATOM 3493 C C . THR A 1 450 ? 6.258 -19.085 -17.533 1.00 95.06 450 THR A C 1
ATOM 3495 O O . THR A 1 450 ? 5.885 -20.237 -17.744 1.00 95.06 450 THR A O 1
ATOM 3498 N N . GLN A 1 451 ? 5.531 -18.206 -16.834 1.00 94.00 451 GLN A N 1
ATOM 3499 C CA . GLN A 1 451 ? 4.240 -18.470 -16.184 1.00 94.00 451 GLN A CA 1
ATOM 3500 C C . GLN A 1 451 ? 3.104 -17.592 -16.752 1.00 94.00 451 GLN A C 1
ATOM 3502 O O . GLN A 1 451 ? 1.966 -17.640 -16.282 1.00 94.00 451 GLN A O 1
ATOM 3507 N N . MET A 1 452 ? 3.405 -16.766 -17.759 1.00 97.19 452 MET A N 1
ATOM 3508 C CA . MET A 1 452 ? 2.523 -15.701 -18.227 1.00 97.19 452 MET A CA 1
ATOM 3509 C C . MET A 1 452 ? 1.369 -16.221 -19.096 1.00 97.19 452 MET A C 1
ATOM 3511 O O . MET A 1 452 ? 1.563 -16.938 -20.079 1.00 97.19 452 MET A O 1
ATOM 3515 N N . SER A 1 453 ? 0.151 -15.808 -18.748 1.00 96.25 453 SER A N 1
ATOM 3516 C CA . SER A 1 453 ? -1.095 -16.198 -19.412 1.00 96.25 453 SER A CA 1
ATOM 3517 C C . SER A 1 453 ? -2.178 -15.125 -19.245 1.00 96.25 453 SER A C 1
ATOM 3519 O O . SER A 1 453 ? -2.011 -14.180 -18.478 1.00 96.25 453 SER A O 1
ATOM 3521 N N . ALA A 1 454 ? -3.343 -15.306 -19.874 1.00 96.25 454 ALA A N 1
ATOM 3522 C CA . ALA A 1 454 ? -4.509 -14.452 -19.623 1.00 96.25 454 ALA A CA 1
ATOM 3523 C C . ALA A 1 454 ? -4.978 -14.466 -18.149 1.00 96.25 454 ALA A C 1
ATOM 3525 O O . ALA A 1 454 ? -5.536 -13.481 -17.673 1.00 96.25 454 ALA A O 1
ATOM 3526 N N . LYS A 1 455 ? -4.708 -15.545 -17.390 1.00 95.50 455 LYS A N 1
ATOM 3527 C CA . LYS A 1 455 ? -4.987 -15.582 -15.943 1.00 95.50 455 LYS A CA 1
ATOM 3528 C C . LYS A 1 455 ? -4.100 -14.593 -15.178 1.00 95.50 455 LYS A C 1
ATOM 3530 O O . LYS A 1 455 ? -4.578 -13.974 -14.234 1.00 95.50 455 LYS A O 1
ATOM 3535 N N . SER A 1 456 ? -2.846 -14.418 -15.603 1.00 95.88 456 SER A N 1
ATOM 3536 C CA . SER A 1 456 ? -1.862 -13.546 -14.947 1.00 95.88 456 SER A CA 1
ATOM 3537 C C . SER A 1 456 ? -2.335 -12.093 -14.859 1.00 95.88 456 SER A C 1
ATOM 3539 O O . SER A 1 456 ? -2.078 -11.442 -13.857 1.00 95.88 456 SER A O 1
ATOM 3541 N N . PHE A 1 457 ? -3.068 -11.602 -15.865 1.00 95.94 457 PHE A N 1
ATOM 3542 C CA . PHE A 1 457 ? -3.576 -10.225 -15.921 1.00 95.94 457 PHE A CA 1
ATOM 3543 C C . PHE A 1 457 ? -5.070 -10.098 -15.576 1.00 95.94 457 PHE A C 1
ATOM 3545 O O . PHE A 1 457 ? -5.638 -9.017 -15.719 1.00 95.94 457 PHE A O 1
ATOM 3552 N N . ALA A 1 458 ? -5.736 -11.160 -15.109 1.00 94.19 458 ALA A N 1
ATOM 3553 C CA . ALA A 1 458 ? -7.162 -11.106 -14.762 1.00 94.19 458 ALA A CA 1
ATOM 3554 C C . ALA A 1 458 ? -7.462 -10.114 -13.616 1.00 94.19 458 ALA A C 1
ATOM 3556 O O . ALA A 1 458 ? -8.548 -9.541 -13.549 1.00 94.19 458 ALA A O 1
ATOM 3557 N N . ASN A 1 459 ? -6.476 -9.881 -12.748 1.00 94.12 459 ASN A N 1
ATOM 3558 C CA . ASN A 1 459 ? -6.495 -8.914 -11.651 1.00 94.12 459 ASN A CA 1
ATOM 3559 C C . ASN A 1 459 ? -6.114 -7.475 -12.063 1.00 94.12 459 ASN A C 1
ATOM 3561 O O . ASN A 1 459 ? -6.369 -6.544 -11.302 1.00 94.12 459 ASN A O 1
ATOM 3565 N N . LEU A 1 460 ? -5.552 -7.272 -13.261 1.00 91.94 460 LEU A N 1
ATOM 3566 C CA . LEU A 1 460 ? -5.027 -5.985 -13.737 1.00 91.94 460 LEU A CA 1
ATOM 3567 C C . LEU A 1 460 ? -6.024 -4.810 -13.616 1.00 91.94 460 LEU A C 1
ATOM 3569 O O . LEU A 1 460 ? -5.594 -3.729 -13.215 1.00 91.94 460 LEU A O 1
ATOM 3573 N N . PRO A 1 461 ? -7.339 -4.964 -13.902 1.00 89.69 461 PRO A N 1
ATOM 3574 C CA . PRO A 1 461 ? -8.286 -3.859 -13.765 1.00 89.69 461 PRO A CA 1
ATOM 3575 C C . PRO A 1 461 ? -8.530 -3.461 -12.305 1.00 89.69 461 PRO A C 1
ATOM 3577 O O . PRO A 1 461 ? -8.622 -2.271 -12.037 1.00 89.69 461 PRO A O 1
ATOM 3580 N N . MET A 1 462 ? -8.601 -4.440 -11.389 1.00 92.56 462 MET A N 1
ATOM 3581 C CA . MET A 1 462 ? -8.774 -4.211 -9.946 1.00 92.56 462 MET A CA 1
ATOM 3582 C C . MET A 1 462 ? -7.557 -3.482 -9.378 1.00 92.56 462 MET A C 1
ATOM 3584 O O . MET A 1 462 ? -7.696 -2.429 -8.770 1.00 92.56 462 MET A O 1
ATOM 3588 N N . ALA A 1 463 ? -6.359 -4.006 -9.643 1.00 93.38 463 ALA A N 1
ATOM 3589 C CA . ALA A 1 463 ? -5.125 -3.421 -9.139 1.00 93.38 463 ALA A CA 1
ATOM 3590 C C . ALA A 1 463 ? -4.966 -1.956 -9.590 1.00 93.38 463 ALA A C 1
ATOM 3592 O O . ALA A 1 463 ? -4.608 -1.105 -8.786 1.00 93.38 463 ALA A O 1
ATOM 3593 N N . PHE A 1 464 ? -5.304 -1.611 -10.841 1.00 89.06 464 PHE A N 1
ATOM 3594 C CA . PHE A 1 464 ? -5.287 -0.206 -11.272 1.00 89.06 464 PHE A CA 1
ATOM 3595 C C . PHE A 1 464 ? -6.373 0.669 -10.623 1.00 89.06 464 PHE A C 1
ATOM 3597 O O . PHE A 1 464 ? -6.126 1.860 -10.424 1.00 89.06 464 PHE A O 1
ATOM 3604 N N . THR A 1 465 ? -7.556 0.134 -10.297 1.00 91.00 465 THR A N 1
ATOM 3605 C CA . THR A 1 465 ? -8.597 0.894 -9.581 1.00 91.00 465 THR A CA 1
ATOM 3606 C C . THR A 1 465 ? -8.351 1.019 -8.077 1.00 91.00 465 THR A C 1
ATOM 3608 O O . THR A 1 465 ? -8.957 1.888 -7.454 1.00 91.00 465 THR A O 1
ATOM 3611 N N . ASP A 1 466 ? -7.434 0.229 -7.519 1.00 95.44 466 ASP A N 1
ATOM 3612 C CA . ASP A 1 466 ? -6.938 0.332 -6.141 1.00 95.44 466 ASP A CA 1
ATOM 3613 C C . ASP A 1 466 ? -5.497 0.871 -6.060 1.00 95.44 466 ASP A C 1
ATOM 3615 O O . ASP A 1 466 ? -4.780 0.594 -5.114 1.00 95.44 466 ASP A O 1
ATOM 3619 N N . GLU A 1 467 ? -5.053 1.689 -7.023 1.00 94.25 467 GLU A N 1
ATOM 3620 C CA . GLU A 1 467 ? -3.748 2.391 -6.975 1.00 94.25 467 GLU A CA 1
ATOM 3621 C C . GLU A 1 467 ? -2.495 1.469 -6.959 1.00 94.25 467 GLU A C 1
ATOM 3623 O O . GLU A 1 467 ? -1.388 1.963 -6.758 1.00 94.25 467 GLU A O 1
ATOM 3628 N N . LEU A 1 468 ? -2.656 0.176 -7.290 1.00 96.19 468 LEU A N 1
ATOM 3629 C CA . LEU A 1 468 ? -1.735 -0.971 -7.108 1.00 96.19 468 LEU A CA 1
ATOM 3630 C C . LEU A 1 468 ? -1.587 -1.470 -5.655 1.00 96.19 468 LEU A C 1
ATOM 3632 O O . LEU A 1 468 ? -0.720 -2.298 -5.367 1.00 96.19 468 LEU A O 1
ATOM 3636 N N . ASP A 1 469 ? -2.475 -1.022 -4.773 1.00 98.31 469 ASP A N 1
ATOM 3637 C CA . ASP A 1 469 ? -2.586 -1.439 -3.380 1.00 98.31 469 ASP A CA 1
ATOM 3638 C C . ASP A 1 469 ? -3.599 -2.586 -3.206 1.00 98.31 469 ASP A C 1
ATOM 3640 O O . ASP A 1 469 ? -4.538 -2.748 -3.989 1.00 98.31 469 ASP A O 1
ATOM 3644 N N . TRP A 1 470 ? -3.407 -3.394 -2.160 1.00 98.56 470 TRP A N 1
ATOM 3645 C CA . TRP A 1 470 ? -4.217 -4.578 -1.851 1.00 98.56 470 TRP A CA 1
ATOM 3646 C C . TRP A 1 470 ? -4.666 -4.585 -0.373 1.00 98.56 470 TRP A C 1
ATOM 3648 O O . TRP A 1 470 ? -4.412 -5.549 0.363 1.00 98.56 470 TRP A O 1
ATOM 3658 N N . PRO A 1 471 ? -5.353 -3.525 0.104 1.00 98.50 471 PRO A N 1
ATOM 3659 C CA . PRO A 1 471 ? -5.747 -3.355 1.509 1.00 98.50 471 PRO A CA 1
ATOM 3660 C C . PRO A 1 471 ? -6.654 -4.477 2.043 1.00 98.50 471 PRO A C 1
ATOM 3662 O O . PRO A 1 471 ? -6.651 -4.749 3.246 1.00 98.50 471 PRO A O 1
ATOM 3665 N N . GLN A 1 472 ? -7.358 -5.181 1.151 1.00 98.56 472 GLN A N 1
ATOM 3666 C CA . GLN A 1 472 ? -8.163 -6.374 1.419 1.00 98.56 472 GLN A CA 1
ATOM 3667 C C . GLN A 1 472 ? -7.344 -7.621 1.803 1.00 98.56 472 GLN A C 1
ATOM 3669 O O . GLN A 1 472 ? -7.933 -8.601 2.266 1.00 98.56 472 GLN A O 1
ATOM 3674 N N . PHE A 1 473 ? -6.010 -7.586 1.679 1.00 98.50 473 PHE A N 1
ATOM 3675 C CA . PHE A 1 473 ? -5.087 -8.630 2.148 1.00 98.50 473 PHE A CA 1
ATOM 3676 C C . PHE A 1 473 ? -4.065 -8.147 3.210 1.00 98.50 473 PHE A C 1
ATOM 3678 O O . PHE A 1 473 ? -3.343 -8.976 3.768 1.00 98.50 473 PHE A O 1
ATOM 3685 N N . SER A 1 474 ? -4.008 -6.843 3.519 1.00 98.50 474 SER A N 1
ATOM 3686 C CA . SER A 1 474 ? -2.926 -6.213 4.304 1.00 98.50 474 SER A CA 1
ATOM 3687 C C . SER A 1 474 ? -2.864 -6.590 5.799 1.00 98.50 474 SER A C 1
ATOM 3689 O O . SER A 1 474 ? -3.841 -7.057 6.386 1.00 98.50 474 SER A O 1
ATOM 3691 N N . GLU A 1 475 ? -1.716 -6.306 6.437 1.00 98.00 475 GLU A N 1
ATOM 3692 C CA . GLU A 1 475 ? -1.411 -6.594 7.858 1.00 98.00 475 GLU A CA 1
ATOM 3693 C C . GLU A 1 475 ? -2.485 -6.085 8.838 1.00 98.00 475 GLU A C 1
ATOM 3695 O O . GLU A 1 475 ? -2.822 -6.748 9.817 1.00 98.00 475 GLU A O 1
ATOM 3700 N N . ILE A 1 476 ? -3.059 -4.904 8.596 1.00 98.56 476 ILE A N 1
ATOM 3701 C CA . ILE A 1 476 ? -3.987 -4.293 9.558 1.00 98.56 476 ILE A CA 1
ATOM 3702 C C . ILE A 1 476 ? -5.448 -4.530 9.181 1.00 98.56 476 ILE A C 1
ATOM 3704 O O . ILE A 1 476 ? -6.256 -4.836 10.058 1.00 98.56 476 ILE A O 1
ATOM 3708 N N . THR A 1 477 ? -5.794 -4.426 7.895 1.00 98.81 477 THR A N 1
ATOM 3709 C CA . THR A 1 477 ? -7.194 -4.391 7.437 1.00 98.81 477 THR A CA 1
ATOM 3710 C C . THR A 1 477 ? -7.607 -5.564 6.560 1.00 98.81 477 THR A C 1
ATOM 3712 O O . THR A 1 477 ? -8.786 -5.661 6.231 1.00 98.81 477 THR A O 1
ATOM 3715 N N . GLY A 1 478 ? -6.684 -6.455 6.184 1.00 98.69 478 GLY A N 1
ATOM 3716 C CA . GLY A 1 478 ? -6.974 -7.558 5.273 1.00 98.69 478 GLY A CA 1
ATOM 3717 C C . GLY A 1 478 ? -8.107 -8.455 5.769 1.00 98.69 478 GLY A C 1
ATOM 3718 O O . GLY A 1 478 ? -8.179 -8.768 6.956 1.00 98.69 478 GLY A O 1
ATOM 3719 N N . PHE A 1 479 ? -9.004 -8.865 4.877 1.00 98.56 479 PHE A N 1
ATOM 3720 C CA . PHE A 1 479 ? -10.215 -9.618 5.221 1.00 98.56 479 PHE A CA 1
ATOM 3721 C C . PHE A 1 479 ? -10.566 -10.742 4.238 1.00 98.56 479 PHE A C 1
ATOM 3723 O O . PHE A 1 479 ? -11.356 -11.619 4.585 1.00 98.56 479 PHE A O 1
ATOM 3730 N N . LEU A 1 480 ? -9.973 -10.751 3.040 1.00 97.88 480 LEU A N 1
ATOM 3731 C CA . LEU A 1 480 ? -10.095 -11.840 2.071 1.00 97.88 480 LEU A CA 1
ATOM 3732 C C . LEU A 1 480 ? -8.885 -12.777 2.157 1.00 97.88 480 LEU A C 1
ATOM 3734 O O . LEU A 1 480 ? -7.813 -12.379 2.598 1.00 97.88 480 LEU A O 1
ATOM 3738 N N . ASN A 1 481 ? -9.024 -14.012 1.674 1.00 97.31 481 ASN A N 1
ATOM 3739 C CA . ASN A 1 481 ? -7.873 -14.897 1.481 1.00 97.31 481 ASN A CA 1
ATOM 3740 C C . ASN A 1 481 ? -7.012 -14.389 0.313 1.00 97.31 481 ASN A C 1
ATOM 3742 O O . ASN A 1 481 ? -7.525 -14.288 -0.804 1.00 97.31 481 ASN A O 1
ATOM 3746 N N . SER A 1 482 ? -5.721 -14.125 0.556 1.00 95.31 482 SER A N 1
ATOM 3747 C CA . SER A 1 482 ? -4.755 -13.724 -0.478 1.00 95.31 482 SER A CA 1
ATOM 3748 C C . SER A 1 482 ? -4.845 -14.570 -1.752 1.00 95.31 482 SER A C 1
ATOM 3750 O O . SER A 1 482 ? -4.795 -15.803 -1.718 1.00 95.31 482 SER A O 1
ATOM 3752 N N . THR A 1 483 ? -4.904 -13.885 -2.894 1.00 93.25 483 THR A N 1
ATOM 3753 C CA . THR A 1 483 ? -4.780 -14.482 -4.233 1.00 93.25 483 THR A CA 1
ATOM 3754 C C . THR A 1 483 ? -3.415 -14.227 -4.883 1.00 93.25 483 THR A C 1
ATOM 3756 O O . THR A 1 483 ? -3.190 -14.676 -6.006 1.00 93.25 483 THR A O 1
ATOM 3759 N N . ILE A 1 484 ? -2.507 -13.553 -4.168 1.00 90.81 484 ILE A N 1
ATOM 3760 C CA . ILE A 1 484 ? -1.184 -13.086 -4.628 1.00 90.81 484 ILE A CA 1
ATOM 3761 C C . ILE A 1 484 ? -0.012 -13.853 -3.980 1.00 90.81 484 ILE A C 1
ATOM 3763 O O . ILE A 1 484 ? 1.148 -13.470 -4.097 1.00 90.81 484 ILE A O 1
ATOM 3767 N N . GLY A 1 485 ? -0.308 -14.967 -3.303 1.00 89.75 485 GLY A N 1
ATOM 3768 C CA . GLY A 1 485 ? 0.664 -15.769 -2.554 1.00 89.75 485 GLY A CA 1
ATOM 3769 C C . GLY A 1 485 ? 0.676 -15.452 -1.056 1.00 89.75 485 GLY A C 1
ATOM 3770 O O . GLY A 1 485 ? -0.038 -14.571 -0.580 1.00 89.75 485 GLY A O 1
ATOM 3771 N N . GLY A 1 486 ? 1.449 -16.221 -0.284 1.00 93.50 486 GLY A N 1
ATOM 3772 C CA . GLY A 1 486 ? 1.375 -16.184 1.180 1.00 93.50 486 GLY A CA 1
ATOM 3773 C C . GLY A 1 486 ? -0.014 -16.583 1.699 1.00 93.50 486 GLY A C 1
ATOM 3774 O O . GLY A 1 486 ? -0.688 -17.429 1.112 1.00 93.50 486 GLY A O 1
ATOM 3775 N N . TRP A 1 487 ? -0.436 -15.972 2.802 1.00 97.38 487 TRP A N 1
ATOM 3776 C CA . TRP A 1 487 ? -1.788 -16.076 3.354 1.00 97.38 487 TRP A CA 1
ATOM 3777 C C . TRP A 1 487 ? -2.184 -14.735 3.978 1.00 97.38 487 TRP A C 1
ATOM 3779 O O . TRP A 1 487 ? -1.327 -13.888 4.227 1.00 97.38 487 TRP A O 1
ATOM 3789 N N . THR A 1 488 ? -3.474 -14.542 4.246 1.00 97.75 488 THR A N 1
ATOM 3790 C CA . THR A 1 488 ? -3.964 -13.345 4.939 1.00 97.75 488 THR A CA 1
ATOM 3791 C C . THR A 1 488 ? -4.288 -13.685 6.385 1.00 97.75 488 THR A C 1
ATOM 3793 O O . THR A 1 488 ? -5.138 -14.522 6.676 1.00 97.75 488 THR A O 1
ATOM 3796 N N . ASP A 1 489 ? -3.590 -13.018 7.291 1.00 97.69 489 ASP A N 1
ATOM 3797 C CA . ASP A 1 489 ? -3.912 -12.903 8.706 1.00 97.69 489 ASP A CA 1
ATOM 3798 C C . ASP A 1 489 ? -3.670 -11.434 9.052 1.00 97.69 489 ASP A C 1
ATOM 3800 O O . ASP A 1 489 ? -2.678 -10.871 8.592 1.00 97.69 489 ASP A O 1
ATOM 3804 N N . SER A 1 490 ? -4.601 -10.804 9.767 1.00 98.62 490 SER A N 1
ATOM 3805 C CA . SER A 1 490 ? -4.609 -9.350 9.961 1.00 98.62 490 SER A CA 1
ATOM 3806 C C . SER A 1 490 ? -5.093 -8.948 11.350 1.00 98.62 490 SER A C 1
ATOM 3808 O O . SER A 1 490 ? -5.801 -9.711 12.022 1.00 98.62 490 SER A O 1
ATOM 3810 N N . LEU A 1 491 ? -4.763 -7.724 11.773 1.00 98.62 491 LEU A N 1
ATOM 3811 C CA . LEU A 1 491 ? -5.270 -7.160 13.025 1.00 98.62 491 LEU A CA 1
ATOM 3812 C C . LEU A 1 491 ? -6.810 -7.146 13.041 1.00 98.62 491 LEU A C 1
ATOM 3814 O O . LEU A 1 491 ? -7.403 -7.630 14.004 1.00 98.62 491 LEU A O 1
ATOM 3818 N N . TYR A 1 492 ? -7.458 -6.716 11.952 1.00 98.88 492 TYR A N 1
ATOM 3819 C CA . TYR A 1 492 ? -8.914 -6.795 11.785 1.00 98.88 492 TYR A CA 1
ATOM 3820 C C . TYR A 1 492 ? -9.467 -8.217 11.988 1.00 98.88 492 TYR A C 1
ATOM 3822 O O . TYR A 1 492 ? -10.358 -8.424 12.814 1.00 98.88 492 TYR A O 1
ATOM 3830 N N . LEU A 1 493 ? -8.936 -9.226 11.286 1.00 98.69 493 LEU A N 1
ATOM 3831 C CA . LEU A 1 493 ? -9.446 -10.597 11.399 1.00 98.69 493 LEU A CA 1
ATOM 3832 C C . LEU A 1 493 ? -9.185 -11.201 12.782 1.00 98.69 493 LEU A C 1
ATOM 3834 O O . LEU A 1 493 ? -9.926 -12.089 13.206 1.00 98.69 493 LEU A O 1
ATOM 3838 N N . ARG A 1 494 ? -8.143 -10.767 13.499 1.00 98.56 494 ARG A N 1
ATOM 3839 C CA . ARG A 1 494 ? -7.910 -11.161 14.898 1.00 98.56 494 ARG A CA 1
ATOM 3840 C C . ARG A 1 494 ? -8.886 -10.460 15.856 1.00 98.56 494 ARG A C 1
ATOM 3842 O O . ARG A 1 494 ? -9.440 -11.129 16.726 1.00 98.56 494 ARG A O 1
ATOM 3849 N N . LEU A 1 495 ? -9.202 -9.181 15.640 1.00 98.56 495 LEU A N 1
ATOM 3850 C CA . LEU A 1 495 ? -10.222 -8.445 16.405 1.00 98.56 495 LEU A CA 1
ATOM 3851 C C . LEU A 1 495 ? -11.640 -8.997 16.183 1.00 98.56 495 LEU A C 1
ATOM 3853 O O . LEU A 1 495 ? -12.342 -9.218 17.166 1.00 98.56 495 LEU A O 1
ATOM 3857 N N . ARG A 1 496 ? -12.045 -9.308 14.941 1.00 98.56 496 ARG A N 1
ATOM 3858 C CA . ARG A 1 496 ? -13.348 -9.946 14.641 1.00 98.56 496 ARG A CA 1
ATOM 3859 C C . ARG A 1 496 ? -13.452 -11.365 15.215 1.00 98.56 496 ARG A C 1
ATOM 3861 O O . ARG A 1 496 ? -14.531 -11.778 15.621 1.00 98.56 496 ARG A O 1
ATOM 3868 N N . ARG A 1 497 ? -12.349 -12.128 15.260 1.00 98.44 497 ARG A N 1
ATOM 3869 C CA . ARG A 1 497 ? -12.316 -13.439 15.945 1.00 98.44 497 ARG A CA 1
ATOM 3870 C C . ARG A 1 497 ? -12.481 -13.298 17.460 1.00 98.44 497 ARG A C 1
ATOM 3872 O O . ARG A 1 497 ? -13.122 -14.142 18.069 1.00 98.44 497 ARG A O 1
ATOM 3879 N N . ARG A 1 498 ? -11.923 -12.238 18.054 1.00 98.38 498 ARG A N 1
ATOM 3880 C CA . ARG A 1 498 ? -11.998 -11.957 19.494 1.00 98.38 498 ARG A CA 1
ATOM 3881 C C . ARG A 1 498 ? -13.375 -11.436 19.920 1.00 98.38 498 ARG A C 1
ATOM 3883 O O . ARG A 1 498 ? -13.917 -11.908 20.916 1.00 98.38 498 ARG A O 1
ATOM 3890 N N . ASN A 1 499 ? -13.967 -10.529 19.151 1.00 98.69 499 ASN A N 1
ATOM 3891 C CA . ASN A 1 499 ? -15.348 -10.082 19.311 1.00 98.69 499 ASN A CA 1
ATOM 3892 C C . ASN A 1 499 ? -16.000 -9.914 17.929 1.00 98.69 499 ASN A C 1
ATOM 3894 O O . ASN A 1 499 ? -15.646 -9.013 17.166 1.00 98.69 499 ASN A O 1
ATOM 3898 N N . ARG A 1 500 ? -16.982 -10.766 17.614 1.00 98.75 500 ARG A N 1
ATOM 3899 C CA . ARG A 1 500 ? -17.685 -10.759 16.322 1.00 98.75 500 ARG A CA 1
ATOM 3900 C C . ARG A 1 500 ? -18.528 -9.512 16.061 1.00 98.75 500 ARG A C 1
ATOM 3902 O O . ARG A 1 500 ? -18.782 -9.221 14.895 1.00 98.75 500 ARG A O 1
ATOM 3909 N N . CYS A 1 501 ? -18.880 -8.742 17.090 1.00 98.81 501 CYS A N 1
ATOM 3910 C CA . CYS A 1 501 ? -19.538 -7.440 16.940 1.00 98.81 501 CYS A CA 1
ATOM 3911 C C . CYS A 1 501 ? -18.651 -6.402 16.221 1.00 98.81 501 CYS A C 1
ATOM 3913 O O . CYS A 1 501 ? -19.161 -5.410 15.717 1.00 98.81 501 CYS A O 1
ATOM 3915 N N . ASN A 1 502 ? -17.335 -6.647 16.116 1.00 98.81 502 ASN A N 1
ATOM 3916 C CA . ASN A 1 502 ? -16.390 -5.827 15.345 1.00 98.81 502 ASN A CA 1
ATOM 3917 C C . ASN A 1 502 ? -16.395 -6.167 13.837 1.00 98.81 502 ASN A C 1
ATOM 3919 O O . ASN A 1 502 ? -15.418 -5.901 13.135 1.00 98.81 502 ASN A O 1
ATOM 3923 N N . HIS A 1 503 ? -17.424 -6.843 13.315 1.00 98.88 503 HIS A N 1
ATOM 3924 C CA . HIS A 1 503 ? -17.491 -7.146 11.887 1.00 98.88 503 HIS A CA 1
ATOM 3925 C C . HIS A 1 503 ? -17.638 -5.858 11.064 1.00 98.88 503 HIS A C 1
ATOM 3927 O O . HIS A 1 503 ? -18.331 -4.928 11.454 1.00 98.88 503 HIS A O 1
ATOM 3933 N N . ARG A 1 504 ? -16.919 -5.811 9.938 1.00 98.88 504 ARG A N 1
ATOM 3934 C CA . ARG A 1 504 ? -16.775 -4.687 9.001 1.00 98.88 504 ARG A CA 1
ATOM 3935 C C . ARG A 1 504 ? -16.134 -3.417 9.568 1.00 98.88 504 ARG A C 1
ATOM 3937 O O . ARG A 1 504 ? -15.730 -2.587 8.766 1.00 98.88 504 ARG A O 1
ATOM 3944 N N . ASP A 1 505 ? -15.938 -3.279 10.878 1.00 98.81 505 ASP A N 1
ATOM 3945 C CA . ASP A 1 505 ? -15.337 -2.087 11.493 1.00 98.81 505 ASP A CA 1
ATOM 3946 C C . ASP A 1 505 ? -13.807 -1.979 11.252 1.00 98.81 505 ASP A C 1
ATOM 3948 O O . ASP A 1 505 ? -12.970 -2.184 12.136 1.00 98.81 505 ASP A O 1
ATOM 3952 N N . LEU A 1 506 ? -13.444 -1.700 9.996 1.00 98.75 506 LEU A N 1
ATOM 3953 C CA . LEU A 1 506 ? -12.085 -1.563 9.472 1.00 98.75 506 LEU A CA 1
ATOM 3954 C C . LEU A 1 506 ? -11.990 -0.347 8.537 1.00 98.75 506 LEU A C 1
ATOM 3956 O O . LEU A 1 506 ? -12.897 -0.110 7.737 1.00 98.75 506 LEU A O 1
ATOM 3960 N N . GLN A 1 507 ? -10.889 0.408 8.598 1.00 98.88 507 GLN A N 1
ATOM 3961 C CA . GLN A 1 507 ? -10.596 1.515 7.674 1.00 98.88 507 GLN A CA 1
ATOM 3962 C C . GLN A 1 507 ? -9.093 1.629 7.372 1.00 98.88 507 GLN A C 1
ATOM 3964 O O . GLN A 1 507 ? -8.287 1.975 8.236 1.00 98.88 507 GLN A O 1
ATOM 3969 N N . ASN A 1 508 ? -8.711 1.391 6.120 1.00 98.81 508 ASN A N 1
ATOM 3970 C CA . ASN A 1 508 ? -7.365 1.574 5.592 1.00 98.81 508 ASN A CA 1
ATOM 3971 C C . ASN A 1 508 ? -7.225 2.982 4.989 1.00 98.81 508 ASN A C 1
ATOM 3973 O O . ASN A 1 508 ? -7.470 3.225 3.807 1.00 98.81 508 ASN A O 1
ATOM 3977 N N . ILE A 1 509 ? -6.830 3.932 5.830 1.00 98.31 509 ILE A N 1
ATOM 3978 C CA . ILE A 1 509 ? -6.602 5.340 5.492 1.00 98.31 509 ILE A CA 1
ATOM 3979 C C . ILE A 1 509 ? -5.111 5.520 5.132 1.00 98.31 509 ILE A C 1
ATOM 3981 O O . ILE A 1 509 ? -4.403 6.356 5.692 1.00 98.31 509 ILE A O 1
ATOM 3985 N N . SER A 1 510 ? -4.623 4.689 4.200 1.00 97.75 510 SER A N 1
ATOM 3986 C CA . SER A 1 510 ? -3.231 4.689 3.713 1.00 97.75 510 SER A CA 1
ATOM 3987 C C . SER A 1 510 ? -3.098 5.213 2.286 1.00 97.75 510 SER A C 1
ATOM 3989 O O . SER A 1 510 ? -4.070 5.258 1.527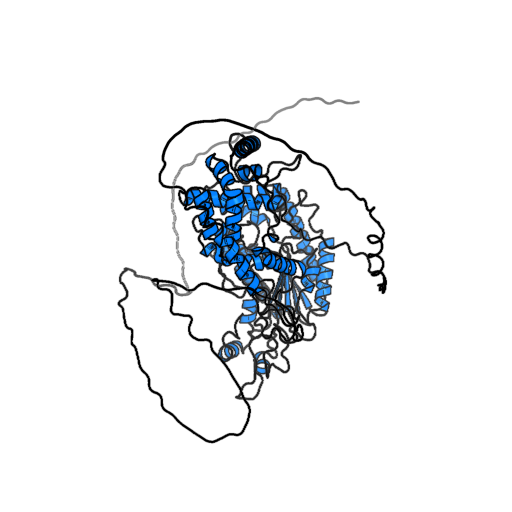 1.00 97.75 510 SER A O 1
ATOM 3991 N N . GLN A 1 511 ? -1.889 5.611 1.892 1.00 95.19 511 GLN A N 1
ATOM 3992 C CA . GLN A 1 511 ? -1.620 6.058 0.525 1.00 95.19 511 GLN A CA 1
ATOM 3993 C C . GLN A 1 511 ? -0.183 5.762 0.087 1.00 95.19 511 GLN A C 1
ATOM 3995 O O . GLN A 1 511 ? 0.766 6.034 0.822 1.00 95.19 511 GLN A O 1
ATOM 4000 N N . ASN A 1 512 ? -0.011 5.366 -1.175 1.00 96.56 512 ASN A N 1
ATOM 4001 C CA . ASN A 1 512 ? 1.260 5.491 -1.884 1.00 96.56 512 ASN A CA 1
ATOM 4002 C C . ASN A 1 512 ? 1.864 6.905 -1.750 1.00 96.56 512 ASN A C 1
ATOM 4004 O O . ASN A 1 512 ? 1.248 7.907 -2.133 1.00 96.56 512 ASN A O 1
ATOM 4008 N N . GLY A 1 513 ? 3.072 6.979 -1.178 1.00 95.44 513 GLY A N 1
ATOM 4009 C CA . GLY A 1 513 ? 3.754 8.230 -0.816 1.00 95.44 513 GLY A CA 1
ATOM 4010 C C . GLY A 1 513 ? 3.312 8.866 0.514 1.00 95.44 513 GLY A C 1
ATOM 4011 O O . GLY A 1 513 ? 3.653 10.022 0.773 1.00 95.44 513 GLY A O 1
ATOM 4012 N N . GLY A 1 514 ? 2.550 8.157 1.353 1.00 96.38 514 GLY A N 1
ATOM 4013 C CA . GLY A 1 514 ? 2.145 8.605 2.689 1.00 96.38 514 GLY A CA 1
ATOM 4014 C C . GLY A 1 514 ? 3.345 8.831 3.615 1.00 96.38 514 GLY A C 1
ATOM 4015 O O . GLY A 1 514 ? 4.221 7.979 3.725 1.00 96.38 514 GLY A O 1
ATOM 4016 N N . SER A 1 515 ? 3.403 9.995 4.259 1.00 98.19 515 SER A N 1
ATOM 4017 C CA . SER A 1 515 ? 4.469 10.435 5.175 1.00 98.19 515 SER A CA 1
ATOM 4018 C C . SER A 1 515 ? 3.891 11.393 6.213 1.00 98.19 515 SER A C 1
ATOM 4020 O O . SER A 1 515 ? 2.851 12.008 5.967 1.00 98.19 515 SER A O 1
ATOM 4022 N N . SER A 1 516 ? 4.578 11.618 7.333 1.00 98.25 516 SER A N 1
ATOM 4023 C CA . SER A 1 516 ? 4.155 12.587 8.355 1.00 98.25 516 SER A CA 1
ATOM 4024 C C . SER A 1 516 ? 3.802 13.958 7.751 1.00 98.25 516 SER A C 1
ATOM 4026 O O . SER A 1 516 ? 2.812 14.580 8.139 1.00 98.25 516 SER A O 1
ATOM 4028 N N . ARG A 1 517 ? 4.555 14.382 6.726 1.00 97.12 517 ARG A N 1
ATOM 4029 C CA . ARG A 1 517 ? 4.402 15.655 6.003 1.00 97.12 517 ARG A CA 1
ATOM 4030 C C . ARG A 1 517 ? 3.079 15.812 5.245 1.00 97.12 517 ARG A C 1
ATOM 4032 O O . ARG A 1 517 ? 2.668 16.945 5.012 1.00 97.12 517 ARG A O 1
ATOM 4039 N N . ASN A 1 518 ? 2.426 14.722 4.833 1.00 94.69 518 ASN A N 1
ATOM 4040 C CA . ASN A 1 518 ? 1.171 14.769 4.066 1.00 94.69 518 ASN A CA 1
ATOM 4041 C C . ASN A 1 518 ? -0.011 14.050 4.744 1.00 94.69 518 ASN A C 1
ATOM 4043 O O . ASN A 1 518 ? -1.162 14.333 4.396 1.00 94.69 518 ASN A O 1
ATOM 4047 N N . LEU A 1 519 ? 0.237 13.210 5.756 1.00 92.00 519 LEU A N 1
ATOM 4048 C CA . LEU A 1 519 ? -0.773 12.372 6.403 1.00 92.00 519 LEU A CA 1
ATOM 4049 C C . LEU A 1 519 ? -1.969 13.165 6.957 1.00 92.00 519 LEU A C 1
ATOM 4051 O O . LEU A 1 519 ? -3.099 12.716 6.823 1.00 92.00 519 LEU A O 1
ATOM 4055 N N . LEU A 1 520 ? -1.776 14.381 7.486 1.00 93.56 520 LEU A N 1
ATOM 4056 C CA . LEU A 1 520 ? -2.877 15.231 7.982 1.00 93.56 520 LEU A CA 1
ATOM 4057 C C . LEU A 1 520 ? -3.948 15.553 6.915 1.00 93.56 520 LEU A C 1
ATOM 4059 O O . LEU A 1 520 ? -5.094 15.845 7.259 1.00 93.56 520 LEU A O 1
ATOM 4063 N N . SER A 1 521 ? -3.604 15.506 5.624 1.00 91.38 521 SER A N 1
ATOM 4064 C CA . SER A 1 521 ? -4.597 15.614 4.545 1.00 91.38 521 SER A CA 1
ATOM 4065 C C . SER A 1 521 ? -5.403 14.323 4.364 1.00 91.38 521 SER A C 1
ATOM 4067 O O . SER A 1 521 ? -6.606 14.391 4.127 1.00 91.38 521 SER A O 1
ATOM 4069 N N . LEU A 1 522 ? -4.760 13.168 4.557 1.00 91.62 522 LEU A N 1
ATOM 4070 C CA . LEU A 1 522 ? -5.335 11.834 4.420 1.00 91.62 522 LEU A CA 1
ATOM 4071 C C . LEU A 1 522 ? -6.237 11.470 5.611 1.00 91.62 522 LEU A C 1
ATOM 4073 O O . LEU A 1 522 ? -7.334 10.976 5.394 1.00 91.62 522 LEU A O 1
ATOM 4077 N N . ILE A 1 523 ? -5.861 11.810 6.853 1.00 94.69 523 ILE A N 1
ATOM 4078 C CA . ILE A 1 523 ? -6.669 11.504 8.059 1.00 94.69 523 ILE A CA 1
ATOM 4079 C C . ILE A 1 523 ? -8.066 12.151 7.990 1.00 94.69 523 ILE A C 1
ATOM 4081 O O . ILE A 1 523 ? -9.011 11.634 8.569 1.00 94.69 523 ILE A O 1
ATOM 4085 N N . LYS A 1 524 ? -8.261 13.235 7.227 1.00 93.31 524 LYS A N 1
ATOM 4086 C CA . LYS A 1 524 ? -9.588 13.858 7.031 1.00 93.31 524 LYS A CA 1
ATOM 4087 C C . LYS A 1 524 ? -10.581 12.968 6.263 1.00 93.31 524 LYS A C 1
ATOM 4089 O O . LYS A 1 524 ? -11.793 13.204 6.322 1.00 93.31 524 LYS A O 1
ATOM 4094 N N . SER A 1 525 ? -10.104 11.928 5.572 1.00 95.44 525 SER A N 1
ATOM 4095 C CA . SER A 1 525 ? -10.966 10.916 4.956 1.00 95.44 525 SER A CA 1
ATOM 4096 C C . SER A 1 525 ? -11.452 9.839 5.939 1.00 95.44 525 SER A C 1
ATOM 4098 O O . SER A 1 525 ? -12.339 9.065 5.578 1.00 95.44 525 SER A O 1
ATOM 4100 N N . LEU A 1 526 ? -10.955 9.818 7.184 1.00 97.62 526 LEU A N 1
ATOM 4101 C CA . LEU A 1 526 ? -11.450 8.964 8.269 1.00 97.62 526 LEU A CA 1
ATOM 4102 C C . LEU A 1 526 ? -12.961 9.153 8.478 1.00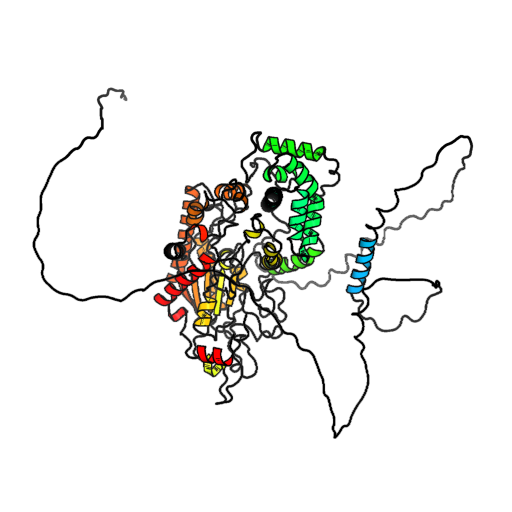 97.62 526 LEU A C 1
ATOM 4104 O O . LEU A 1 526 ? -13.453 10.286 8.514 1.00 97.62 526 LEU A O 1
ATOM 4108 N N . ALA A 1 527 ? -13.693 8.055 8.643 1.00 97.88 527 ALA A N 1
ATOM 4109 C CA . ALA A 1 527 ? -15.074 8.057 9.109 1.00 97.88 527 ALA A CA 1
ATOM 4110 C C . ALA A 1 527 ? -15.101 7.662 10.593 1.00 97.88 527 ALA A C 1
ATOM 4112 O O . ALA A 1 527 ? -15.085 6.479 10.930 1.00 97.88 527 ALA A O 1
ATOM 4113 N N . ARG A 1 528 ? -15.085 8.648 11.498 1.00 98.44 528 ARG A N 1
ATOM 4114 C CA . ARG A 1 528 ? -15.431 8.407 12.904 1.00 98.44 528 ARG A CA 1
ATOM 4115 C C . ARG A 1 528 ? -16.078 9.627 13.546 1.00 98.44 528 ARG A C 1
ATOM 4117 O O . ARG A 1 528 ? -15.565 10.738 13.437 1.00 98.44 528 ARG A O 1
ATOM 4124 N N . ASN A 1 529 ? -17.203 9.401 14.210 1.00 98.06 529 ASN A N 1
ATOM 4125 C CA . ASN A 1 529 ? -17.965 10.375 14.969 1.00 98.06 529 ASN A CA 1
ATOM 4126 C C . ASN A 1 529 ? -17.762 10.139 16.471 1.00 98.06 529 ASN A C 1
ATOM 4128 O O . ASN A 1 529 ? -18.195 9.122 17.012 1.00 98.06 529 ASN A O 1
ATOM 4132 N N . GLN A 1 530 ? -17.164 11.121 17.149 1.00 97.56 530 GLN A N 1
ATOM 4133 C CA . GLN A 1 530 ? -16.796 11.080 18.570 1.00 97.56 530 GLN A CA 1
ATOM 4134 C C . GLN A 1 530 ? -17.937 10.699 19.537 1.00 97.56 530 GLN A C 1
ATOM 4136 O O . GLN A 1 530 ? -17.662 10.196 20.627 1.00 97.56 530 GLN A O 1
ATOM 4141 N N . LEU A 1 531 ? -19.203 10.923 19.163 1.00 96.81 531 LEU A N 1
ATOM 4142 C CA . LEU A 1 531 ? -20.372 10.634 20.004 1.00 96.81 531 LEU A CA 1
ATOM 4143 C C . LEU A 1 531 ? -21.170 9.408 19.543 1.00 96.81 531 LEU A C 1
ATOM 4145 O O . LEU A 1 531 ? -21.708 8.687 20.384 1.00 96.81 531 LEU A O 1
ATOM 4149 N N . LEU A 1 532 ? -21.273 9.190 18.229 1.00 97.94 532 LEU A N 1
ATOM 4150 C CA . LEU A 1 532 ? -22.155 8.172 17.645 1.00 97.94 532 LEU A CA 1
ATOM 4151 C C . LEU A 1 532 ? -21.472 6.822 17.404 1.00 97.94 532 LEU A C 1
ATOM 4153 O O . LEU A 1 532 ? -22.176 5.828 17.262 1.00 97.94 532 LEU A O 1
ATOM 4157 N N . ASP A 1 533 ? -20.139 6.758 17.399 1.00 98.62 533 ASP A N 1
ATOM 4158 C CA . ASP A 1 533 ? -19.414 5.557 16.971 1.00 98.62 533 ASP A CA 1
ATOM 4159 C C . ASP A 1 533 ? -18.713 4.844 18.130 1.00 98.62 533 ASP A C 1
ATOM 4161 O O . ASP A 1 533 ? -18.483 5.407 19.212 1.00 98.62 533 ASP A O 1
ATOM 4165 N N . ASN A 1 534 ? -18.363 3.579 17.908 1.00 98.44 534 ASN A N 1
ATOM 4166 C CA . ASN A 1 534 ? -17.529 2.818 18.830 1.00 98.44 534 ASN A CA 1
ATOM 4167 C C . ASN A 1 534 ? -16.085 3.368 18.837 1.00 98.44 534 ASN A C 1
ATOM 4169 O O . ASN A 1 534 ? -15.656 3.983 17.851 1.00 98.44 534 ASN A O 1
ATOM 4173 N N . PRO A 1 535 ? -15.298 3.140 19.904 1.00 98.50 535 PRO A N 1
ATOM 4174 C CA . PRO A 1 535 ? -13.866 3.443 19.906 1.00 98.50 535 PRO A CA 1
ATOM 4175 C C . PRO A 1 535 ? -13.117 2.776 18.743 1.00 98.50 535 PRO A C 1
ATOM 4177 O O . PRO A 1 535 ? -13.659 1.912 18.046 1.00 98.50 535 PRO A O 1
ATOM 4180 N N . ALA A 1 536 ? -11.865 3.171 18.516 1.00 98.69 536 ALA A N 1
ATOM 4181 C CA . ALA A 1 536 ? -11.020 2.546 17.502 1.00 98.69 536 ALA A CA 1
ATOM 4182 C C . ALA A 1 536 ? -9.560 2.396 17.947 1.00 98.69 536 ALA A C 1
ATOM 4184 O O . ALA A 1 536 ? -9.008 3.263 18.629 1.00 98.69 536 ALA A O 1
ATOM 4185 N N . ILE A 1 537 ? -8.921 1.322 17.480 1.00 98.81 537 ILE A N 1
ATOM 4186 C CA . ILE A 1 537 ? -7.468 1.143 17.499 1.00 98.81 537 ILE A CA 1
ATOM 4187 C C . ILE A 1 537 ? -6.910 1.763 16.217 1.00 98.81 537 ILE A C 1
ATOM 4189 O O . ILE A 1 537 ? -7.114 1.238 15.122 1.00 98.81 537 ILE A O 1
ATOM 4193 N N . VAL A 1 538 ? -6.201 2.880 16.344 1.00 98.88 538 VAL A N 1
ATOM 4194 C CA . VAL A 1 538 ? -5.574 3.599 15.234 1.00 98.88 538 VAL A CA 1
ATOM 4195 C C . VAL A 1 538 ? -4.086 3.267 15.175 1.00 98.88 538 VAL A C 1
ATOM 4197 O O . VAL A 1 538 ? -3.313 3.658 16.047 1.00 98.88 538 VAL A O 1
ATOM 4200 N N . ILE A 1 539 ? -3.665 2.575 14.125 1.00 98.75 539 ILE A N 1
ATOM 4201 C CA . ILE A 1 539 ? -2.260 2.294 13.838 1.00 98.75 539 ILE A CA 1
ATOM 4202 C C . ILE A 1 539 ? -1.706 3.428 12.972 1.00 98.75 539 ILE A C 1
ATOM 4204 O O . ILE A 1 539 ? -2.165 3.635 11.852 1.00 98.75 539 ILE A O 1
ATOM 4208 N N . TYR A 1 540 ? -0.726 4.172 13.476 1.00 98.56 540 TYR A N 1
ATOM 4209 C CA . TYR A 1 540 ? 0.046 5.150 12.708 1.00 98.56 540 TYR A CA 1
ATOM 4210 C C . TYR A 1 540 ? 1.300 4.455 12.172 1.00 98.56 540 TYR A C 1
ATOM 4212 O O . TYR A 1 540 ? 2.170 4.082 12.959 1.00 98.56 540 TYR A O 1
ATOM 4220 N N . ALA A 1 541 ? 1.413 4.302 10.851 1.00 97.88 541 ALA A N 1
ATOM 4221 C CA . ALA A 1 541 ? 2.489 3.536 10.219 1.00 97.88 541 ALA A CA 1
ATOM 4222 C C . ALA A 1 541 ? 2.944 4.140 8.875 1.00 97.88 541 ALA A C 1
ATOM 4224 O O . ALA A 1 541 ? 2.875 3.502 7.825 1.00 97.88 541 ALA A O 1
ATOM 4225 N N . THR A 1 542 ? 3.450 5.377 8.902 1.00 95.94 542 THR A N 1
ATOM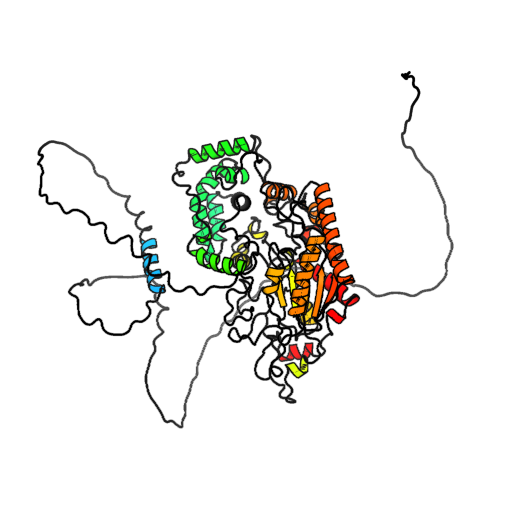 4226 C CA . THR A 1 542 ? 4.264 5.931 7.804 1.00 95.94 542 THR A CA 1
ATOM 4227 C C . THR A 1 542 ? 5.723 5.505 8.002 1.00 95.94 542 THR A C 1
ATOM 4229 O O . THR A 1 542 ? 6.533 6.244 8.566 1.00 95.94 542 THR A O 1
ATOM 4232 N N . ILE A 1 543 ? 6.042 4.266 7.622 1.00 98.25 543 ILE A N 1
ATOM 4233 C CA . ILE A 1 543 ? 7.278 3.575 8.020 1.00 98.25 543 ILE A CA 1
ATOM 4234 C C . ILE A 1 543 ? 8.490 3.902 7.135 1.00 98.25 543 ILE A C 1
ATOM 4236 O O . ILE A 1 543 ? 9.622 3.655 7.560 1.00 98.25 543 ILE A O 1
ATOM 4240 N N . GLY A 1 544 ? 8.272 4.435 5.922 1.00 98.12 544 GLY A N 1
ATOM 4241 C CA . GLY A 1 544 ? 9.334 4.668 4.931 1.00 98.12 544 GLY A CA 1
ATOM 4242 C C . GLY A 1 544 ? 9.508 6.114 4.448 1.00 98.12 544 GLY A C 1
ATOM 4243 O O . GLY A 1 544 ? 10.616 6.650 4.494 1.00 98.12 544 GLY A O 1
ATOM 4244 N N . ASN A 1 545 ? 8.449 6.765 3.954 1.00 98.69 545 ASN A N 1
ATOM 4245 C CA . ASN A 1 545 ? 8.576 7.967 3.097 1.00 98.69 545 ASN A CA 1
ATOM 4246 C C . ASN A 1 545 ? 9.074 9.250 3.794 1.00 98.69 545 ASN A C 1
ATOM 4248 O O . ASN A 1 545 ? 9.389 10.232 3.127 1.00 98.69 545 ASN A O 1
ATOM 4252 N N . ASP A 1 546 ? 9.189 9.264 5.123 1.00 98.81 546 ASP A N 1
ATOM 4253 C CA . ASP A 1 546 ? 9.862 10.349 5.848 1.00 98.81 546 ASP A CA 1
ATOM 4254 C C . ASP A 1 546 ? 11.400 10.304 5.710 1.00 98.81 546 ASP A C 1
ATOM 4256 O O . ASP A 1 546 ? 12.070 11.310 5.946 1.00 98.81 546 ASP A O 1
ATOM 4260 N N . VAL A 1 547 ? 11.971 9.181 5.253 1.00 98.81 547 VAL A N 1
ATOM 4261 C CA . VAL A 1 547 ? 13.372 9.090 4.791 1.00 98.81 547 VAL A CA 1
ATOM 4262 C C . VAL A 1 547 ? 13.486 8.713 3.310 1.00 98.81 547 VAL A C 1
ATOM 4264 O O . VAL A 1 547 ? 14.372 9.203 2.608 1.00 98.81 547 VAL A O 1
ATOM 4267 N N . CYS A 1 548 ? 12.570 7.895 2.798 1.00 98.69 548 CYS A N 1
ATOM 4268 C CA . CYS A 1 548 ? 12.583 7.428 1.418 1.00 98.69 548 CYS A CA 1
ATOM 4269 C C . CYS A 1 548 ? 12.091 8.482 0.423 1.00 98.69 548 CYS A C 1
ATOM 4271 O O . CYS A 1 548 ? 10.992 9.013 0.540 1.00 98.69 548 CYS A O 1
ATOM 4273 N N . ASN A 1 549 ? 12.931 8.787 -0.569 1.00 97.75 549 ASN A N 1
ATOM 4274 C CA . ASN A 1 549 ? 12.601 9.649 -1.697 1.00 97.75 549 ASN A CA 1
ATOM 4275 C C . ASN A 1 549 ? 13.525 9.363 -2.899 1.00 97.75 549 ASN A C 1
ATOM 4277 O O . ASN A 1 549 ? 14.552 8.699 -2.752 1.00 97.75 549 ASN A O 1
ATOM 4281 N N . GLY A 1 550 ? 13.159 9.875 -4.079 1.00 93.81 550 GLY A N 1
ATOM 4282 C CA . GLY A 1 550 ? 13.878 9.656 -5.344 1.00 93.81 550 GLY A CA 1
ATOM 4283 C C . GLY A 1 550 ? 14.878 10.750 -5.752 1.00 93.81 550 GLY A C 1
ATOM 4284 O O . GLY A 1 550 ? 15.405 10.693 -6.863 1.00 93.81 550 GLY A O 1
ATOM 4285 N N . ASN A 1 551 ? 15.132 11.762 -4.910 1.00 93.56 551 ASN A N 1
ATOM 4286 C CA . ASN A 1 551 ? 15.992 12.903 -5.262 1.00 93.56 551 ASN A CA 1
ATOM 4287 C C . ASN A 1 551 ? 17.483 12.518 -5.320 1.00 93.56 551 ASN A C 1
ATOM 4289 O O . ASN A 1 551 ? 17.913 11.568 -4.664 1.00 93.56 551 ASN A O 1
ATOM 4293 N N . GLN A 1 552 ? 18.290 13.295 -6.060 1.00 89.31 552 GLN A N 1
ATOM 4294 C CA . GLN A 1 552 ? 19.748 13.090 -6.132 1.00 89.31 552 GLN A CA 1
ATOM 4295 C C . GLN A 1 552 ? 20.424 13.312 -4.769 1.00 89.31 552 GLN A C 1
ATOM 4297 O O . GLN A 1 552 ? 21.144 12.440 -4.289 1.00 89.31 552 GLN A O 1
ATOM 4302 N N . ASP A 1 553 ? 20.139 14.439 -4.106 1.00 94.25 553 ASP A N 1
ATOM 4303 C CA . ASP A 1 553 ? 20.433 14.611 -2.679 1.00 94.25 553 ASP A CA 1
ATOM 4304 C C . ASP A 1 553 ? 19.258 14.073 -1.856 1.00 94.25 553 ASP A C 1
ATOM 4306 O O . ASP A 1 553 ? 18.371 14.808 -1.415 1.00 94.25 553 ASP A O 1
ATOM 4310 N N . THR A 1 554 ? 19.227 12.754 -1.683 1.00 96.44 554 THR A N 1
ATOM 4311 C CA . THR A 1 554 ? 18.181 12.084 -0.903 1.00 96.44 554 THR A CA 1
ATOM 4312 C C . THR A 1 554 ? 18.204 12.463 0.582 1.00 96.44 554 THR A C 1
ATOM 4314 O O . THR A 1 554 ? 17.174 12.294 1.229 1.00 96.44 554 THR A O 1
ATOM 4317 N N . LEU A 1 555 ? 19.329 12.962 1.127 1.00 97.94 555 LEU A N 1
ATOM 4318 C CA . LEU A 1 555 ? 19.511 13.272 2.554 1.00 97.94 555 LEU A CA 1
ATOM 4319 C C . LEU A 1 555 ? 18.907 14.630 2.927 1.00 97.94 555 LEU A C 1
ATOM 4321 O O . LEU A 1 555 ? 18.206 14.729 3.936 1.00 97.94 555 LEU A O 1
ATOM 4325 N N . ALA A 1 556 ? 19.131 15.658 2.101 1.00 97.88 556 ALA A N 1
ATOM 4326 C CA . ALA A 1 556 ? 18.551 16.989 2.298 1.00 97.88 556 ALA A CA 1
ATOM 4327 C C . ALA A 1 556 ? 17.012 16.982 2.257 1.00 97.88 556 ALA A C 1
ATOM 4329 O O . ALA A 1 556 ? 16.370 17.838 2.863 1.00 97.88 556 ALA A O 1
ATOM 4330 N N . HIS A 1 557 ? 16.417 15.995 1.579 1.00 97.56 557 HIS A N 1
ATOM 4331 C CA . HIS A 1 557 ? 14.969 15.866 1.428 1.00 97.56 557 HIS A CA 1
ATOM 4332 C C . HIS A 1 557 ? 14.290 15.015 2.516 1.00 97.56 557 HIS A C 1
ATOM 4334 O O . HIS A 1 557 ? 13.062 14.989 2.556 1.00 97.56 557 HIS A O 1
ATOM 4340 N N . MET A 1 558 ? 15.025 14.359 3.421 1.00 98.75 558 MET A N 1
ATOM 4341 C CA . MET A 1 558 ? 14.431 13.571 4.518 1.00 98.75 558 MET A CA 1
ATOM 4342 C C . MET A 1 558 ? 13.795 14.464 5.589 1.00 98.75 558 MET A C 1
ATOM 4344 O O . MET A 1 558 ? 14.366 15.494 5.956 1.00 98.75 558 MET A O 1
ATOM 4348 N N . THR A 1 559 ? 12.667 14.034 6.156 1.00 98.81 559 THR A N 1
ATOM 4349 C CA . THR A 1 559 ? 11.999 14.685 7.292 1.00 98.81 559 THR A CA 1
ATOM 4350 C C . THR A 1 559 ? 12.961 14.850 8.464 1.00 98.81 559 THR A C 1
ATOM 4352 O O . THR A 1 559 ? 13.703 13.930 8.819 1.00 98.81 559 THR A O 1
ATOM 4355 N N . THR A 1 560 ? 13.000 16.038 9.065 1.00 98.81 560 THR A N 1
ATOM 4356 C CA . THR A 1 560 ? 13.829 16.296 10.256 1.00 98.81 560 THR A CA 1
ATOM 4357 C C . THR A 1 560 ? 13.095 15.896 11.544 1.00 98.81 560 THR A C 1
ATOM 4359 O O . THR A 1 560 ? 11.866 15.937 11.575 1.00 98.81 560 THR A O 1
ATOM 4362 N N . PRO A 1 561 ? 13.796 15.588 12.655 1.00 98.88 561 PRO A N 1
ATOM 4363 C CA . PRO A 1 561 ? 13.146 15.296 13.940 1.00 98.88 561 PRO A CA 1
ATOM 4364 C C . PRO A 1 561 ? 12.154 16.379 14.408 1.00 98.88 561 PRO A C 1
ATOM 4366 O O . PRO A 1 561 ? 11.109 16.066 14.976 1.00 98.88 561 PRO A O 1
ATOM 4369 N N . LYS A 1 562 ? 12.439 17.657 14.110 1.00 98.75 562 LYS A N 1
ATOM 4370 C CA . LYS A 1 562 ? 11.552 18.791 14.415 1.00 98.75 562 LYS A CA 1
ATOM 4371 C C . LYS A 1 562 ? 10.289 18.797 13.545 1.00 98.75 562 LYS A C 1
ATOM 4373 O O . LYS A 1 562 ? 9.204 19.059 14.057 1.00 98.75 562 LYS A O 1
ATOM 4378 N N . GLU A 1 563 ? 10.427 18.517 12.249 1.00 98.75 563 GLU A N 1
ATOM 4379 C CA . GLU A 1 563 ? 9.284 18.370 11.339 1.00 98.75 563 GLU A CA 1
ATOM 4380 C C . GLU A 1 563 ? 8.414 17.185 11.758 1.00 98.75 563 GLU A C 1
ATOM 4382 O O . GLU A 1 563 ? 7.214 17.360 11.928 1.00 98.75 563 GLU A O 1
ATOM 4387 N N . MET A 1 564 ? 9.018 16.021 12.019 1.00 98.75 564 MET A N 1
ATOM 4388 C CA . MET A 1 564 ? 8.315 14.814 12.464 1.00 98.75 564 MET A CA 1
ATOM 4389 C C . MET A 1 564 ? 7.473 15.085 13.715 1.00 98.75 564 MET A C 1
ATOM 4391 O O . MET A 1 564 ? 6.287 14.767 13.733 1.00 98.75 564 MET A O 1
ATOM 4395 N N . PHE A 1 565 ? 8.046 15.752 14.726 1.00 98.75 565 PHE A N 1
ATOM 4396 C CA . PHE A 1 565 ? 7.305 16.150 15.924 1.00 98.75 565 PHE A CA 1
ATOM 4397 C C . PHE A 1 565 ? 6.121 17.066 15.583 1.00 98.75 565 PHE A C 1
ATOM 4399 O O . PHE A 1 565 ? 4.991 16.795 15.980 1.00 98.75 565 PHE A O 1
ATOM 4406 N N . SER A 1 566 ? 6.360 18.125 14.801 1.00 98.62 566 SER A N 1
ATOM 4407 C CA . SER A 1 566 ? 5.318 19.079 14.401 1.00 98.62 566 SER A CA 1
ATOM 4408 C C . SER A 1 566 ? 4.187 18.409 13.612 1.00 98.62 566 SER A C 1
ATOM 4410 O O . SER A 1 566 ? 3.016 18.733 13.801 1.00 98.62 566 SER A O 1
ATOM 4412 N N . ASN A 1 567 ? 4.525 17.476 12.726 1.00 98.62 567 ASN A N 1
ATOM 4413 C CA . ASN A 1 567 ? 3.590 16.767 11.860 1.00 98.62 567 ASN A CA 1
ATOM 4414 C C . ASN A 1 567 ? 2.729 15.776 12.655 1.00 98.62 567 ASN A C 1
ATOM 4416 O O . ASN A 1 567 ? 1.501 15.806 12.571 1.00 98.62 567 ASN A O 1
ATOM 4420 N N . VAL A 1 568 ? 3.370 14.932 13.470 1.00 98.56 568 VAL A N 1
ATOM 4421 C CA . VAL A 1 568 ? 2.694 13.913 14.286 1.00 98.56 568 VAL A CA 1
ATOM 4422 C C . VAL A 1 568 ? 1.814 14.567 15.352 1.00 98.56 568 VAL A C 1
ATOM 4424 O O . VAL A 1 568 ? 0.689 14.118 15.556 1.00 98.56 568 VAL A O 1
ATOM 4427 N N . MET A 1 569 ? 2.248 15.670 15.974 1.00 98.56 569 MET A N 1
ATOM 4428 C CA . MET A 1 569 ? 1.411 16.384 16.945 1.00 98.56 569 MET A CA 1
ATOM 4429 C C . MET A 1 569 ? 0.138 16.963 16.322 1.00 98.56 569 MET A C 1
ATOM 4431 O O . MET A 1 569 ? -0.924 16.831 16.923 1.00 98.56 569 MET A O 1
ATOM 4435 N N . GLN A 1 570 ? 0.198 17.525 15.109 1.00 98.31 570 GLN A N 1
ATOM 4436 C CA . GLN A 1 570 ? -1.010 17.977 14.401 1.00 98.31 570 GLN A CA 1
ATOM 4437 C C . GLN A 1 570 ? -1.944 16.807 14.048 1.00 98.31 570 GLN A C 1
ATOM 4439 O O . GLN A 1 570 ? -3.162 16.939 14.160 1.00 98.31 570 GLN A O 1
ATOM 4444 N N . ALA A 1 571 ? -1.392 15.655 13.651 1.00 98.12 571 ALA A N 1
ATOM 4445 C CA . ALA A 1 571 ? -2.172 14.448 13.377 1.00 98.12 571 ALA A CA 1
ATOM 4446 C C . ALA A 1 571 ? -2.886 13.922 14.637 1.00 98.12 571 ALA A C 1
ATOM 4448 O O . ALA A 1 571 ? -4.086 13.659 14.595 1.00 98.12 571 ALA A O 1
ATOM 4449 N N . LEU A 1 572 ? -2.178 13.828 15.768 1.00 98.62 572 LEU A N 1
ATOM 4450 C CA . LEU A 1 572 ? -2.735 13.373 17.046 1.00 98.62 572 LEU A CA 1
ATOM 4451 C C . LEU A 1 572 ? -3.769 14.355 17.621 1.00 98.62 572 LEU A C 1
ATOM 4453 O O . LEU A 1 572 ? -4.819 13.926 18.087 1.00 98.62 572 LEU A O 1
ATOM 4457 N N . GLN A 1 573 ? -3.522 15.665 17.525 1.00 98.31 573 GLN A N 1
ATOM 4458 C CA . GLN A 1 573 ? -4.492 16.699 17.911 1.00 98.31 573 GLN A CA 1
ATOM 4459 C C . GLN A 1 573 ? -5.763 16.648 17.054 1.00 98.31 573 GLN A C 1
ATOM 4461 O O . GLN A 1 573 ? -6.860 16.835 17.577 1.00 98.31 573 GLN A O 1
ATOM 4466 N N . TYR A 1 574 ? -5.643 16.362 15.751 1.00 98.31 574 TYR A N 1
ATOM 4467 C CA . TYR A 1 574 ? -6.817 16.142 14.909 1.00 98.31 574 TYR A CA 1
ATOM 4468 C C . TYR A 1 574 ? -7.575 14.877 15.333 1.00 98.31 574 TYR A C 1
ATOM 4470 O O . TYR A 1 574 ? -8.785 14.952 15.532 1.00 98.31 574 TYR A O 1
ATOM 4478 N N . LEU A 1 575 ? -6.888 13.752 15.562 1.00 98.56 575 LEU A N 1
ATOM 4479 C CA . LEU A 1 575 ? -7.519 12.518 16.051 1.00 98.56 575 LEU A CA 1
ATOM 4480 C C . LEU A 1 575 ? -8.270 12.717 17.377 1.00 98.56 575 LEU A C 1
ATOM 4482 O O . LEU A 1 575 ? -9.379 12.208 17.512 1.00 98.56 575 LEU A O 1
ATOM 4486 N N . ASP A 1 576 ? -7.740 13.505 18.317 1.00 98.50 576 ASP A N 1
ATOM 4487 C CA . ASP A 1 576 ? -8.388 13.751 19.620 1.00 98.50 576 ASP A CA 1
ATOM 4488 C C . ASP A 1 576 ? -9.702 14.548 19.484 1.00 98.50 576 ASP A C 1
ATOM 4490 O O . ASP A 1 576 ? -10.575 14.496 20.347 1.00 98.50 576 ASP A O 1
ATOM 4494 N N . SER A 1 577 ? -9.888 15.239 18.355 1.00 97.50 577 SER A N 1
ATOM 4495 C CA . SER A 1 577 ? -11.140 15.922 18.009 1.00 97.50 577 SER A CA 1
ATOM 4496 C C . SER A 1 577 ? -12.157 15.052 17.256 1.00 97.50 577 SER A C 1
ATOM 4498 O O . SER A 1 577 ? -13.256 15.528 16.984 1.00 97.50 577 SER A O 1
ATOM 4500 N N . GLN A 1 578 ? -11.801 13.826 16.844 1.00 97.69 578 GLN A N 1
ATOM 4501 C CA . GLN A 1 578 ? -12.648 12.958 16.002 1.00 97.69 578 GLN A CA 1
ATOM 4502 C C . GLN A 1 578 ? -12.946 11.597 16.648 1.00 97.69 578 GLN A C 1
ATOM 4504 O O . GLN A 1 578 ? -14.050 11.074 16.503 1.00 97.69 578 GLN A O 1
ATOM 4509 N N . LEU A 1 579 ? -11.973 11.006 17.347 1.00 98.62 579 LEU A N 1
ATOM 4510 C CA . LEU A 1 579 ? -12.108 9.681 17.947 1.00 98.62 579 LEU A CA 1
ATOM 4511 C C . LEU A 1 579 ? -13.039 9.714 19.171 1.00 98.62 579 LEU A C 1
ATOM 4513 O O . LEU A 1 579 ? -12.904 10.615 20.005 1.00 98.62 579 LEU A O 1
ATOM 4517 N N . PRO A 1 580 ? -13.943 8.730 19.332 1.00 98.50 580 PRO A N 1
ATOM 4518 C CA . PRO A 1 580 ? -14.654 8.505 20.585 1.00 98.50 580 PRO A CA 1
ATOM 4519 C C . PRO A 1 580 ? -13.693 8.234 21.742 1.00 98.50 580 PRO A C 1
ATOM 4521 O O . PRO A 1 580 ? -12.640 7.621 21.550 1.00 98.50 580 PRO A O 1
ATOM 4524 N N . ASN A 1 581 ? -14.083 8.644 22.950 1.00 97.62 581 ASN A N 1
ATOM 4525 C CA . ASN A 1 581 ? -13.334 8.351 24.170 1.00 97.62 581 ASN A CA 1
ATOM 4526 C C . ASN A 1 581 ? -13.110 6.835 24.356 1.00 97.62 581 ASN A C 1
ATOM 4528 O O . ASN A 1 581 ? -13.936 6.023 23.937 1.00 97.62 581 ASN A O 1
ATOM 4532 N N . SER A 1 582 ? -12.004 6.477 25.013 1.00 96.44 582 SER A N 1
ATOM 4533 C CA . SER A 1 582 ? -11.474 5.113 25.147 1.00 96.44 582 SER A CA 1
ATOM 4534 C C . SER A 1 582 ? -11.002 4.483 23.829 1.00 96.44 582 SER A C 1
ATOM 4536 O O . SER A 1 582 ? -10.951 3.263 23.717 1.00 96.44 582 SER A O 1
ATOM 4538 N N . SER A 1 583 ? -10.620 5.304 22.845 1.00 98.69 583 SER A N 1
ATOM 4539 C CA . SER A 1 583 ? -9.859 4.843 21.676 1.00 98.69 583 SER A CA 1
ATOM 4540 C C . SER A 1 583 ? -8.376 4.635 22.022 1.00 98.69 583 SER A C 1
ATOM 4542 O O . SER A 1 583 ? -7.898 5.021 23.093 1.00 98.69 583 SER A O 1
ATOM 4544 N N . HIS A 1 584 ? -7.614 4.048 21.102 1.00 98.69 584 HIS A N 1
ATOM 4545 C CA . HIS A 1 584 ? -6.190 3.767 21.288 1.00 98.69 584 HIS A CA 1
ATOM 4546 C C . HIS A 1 584 ? -5.399 4.128 20.031 1.00 98.69 584 HIS A C 1
ATOM 4548 O O . HIS A 1 584 ? -5.831 3.815 18.928 1.00 98.69 584 HIS A O 1
ATOM 4554 N N . VAL A 1 585 ? -4.229 4.752 20.176 1.00 98.81 585 VAL A N 1
ATOM 4555 C CA . VAL A 1 585 ? -3.346 5.089 19.047 1.00 98.81 585 VAL A CA 1
ATOM 4556 C C . VAL A 1 585 ? -1.985 4.425 19.237 1.00 98.81 585 VAL A C 1
ATOM 4558 O O . VAL A 1 585 ? -1.345 4.613 20.268 1.00 98.81 585 VAL A O 1
ATOM 4561 N N . ILE A 1 586 ? -1.514 3.669 18.247 1.00 98.62 586 ILE A N 1
ATOM 4562 C CA . ILE A 1 586 ? -0.189 3.036 18.261 1.00 98.62 586 ILE A CA 1
ATOM 4563 C C . ILE A 1 586 ? 0.694 3.718 17.215 1.00 98.62 586 ILE A C 1
ATOM 4565 O O . ILE A 1 586 ? 0.403 3.663 16.023 1.00 98.62 586 ILE A O 1
ATOM 4569 N N . LEU A 1 587 ? 1.776 4.357 17.659 1.00 98.75 587 LEU A N 1
ATOM 4570 C CA . LEU A 1 587 ? 2.812 4.924 16.801 1.00 98.75 587 LEU A CA 1
ATOM 4571 C C . LEU A 1 587 ? 3.848 3.847 16.460 1.00 98.75 587 LEU A C 1
ATOM 4573 O O . LEU A 1 587 ? 4.594 3.397 17.334 1.00 98.75 587 LEU A O 1
ATOM 4577 N N . THR A 1 588 ? 3.908 3.446 15.194 1.00 98.44 588 THR A N 1
ATOM 4578 C CA . THR A 1 588 ? 4.914 2.512 14.680 1.00 98.44 588 THR A CA 1
ATOM 4579 C C . THR A 1 588 ? 6.174 3.273 14.264 1.00 98.44 588 THR A C 1
ATOM 4581 O O . THR A 1 588 ? 6.105 4.236 13.501 1.00 98.44 588 THR A O 1
ATOM 4584 N N . GLY A 1 589 ? 7.337 2.847 14.761 1.00 98.44 589 GLY A N 1
ATOM 4585 C CA . GLY A 1 589 ? 8.638 3.358 14.329 1.00 98.44 589 GLY A CA 1
ATOM 4586 C C . GLY A 1 589 ? 8.921 3.087 12.846 1.00 98.44 589 GLY A C 1
ATOM 4587 O O . GLY A 1 589 ? 8.331 2.200 12.235 1.00 98.44 589 GLY A O 1
ATOM 4588 N N . LEU A 1 590 ? 9.856 3.839 12.268 1.00 98.75 590 LEU A N 1
ATOM 4589 C CA . LEU A 1 590 ? 10.339 3.618 10.905 1.00 98.75 590 LEU A CA 1
ATOM 4590 C C . LEU A 1 590 ? 11.210 2.352 10.827 1.00 98.75 590 LEU A C 1
ATOM 4592 O O . LEU A 1 590 ? 11.840 1.946 11.808 1.00 98.75 590 LEU A O 1
ATOM 4596 N N . VAL A 1 591 ? 11.260 1.748 9.638 1.00 97.56 591 VAL A N 1
ATOM 4597 C CA . VAL A 1 591 ? 12.029 0.524 9.356 1.00 97.56 591 VAL A CA 1
ATOM 4598 C C . VAL A 1 591 ? 13.542 0.783 9.253 1.00 97.56 591 VAL A C 1
ATOM 4600 O O . VAL A 1 591 ? 13.977 1.866 8.868 1.00 97.56 591 VAL A O 1
ATOM 4603 N N . ASP A 1 592 ? 14.364 -0.231 9.542 1.00 98.06 592 ASP A N 1
ATOM 4604 C CA . ASP A 1 592 ? 15.781 -0.269 9.148 1.00 98.06 592 ASP A CA 1
ATOM 4605 C C . ASP A 1 592 ? 15.917 -0.939 7.770 1.00 98.06 592 ASP A C 1
ATOM 4607 O O . ASP A 1 592 ? 16.110 -2.151 7.647 1.00 98.06 592 ASP A O 1
ATOM 4611 N N . GLY A 1 593 ? 15.767 -0.147 6.706 1.00 98.00 593 GLY A N 1
ATOM 4612 C CA . GLY A 1 593 ? 15.741 -0.645 5.328 1.00 98.00 593 GLY A CA 1
ATOM 4613 C C . GLY A 1 593 ? 17.074 -1.172 4.776 1.00 98.00 593 GLY A C 1
ATOM 4614 O O . GLY A 1 593 ? 17.116 -1.564 3.610 1.00 98.00 593 GLY A O 1
ATOM 4615 N N . ARG A 1 594 ? 18.159 -1.251 5.568 1.00 98.69 594 ARG A N 1
ATOM 4616 C CA . ARG A 1 594 ? 19.412 -1.924 5.146 1.00 98.69 594 ARG A CA 1
ATOM 4617 C C . ARG A 1 594 ? 19.178 -3.383 4.758 1.00 98.69 594 ARG A C 1
ATOM 4619 O O . ARG A 1 594 ? 19.719 -3.839 3.750 1.00 98.69 594 ARG A O 1
ATOM 4626 N N . PHE A 1 595 ? 18.253 -4.033 5.468 1.00 98.50 595 PHE A N 1
ATOM 4627 C CA . PHE A 1 595 ? 17.725 -5.371 5.191 1.00 98.50 595 PHE A CA 1
ATOM 4628 C C . PHE A 1 595 ? 17.386 -5.610 3.708 1.00 98.50 595 PHE A C 1
ATOM 4630 O O . PHE A 1 595 ? 17.596 -6.715 3.210 1.00 98.50 595 PHE A O 1
ATOM 4637 N N . LEU A 1 596 ? 16.897 -4.589 2.993 1.00 98.75 596 LEU A N 1
ATOM 4638 C CA . LEU A 1 596 ? 16.517 -4.687 1.581 1.00 98.75 596 LEU A CA 1
ATOM 4639 C C . LEU A 1 596 ? 17.736 -4.922 0.682 1.00 98.75 596 LEU A C 1
ATOM 4641 O O . LEU A 1 596 ? 17.778 -5.893 -0.074 1.00 98.75 596 LEU A O 1
ATOM 4645 N N . TRP A 1 597 ? 18.758 -4.066 0.791 1.00 98.69 597 TRP A N 1
ATOM 4646 C CA . TRP A 1 597 ? 19.984 -4.221 0.007 1.00 98.69 597 TRP A CA 1
ATOM 4647 C C . TRP A 1 597 ? 20.685 -5.529 0.363 1.00 98.69 597 TRP A C 1
ATOM 4649 O O . TRP A 1 597 ? 21.035 -6.305 -0.528 1.00 98.69 597 TRP A O 1
ATOM 4659 N N . ASP A 1 598 ? 20.863 -5.790 1.657 1.00 98.44 598 ASP A N 1
ATOM 4660 C CA . ASP A 1 598 ? 21.694 -6.891 2.137 1.00 98.44 598 ASP A CA 1
ATOM 4661 C C . ASP A 1 598 ? 21.132 -8.261 1.698 1.00 98.44 598 ASP A C 1
ATOM 4663 O O . ASP A 1 598 ? 21.907 -9.145 1.334 1.00 98.44 598 ASP A O 1
ATOM 4667 N N . ASN A 1 599 ? 19.800 -8.401 1.593 1.00 98.69 599 ASN A N 1
ATOM 4668 C CA . ASN A 1 599 ? 19.138 -9.632 1.140 1.00 98.69 599 ASN A CA 1
ATOM 4669 C C . ASN A 1 599 ? 18.842 -9.715 -0.370 1.00 98.69 599 ASN A C 1
ATOM 4671 O O . ASN A 1 599 ? 18.678 -10.826 -0.882 1.00 98.69 599 ASN A O 1
ATOM 4675 N N . LEU A 1 600 ? 18.752 -8.592 -1.099 1.00 98.81 600 LEU A N 1
ATOM 4676 C CA . LEU A 1 600 ? 18.336 -8.599 -2.513 1.00 98.81 600 LEU A CA 1
ATOM 4677 C C . LEU A 1 600 ? 19.429 -8.275 -3.532 1.00 98.81 600 LEU A C 1
ATOM 4679 O O . LEU A 1 600 ? 19.333 -8.774 -4.650 1.00 98.81 600 LEU A O 1
ATOM 4683 N N . HIS A 1 601 ? 20.455 -7.480 -3.207 1.00 98.56 601 HIS A N 1
ATOM 4684 C CA . HIS A 1 601 ? 21.317 -6.835 -4.217 1.00 98.56 601 HIS A CA 1
ATOM 4685 C C . HIS A 1 601 ? 21.886 -7.775 -5.300 1.00 98.56 601 HIS A C 1
ATOM 4687 O O . HIS A 1 601 ? 21.957 -7.392 -6.468 1.00 98.56 601 HIS A O 1
ATOM 4693 N N . SER A 1 602 ? 22.268 -8.998 -4.923 1.00 98.44 602 SER A N 1
ATOM 4694 C CA . SER A 1 602 ? 22.866 -10.026 -5.788 1.00 98.44 602 SER A CA 1
ATOM 4695 C C . SER A 1 602 ? 21.858 -11.020 -6.383 1.00 98.44 602 SER A C 1
ATOM 4697 O O . SER A 1 602 ? 22.224 -11.833 -7.232 1.00 98.44 602 SER A O 1
ATOM 4699 N N . ARG A 1 603 ? 20.587 -10.968 -5.966 1.00 98.69 603 ARG A N 1
ATOM 4700 C CA . ARG A 1 603 ? 19.509 -11.821 -6.483 1.00 98.69 603 ARG A CA 1
ATOM 4701 C C . ARG A 1 603 ? 18.986 -11.279 -7.813 1.00 98.69 603 ARG A C 1
ATOM 4703 O O . ARG A 1 603 ? 19.063 -10.080 -8.081 1.00 98.69 603 ARG A O 1
ATOM 4710 N N . TYR A 1 604 ? 18.411 -12.158 -8.632 1.00 98.69 604 TYR A N 1
ATOM 4711 C CA . TYR A 1 604 ? 17.738 -11.761 -9.868 1.00 98.69 604 TYR A CA 1
ATOM 4712 C C . TYR A 1 604 ? 16.331 -11.224 -9.583 1.00 98.69 604 TYR A C 1
ATOM 4714 O O . TYR A 1 604 ? 15.518 -11.891 -8.937 1.00 98.69 604 TYR A O 1
ATOM 4722 N N . HIS A 1 605 ? 16.050 -10.031 -10.105 1.00 98.62 605 HIS A N 1
ATOM 4723 C CA . HIS A 1 605 ? 14.694 -9.487 -10.239 1.00 98.62 605 HIS A CA 1
ATOM 4724 C C . HIS A 1 605 ? 13.882 -10.371 -11.207 1.00 98.62 605 HIS A C 1
ATOM 4726 O O . HIS A 1 605 ? 14.508 -10.987 -12.070 1.00 98.62 605 HIS A O 1
ATOM 4732 N N . PRO A 1 606 ? 12.537 -10.460 -11.135 1.00 98.38 606 PRO A N 1
ATOM 4733 C CA . PRO A 1 606 ? 11.715 -11.213 -12.090 1.00 98.38 606 PRO A CA 1
ATOM 4734 C C . PRO A 1 606 ? 12.092 -11.037 -13.571 1.00 98.38 606 PRO A C 1
ATOM 4736 O O . PRO A 1 606 ? 12.242 -12.040 -14.269 1.00 98.38 606 PRO A O 1
ATOM 4739 N N . LEU A 1 607 ? 12.373 -9.810 -14.036 1.00 97.38 607 LEU A N 1
ATOM 4740 C CA . LEU A 1 607 ? 12.841 -9.559 -15.412 1.00 97.38 607 LEU A CA 1
ATOM 4741 C C . LEU A 1 607 ? 14.218 -10.160 -15.729 1.00 97.38 607 LEU A C 1
ATOM 4743 O O . LEU A 1 607 ? 14.548 -10.330 -16.896 1.00 97.38 607 LEU A O 1
ATOM 4747 N N . GLY A 1 608 ? 15.034 -10.457 -14.722 1.00 97.38 608 GLY A N 1
ATOM 4748 C CA . GLY A 1 608 ? 16.347 -11.078 -14.873 1.00 97.38 608 GLY A CA 1
ATOM 4749 C C . GLY A 1 608 ? 16.352 -12.596 -14.714 1.00 97.38 608 GLY A C 1
ATOM 4750 O O . GLY A 1 608 ? 17.408 -13.206 -14.864 1.00 97.38 608 GLY A O 1
ATOM 4751 N N . GLN A 1 609 ? 15.224 -13.235 -14.381 1.00 97.56 609 GLN A N 1
ATOM 4752 C CA . GLN A 1 609 ? 15.217 -14.662 -14.028 1.00 97.56 609 GLN A CA 1
ATOM 4753 C C . GLN A 1 609 ? 15.428 -15.593 -15.229 1.00 97.56 609 GLN A C 1
ATOM 4755 O O . GLN A 1 609 ? 16.087 -16.621 -15.075 1.00 97.56 609 GLN A O 1
ATOM 4760 N N . LEU A 1 610 ? 14.911 -15.238 -16.414 1.00 97.19 610 LEU A N 1
ATOM 4761 C CA . LEU A 1 610 ? 15.039 -16.065 -17.621 1.00 97.19 610 LEU A CA 1
ATOM 4762 C C . LEU A 1 610 ? 16.497 -16.140 -18.105 1.00 97.19 610 LEU A C 1
ATOM 4764 O O . LEU A 1 610 ? 17.024 -17.231 -18.315 1.00 97.19 610 LEU A O 1
ATOM 4768 N N . ASN A 1 611 ? 17.147 -14.980 -18.237 1.00 97.00 611 ASN A N 1
ATOM 4769 C CA . ASN A 1 611 ? 18.460 -14.838 -18.875 1.00 97.00 611 ASN A CA 1
ATOM 4770 C C . ASN A 1 611 ? 19.618 -14.601 -17.884 1.00 97.00 611 ASN A C 1
ATOM 4772 O O . ASN A 1 611 ? 20.777 -14.583 -18.297 1.00 97.00 611 ASN A O 1
ATOM 4776 N N . ARG A 1 612 ? 19.329 -14.475 -16.578 1.00 97.50 612 ARG A N 1
ATOM 4777 C CA . ARG A 1 612 ? 20.301 -14.228 -15.491 1.00 97.50 612 ARG A CA 1
ATOM 4778 C C . ARG A 1 612 ? 21.102 -12.932 -15.670 1.00 97.50 612 ARG A C 1
ATOM 4780 O O . ARG A 1 612 ? 22.298 -12.878 -15.385 1.00 97.50 612 ARG A O 1
ATOM 4787 N N . ASP A 1 613 ? 20.419 -11.887 -16.124 1.00 96.56 613 ASP A N 1
ATOM 4788 C CA . ASP A 1 613 ? 20.991 -10.641 -16.644 1.00 96.56 613 ASP A CA 1
ATOM 4789 C C . ASP A 1 613 ? 20.540 -9.356 -15.919 1.00 96.56 613 ASP A C 1
ATOM 4791 O O . ASP A 1 613 ? 21.165 -8.314 -16.126 1.00 96.56 613 ASP A O 1
ATOM 4795 N N . VAL A 1 614 ? 19.525 -9.411 -15.041 1.00 98.38 614 VAL A N 1
ATOM 4796 C CA . VAL A 1 614 ? 19.078 -8.273 -14.205 1.00 98.38 614 VAL A CA 1
ATOM 4797 C C . VAL A 1 614 ? 19.009 -8.642 -12.720 1.00 98.38 614 VAL A C 1
ATOM 4799 O O . VAL A 1 614 ? 18.119 -9.363 -12.268 1.00 98.38 614 VAL A O 1
ATOM 4802 N N . THR A 1 615 ? 19.941 -8.101 -11.938 1.00 98.75 615 THR A N 1
ATOM 4803 C CA . THR A 1 615 ? 19.930 -8.149 -10.466 1.00 98.75 615 THR A CA 1
ATOM 4804 C C . THR A 1 615 ? 19.203 -6.950 -9.849 1.00 98.75 615 THR A C 1
ATOM 4806 O O . THR A 1 615 ? 19.077 -5.902 -10.489 1.00 98.75 615 THR A O 1
ATOM 4809 N N . TYR A 1 616 ? 18.784 -7.041 -8.582 1.00 98.81 616 TYR A N 1
ATOM 4810 C CA . TYR A 1 616 ? 18.233 -5.871 -7.875 1.00 98.81 616 TYR A CA 1
ATOM 4811 C C . TYR A 1 616 ? 19.251 -4.722 -7.769 1.00 98.81 616 TYR A C 1
ATOM 4813 O O . TYR A 1 616 ? 18.870 -3.564 -7.905 1.00 98.81 616 TYR A O 1
ATOM 4821 N N . SER A 1 617 ? 20.557 -5.006 -7.654 1.00 98.69 617 SER A N 1
ATOM 4822 C CA . SER A 1 617 ? 21.606 -3.974 -7.739 1.00 98.69 617 SER A CA 1
ATOM 4823 C C . SER A 1 617 ? 21.531 -3.165 -9.044 1.00 98.69 617 SER A C 1
ATOM 4825 O O . SER A 1 617 ? 21.729 -1.947 -9.030 1.00 98.69 617 SER A O 1
ATOM 4827 N N . GLN A 1 618 ? 21.239 -3.812 -10.177 1.00 98.62 618 GLN A N 1
ATOM 4828 C CA . GLN A 1 618 ? 21.047 -3.126 -11.461 1.00 98.62 618 GLN A CA 1
ATOM 4829 C C . GLN A 1 618 ? 19.736 -2.339 -11.492 1.00 98.62 618 GLN A C 1
ATOM 4831 O O . GLN A 1 618 ? 19.748 -1.181 -11.906 1.00 98.62 618 GLN A O 1
ATOM 4836 N N . LEU A 1 619 ? 18.634 -2.924 -11.006 1.00 98.62 619 LEU A N 1
ATOM 4837 C CA . LEU A 1 619 ? 17.340 -2.241 -10.905 1.00 98.62 619 LEU A CA 1
ATOM 4838 C C . LEU A 1 619 ? 17.453 -0.949 -10.090 1.00 98.62 619 LEU A C 1
ATOM 4840 O O . LEU A 1 619 ? 17.074 0.116 -10.567 1.00 98.62 619 LEU A O 1
ATOM 4844 N N . TYR A 1 620 ? 18.024 -1.018 -8.889 1.00 98.69 620 TYR A N 1
ATOM 4845 C CA . TYR A 1 620 ? 18.180 0.148 -8.024 1.00 98.69 620 TYR A CA 1
ATOM 4846 C C . TYR A 1 620 ? 19.079 1.212 -8.674 1.00 98.69 620 TYR A C 1
ATOM 4848 O O . TYR A 1 620 ? 18.750 2.396 -8.657 1.00 98.69 620 TYR A O 1
ATOM 4856 N N . THR A 1 621 ? 20.166 0.804 -9.340 1.00 97.88 621 THR A N 1
ATOM 4857 C CA . THR A 1 621 ? 21.039 1.720 -10.100 1.00 97.88 621 THR A CA 1
ATOM 4858 C C . THR A 1 621 ? 20.278 2.424 -11.234 1.00 97.88 621 THR A C 1
ATOM 4860 O O . THR A 1 621 ? 20.409 3.638 -11.407 1.00 97.88 621 THR A O 1
ATOM 4863 N N . PHE A 1 622 ? 19.442 1.691 -11.974 1.00 97.81 622 PHE A N 1
ATOM 4864 C CA . PHE A 1 622 ? 18.597 2.214 -13.050 1.00 97.81 622 PHE A CA 1
ATOM 4865 C C . PHE A 1 622 ? 17.544 3.209 -12.533 1.00 97.81 622 PHE A C 1
ATOM 4867 O O . PHE A 1 622 ? 17.447 4.324 -13.051 1.00 97.81 622 PHE A O 1
ATOM 4874 N N . LEU A 1 623 ? 16.810 2.851 -11.474 1.00 97.38 623 LEU A N 1
ATOM 4875 C CA . LEU A 1 623 ? 15.773 3.696 -10.870 1.00 97.38 623 LEU A CA 1
ATOM 4876 C C . LEU A 1 623 ? 16.349 4.965 -10.218 1.00 97.38 623 LEU A C 1
ATOM 4878 O O . LEU A 1 623 ? 15.768 6.042 -10.369 1.00 97.38 623 LEU A O 1
ATOM 4882 N N . ASN A 1 624 ? 17.506 4.865 -9.550 1.00 96.50 624 ASN A N 1
ATOM 4883 C CA . ASN A 1 624 ? 18.221 6.014 -8.983 1.00 96.50 624 ASN A CA 1
ATOM 4884 C C . ASN A 1 624 ? 18.692 6.972 -10.090 1.00 96.50 624 ASN A C 1
ATOM 4886 O O . ASN A 1 624 ? 18.490 8.180 -9.989 1.00 96.50 624 ASN A O 1
ATOM 4890 N N . CYS A 1 625 ? 19.266 6.442 -11.177 1.00 95.31 625 CYS A N 1
ATOM 4891 C CA . CYS A 1 625 ? 19.693 7.240 -12.331 1.00 95.31 625 CYS A CA 1
ATOM 4892 C C . CYS A 1 625 ? 18.519 8.010 -12.965 1.00 95.31 625 CYS A C 1
ATOM 4894 O O . CYS A 1 625 ? 18.649 9.184 -13.312 1.00 95.31 625 CYS A O 1
ATOM 4896 N N . LEU A 1 626 ? 17.351 7.367 -13.064 1.00 93.69 626 LEU A N 1
ATOM 4897 C CA . LEU A 1 626 ? 16.120 7.969 -13.580 1.00 93.69 626 LEU A CA 1
ATOM 4898 C C . LEU A 1 626 ? 15.377 8.866 -12.570 1.00 93.69 626 LEU A C 1
ATOM 4900 O O . LEU A 1 626 ? 14.357 9.445 -12.945 1.00 93.69 626 LEU A O 1
ATOM 4904 N N . GLN A 1 627 ? 15.858 8.988 -11.324 1.00 93.50 627 GLN A N 1
ATOM 4905 C CA . GLN A 1 627 ? 15.211 9.727 -10.223 1.00 93.50 627 GLN A CA 1
ATOM 4906 C C . GLN A 1 627 ? 13.752 9.296 -9.972 1.00 93.50 627 GLN A C 1
ATOM 4908 O O . GLN A 1 627 ? 12.870 10.108 -9.698 1.00 93.50 627 GLN A O 1
ATOM 4913 N N . VAL A 1 628 ? 13.494 7.989 -10.091 1.00 95.06 628 VAL A N 1
ATOM 4914 C CA . VAL A 1 628 ? 12.190 7.349 -9.815 1.00 95.06 628 VAL A CA 1
ATOM 4915 C C . VAL A 1 628 ? 12.321 6.132 -8.894 1.00 95.06 628 VAL A C 1
ATOM 4917 O O . VAL A 1 628 ? 11.427 5.294 -8.826 1.00 95.06 628 VAL A O 1
ATOM 4920 N N . SER A 1 629 ? 13.439 6.036 -8.175 1.00 97.56 629 SER A N 1
ATOM 4921 C CA . SER A 1 629 ? 13.596 5.112 -7.053 1.00 97.56 629 SER A CA 1
ATOM 4922 C C . SER A 1 629 ? 12.627 5.487 -5.929 1.00 97.56 629 SER A C 1
ATOM 4924 O O . SER A 1 629 ? 12.554 6.673 -5.590 1.00 97.56 629 SER A O 1
ATOM 4926 N N . PRO A 1 630 ? 11.907 4.526 -5.319 1.00 97.75 630 PRO A N 1
ATOM 4927 C CA . PRO A 1 630 ? 11.068 4.823 -4.161 1.00 97.75 630 PRO A CA 1
ATOM 4928 C C . PRO A 1 630 ? 11.919 5.236 -2.950 1.00 97.75 630 PRO A C 1
ATOM 4930 O O . PRO A 1 630 ? 11.461 6.014 -2.120 1.00 97.75 630 PRO A O 1
ATOM 4933 N N . CYS A 1 631 ? 13.172 4.769 -2.859 1.00 98.56 631 CYS A N 1
ATOM 4934 C CA . CYS A 1 631 ? 14.048 5.063 -1.730 1.00 98.56 631 CYS A CA 1
ATOM 4935 C C . CYS A 1 631 ? 15.540 5.067 -2.106 1.00 98.56 631 CYS A C 1
ATOM 4937 O O . CYS A 1 631 ? 16.271 4.127 -1.786 1.00 98.56 631 CYS A O 1
ATOM 4939 N N . SER A 1 632 ? 16.023 6.151 -2.727 1.00 98.00 632 SER A N 1
ATOM 4940 C CA . SER A 1 632 ? 17.443 6.333 -3.095 1.00 98.00 632 SER A CA 1
ATOM 4941 C C . SER A 1 632 ? 18.421 6.178 -1.916 1.00 98.00 632 SER A C 1
ATOM 4943 O O . SER A 1 632 ? 19.592 5.857 -2.122 1.00 98.00 632 SER A O 1
ATOM 4945 N N . GLY A 1 633 ? 17.951 6.401 -0.682 1.00 98.50 633 GLY A N 1
ATOM 4946 C CA . GLY A 1 633 ? 18.733 6.259 0.549 1.00 98.50 633 GLY A CA 1
ATOM 4947 C C . GLY A 1 633 ? 19.108 4.816 0.915 1.00 98.50 633 GLY A C 1
ATOM 4948 O O . GLY A 1 633 ? 20.258 4.558 1.268 1.00 98.50 633 GLY A O 1
ATOM 4949 N N . TRP A 1 634 ? 18.173 3.863 0.798 1.00 98.81 634 TRP A N 1
ATOM 4950 C CA . TRP A 1 634 ? 18.418 2.442 1.104 1.00 98.81 634 TRP A CA 1
ATOM 4951 C C . TRP A 1 634 ? 18.696 1.591 -0.138 1.00 98.81 634 TRP A C 1
ATOM 4953 O O . TRP A 1 634 ? 19.528 0.685 -0.086 1.00 98.81 634 TRP A O 1
ATOM 4963 N N . LEU A 1 635 ? 18.050 1.887 -1.268 1.00 98.69 635 LEU A N 1
ATOM 4964 C CA . LEU A 1 635 ? 18.188 1.132 -2.514 1.00 98.69 635 LEU A CA 1
ATOM 4965 C C . LEU A 1 635 ? 19.443 1.587 -3.271 1.00 98.69 635 LEU A C 1
ATOM 4967 O O . LEU A 1 635 ? 19.377 2.208 -4.329 1.00 98.69 635 LEU A O 1
ATOM 4971 N N . THR A 1 636 ? 20.619 1.348 -2.689 1.00 98.50 636 THR A N 1
ATOM 4972 C CA . THR A 1 636 ? 21.893 1.852 -3.216 1.00 98.50 636 THR A CA 1
ATOM 4973 C C . THR A 1 636 ? 23.094 1.031 -2.755 1.00 98.50 636 THR A C 1
ATOM 4975 O O . THR A 1 636 ? 23.186 0.608 -1.601 1.00 98.50 636 THR A O 1
ATOM 4978 N N . ALA A 1 637 ? 24.076 0.868 -3.646 1.00 98.31 637 ALA A N 1
ATOM 4979 C CA . ALA A 1 637 ? 25.349 0.226 -3.322 1.00 98.31 637 ALA A CA 1
ATOM 4980 C C . ALA A 1 637 ? 26.162 1.012 -2.276 1.00 98.31 637 ALA A C 1
ATOM 4982 O O . ALA A 1 637 ? 26.987 0.430 -1.574 1.00 98.31 637 ALA A O 1
ATOM 4983 N N . ASN A 1 638 ? 25.917 2.322 -2.145 1.00 98.44 638 ASN A N 1
ATOM 4984 C CA . ASN A 1 638 ? 26.606 3.195 -1.199 1.00 98.44 638 ASN A CA 1
ATOM 4985 C C . ASN A 1 638 ? 26.174 2.898 0.249 1.00 98.44 638 ASN A C 1
ATOM 4987 O O . ASN A 1 638 ? 25.177 3.426 0.738 1.00 98.44 638 ASN A O 1
ATOM 4991 N N . GLU A 1 639 ? 26.949 2.065 0.943 1.00 98.62 639 GLU A N 1
ATOM 4992 C CA . GLU A 1 639 ? 26.688 1.664 2.329 1.00 98.62 639 GLU A CA 1
ATOM 4993 C C . GLU A 1 639 ? 26.631 2.853 3.298 1.00 98.62 639 GLU A C 1
ATOM 4995 O O . GLU A 1 639 ? 25.750 2.899 4.155 1.00 98.62 639 GLU A O 1
ATOM 5000 N N . THR A 1 640 ? 27.493 3.862 3.128 1.00 98.69 640 THR A N 1
ATOM 5001 C CA . THR A 1 640 ? 27.456 5.093 3.934 1.00 98.69 640 THR A CA 1
ATOM 5002 C C . THR A 1 640 ? 26.101 5.789 3.813 1.00 98.69 640 THR A C 1
ATOM 5004 O O . THR A 1 640 ? 25.552 6.246 4.813 1.00 98.69 640 THR A O 1
ATOM 5007 N N . LEU A 1 641 ? 25.518 5.818 2.610 1.00 98.62 641 LEU A N 1
ATOM 5008 C CA . LEU A 1 641 ? 24.194 6.394 2.384 1.00 98.62 641 LEU A CA 1
ATOM 5009 C C . LEU A 1 641 ? 23.075 5.536 3.000 1.00 98.62 641 LEU A C 1
ATOM 5011 O O . LEU A 1 641 ? 22.179 6.092 3.640 1.00 98.62 641 LEU A O 1
ATOM 5015 N N . ARG A 1 642 ? 23.167 4.198 2.919 1.00 98.81 642 ARG A N 1
ATOM 5016 C CA . ARG A 1 642 ? 22.228 3.295 3.616 1.00 98.81 642 ARG A CA 1
ATOM 5017 C C . ARG A 1 642 ? 22.285 3.481 5.135 1.00 98.81 642 ARG A C 1
ATOM 5019 O O . ARG A 1 642 ? 21.243 3.542 5.788 1.00 98.81 642 ARG A O 1
ATOM 5026 N N . ASN A 1 643 ? 23.482 3.623 5.703 1.00 98.88 643 ASN A N 1
ATOM 5027 C CA . ASN A 1 643 ? 23.683 3.857 7.133 1.00 98.88 643 ASN A CA 1
ATOM 5028 C C . ASN A 1 643 ? 23.125 5.222 7.575 1.00 98.88 643 ASN A C 1
ATOM 5030 O O . ASN A 1 643 ? 22.351 5.256 8.527 1.00 98.88 643 ASN A O 1
ATOM 5034 N N . LEU A 1 644 ? 23.402 6.316 6.853 1.00 98.88 644 LEU A N 1
ATOM 5035 C CA . LEU A 1 644 ? 22.852 7.651 7.159 1.00 98.88 644 LEU A CA 1
ATOM 5036 C C . LEU A 1 644 ? 21.315 7.709 7.049 1.00 98.88 644 LEU A C 1
ATOM 5038 O O . LEU A 1 644 ? 20.656 8.340 7.875 1.00 98.88 644 LEU A O 1
ATOM 5042 N N . THR A 1 645 ? 20.731 7.010 6.069 1.00 98.88 645 THR A N 1
ATOM 5043 C CA . THR A 1 645 ? 19.267 6.872 5.928 1.00 98.88 645 THR A CA 1
ATOM 5044 C C . THR A 1 645 ? 18.658 6.175 7.149 1.00 98.88 645 THR A C 1
ATOM 5046 O O . THR A 1 645 ? 17.642 6.613 7.687 1.00 98.88 645 THR A O 1
ATOM 5049 N N . SER A 1 646 ? 19.321 5.123 7.634 1.00 98.81 646 SER A N 1
ATOM 5050 C CA . SER A 1 646 ? 18.887 4.335 8.797 1.00 98.81 646 SER A CA 1
ATOM 5051 C C . SER A 1 646 ? 19.091 5.081 10.117 1.00 98.81 646 SER A C 1
ATOM 5053 O O . SER A 1 646 ? 18.263 4.983 11.019 1.00 98.81 646 SER A O 1
ATOM 5055 N N . GLU A 1 647 ? 20.155 5.882 10.221 1.00 98.88 647 GLU A N 1
ATOM 5056 C CA . GLU A 1 647 ? 20.371 6.790 11.347 1.00 98.88 647 GLU A CA 1
ATOM 5057 C C . GLU A 1 647 ? 19.234 7.815 11.436 1.00 98.88 647 GLU A C 1
ATOM 5059 O O . GLU A 1 647 ? 18.654 7.993 12.509 1.00 98.88 647 GLU A O 1
ATOM 5064 N N . ARG A 1 648 ? 18.838 8.432 10.310 1.00 98.88 648 ARG A N 1
ATOM 5065 C CA . ARG A 1 648 ? 17.670 9.322 10.292 1.00 98.88 648 ARG A CA 1
ATOM 5066 C C . ARG A 1 648 ? 16.392 8.576 10.669 1.00 98.88 648 ARG A C 1
ATOM 5068 O O . ARG A 1 648 ? 15.639 9.097 11.485 1.00 98.88 648 ARG A O 1
ATOM 5075 N N . ALA A 1 649 ? 16.157 7.375 10.138 1.00 98.88 649 ALA A N 1
ATOM 5076 C CA . ALA A 1 649 ? 14.977 6.582 10.488 1.00 98.88 649 ALA A CA 1
ATOM 5077 C C . ALA A 1 649 ? 14.886 6.350 12.008 1.00 98.88 649 ALA A C 1
ATOM 5079 O O . ALA A 1 649 ? 13.859 6.650 12.616 1.00 98.88 649 ALA A O 1
ATOM 5080 N N . LEU A 1 650 ? 15.993 5.956 12.648 1.00 98.81 650 LEU A N 1
ATOM 5081 C CA . LEU A 1 650 ? 16.090 5.810 14.103 1.00 98.81 650 LEU A CA 1
ATOM 5082 C C . LEU A 1 650 ? 15.869 7.139 14.854 1.00 98.81 650 LEU A C 1
ATOM 5084 O O . LEU A 1 650 ? 15.181 7.157 15.875 1.00 98.81 650 LEU A O 1
ATOM 5088 N N . GLN A 1 651 ? 16.404 8.262 14.359 1.00 98.88 651 GLN A N 1
ATOM 5089 C CA . GLN A 1 651 ? 16.136 9.590 14.930 1.00 98.88 651 GLN A CA 1
ATOM 5090 C C . GLN A 1 651 ? 14.633 9.932 14.903 1.00 98.88 651 GLN A C 1
ATOM 5092 O O . GLN A 1 651 ? 14.128 10.487 15.877 1.00 98.88 651 GLN A O 1
ATOM 5097 N N . LEU A 1 652 ? 13.905 9.581 13.834 1.00 98.94 652 LEU A N 1
ATOM 5098 C CA . LEU A 1 652 ? 12.460 9.829 13.726 1.00 98.94 652 LEU A CA 1
ATOM 5099 C C . LEU A 1 652 ? 11.631 8.861 14.588 1.00 98.94 652 LEU A C 1
ATOM 5101 O O . LEU A 1 652 ? 10.706 9.299 15.271 1.00 98.94 652 LEU A O 1
ATOM 5105 N N . SER A 1 653 ? 12.007 7.580 14.654 1.00 98.88 653 SER A N 1
ATOM 5106 C CA . SER A 1 653 ? 11.410 6.601 15.577 1.00 98.88 653 SER A CA 1
ATOM 5107 C C . SER A 1 653 ? 11.531 7.038 17.042 1.00 98.88 653 SER A C 1
ATOM 5109 O O . SER A 1 653 ? 10.571 6.944 17.807 1.00 98.88 653 SER A O 1
ATOM 5111 N N . ASN A 1 654 ? 12.675 7.610 17.431 1.00 98.81 654 ASN A N 1
ATOM 5112 C CA . ASN A 1 654 ? 12.867 8.163 18.773 1.00 98.81 654 ASN A CA 1
ATOM 5113 C C . ASN A 1 654 ? 11.967 9.383 19.061 1.00 98.81 654 ASN A C 1
ATOM 5115 O O . ASN A 1 654 ? 11.545 9.555 20.202 1.00 98.81 654 ASN A O 1
ATOM 5119 N N . VAL A 1 655 ? 11.612 10.194 18.054 1.00 98.88 655 VAL A N 1
ATOM 5120 C CA . VAL A 1 655 ? 10.625 11.283 18.219 1.00 98.88 655 VAL A CA 1
ATOM 5121 C C . VAL A 1 655 ? 9.230 10.725 18.504 1.00 98.88 655 VAL A C 1
ATOM 5123 O O . VAL A 1 655 ? 8.568 11.207 19.420 1.00 98.88 655 VAL A O 1
ATOM 5126 N N . LEU A 1 656 ? 8.798 9.687 17.779 1.00 98.81 656 LEU A N 1
ATOM 5127 C CA . LEU A 1 656 ? 7.519 9.011 18.040 1.00 98.81 656 LEU A CA 1
ATOM 5128 C C . LEU A 1 656 ? 7.472 8.451 19.474 1.00 98.81 656 LEU A C 1
ATOM 5130 O O . LEU A 1 656 ? 6.515 8.690 20.207 1.00 98.81 656 LEU A O 1
ATOM 5134 N N . LYS A 1 657 ? 8.548 7.783 19.902 1.00 98.56 657 LYS A N 1
ATOM 5135 C CA . LYS A 1 657 ? 8.707 7.203 21.247 1.00 98.56 657 LYS A CA 1
ATOM 5136 C C . LYS A 1 657 ? 8.700 8.251 22.370 1.00 98.56 657 LYS A C 1
ATOM 5138 O O . LYS A 1 657 ? 8.170 8.000 23.451 1.00 98.56 657 LYS A O 1
ATOM 5143 N N . GLU A 1 658 ? 9.253 9.437 22.118 1.00 98.56 658 GLU A N 1
ATOM 5144 C CA . GLU A 1 658 ? 9.234 10.555 23.070 1.00 98.56 658 GLU A CA 1
ATOM 5145 C C . GLU A 1 658 ? 7.865 11.253 23.127 1.00 98.56 658 GLU A C 1
ATOM 5147 O O . GLU A 1 658 ? 7.427 11.656 24.208 1.00 98.56 658 GLU A O 1
ATOM 5152 N N . ILE A 1 659 ? 7.131 11.328 22.009 1.00 98.69 659 ILE A N 1
ATOM 5153 C CA . ILE A 1 659 ? 5.733 11.793 21.993 1.00 98.69 659 ILE A CA 1
ATOM 5154 C C . ILE A 1 659 ? 4.882 10.919 22.920 1.00 98.69 659 ILE A C 1
ATOM 5156 O O . ILE A 1 659 ? 4.210 11.451 23.802 1.00 98.69 659 ILE A O 1
ATOM 5160 N N . THR A 1 660 ? 4.971 9.588 22.823 1.00 98.00 660 THR A N 1
ATOM 5161 C CA . THR A 1 660 ? 4.166 8.695 23.681 1.00 98.00 660 THR A CA 1
ATOM 5162 C C . THR A 1 660 ? 4.559 8.727 25.157 1.00 98.00 660 THR A C 1
ATOM 5164 O O . THR A 1 660 ? 3.772 8.340 26.016 1.00 98.00 660 THR A O 1
ATOM 5167 N N . ARG A 1 661 ? 5.774 9.195 25.470 1.00 97.44 661 ARG A N 1
ATOM 5168 C CA . ARG A 1 661 ? 6.264 9.367 26.845 1.00 97.44 661 ARG A CA 1
ATOM 5169 C C . ARG A 1 661 ? 5.864 10.712 27.463 1.00 97.44 661 ARG A C 1
ATOM 5171 O O . ARG A 1 661 ? 5.803 10.815 28.686 1.00 97.44 661 ARG A O 1
ATOM 5178 N N . THR A 1 662 ? 5.638 11.742 26.645 1.00 97.69 662 THR A N 1
ATOM 5179 C CA . THR A 1 662 ? 5.470 13.135 27.108 1.00 97.69 662 THR A CA 1
ATOM 5180 C C . THR A 1 662 ? 4.079 13.720 26.886 1.00 97.69 662 THR A C 1
ATOM 5182 O O . THR A 1 662 ? 3.720 14.669 27.578 1.00 97.69 662 THR A O 1
ATOM 5185 N N . GLN A 1 663 ? 3.301 13.185 25.944 1.00 98.19 663 GLN A N 1
ATOM 5186 C CA . GLN A 1 663 ? 2.003 13.733 25.549 1.00 98.19 663 GLN A CA 1
ATOM 5187 C C . GLN A 1 663 ? 0.843 12.891 26.087 1.00 98.19 663 GLN A C 1
ATOM 5189 O O . GLN A 1 663 ? 0.961 11.679 26.277 1.00 98.19 663 GLN A O 1
ATOM 5194 N N . LYS A 1 664 ? -0.299 13.546 26.307 1.00 97.56 664 LYS A N 1
ATOM 5195 C CA . LYS A 1 664 ? -1.577 12.923 26.661 1.00 97.56 664 LYS A CA 1
ATOM 5196 C C . LYS A 1 664 ? -2.713 13.617 25.914 1.00 97.56 664 LYS A C 1
ATOM 5198 O O . LYS A 1 664 ? -2.623 14.808 25.626 1.00 97.56 664 LYS A O 1
ATOM 5203 N N . PHE A 1 665 ? -3.747 12.842 25.613 1.00 98.38 665 PHE A N 1
ATOM 5204 C CA . PHE A 1 665 ? -4.905 13.215 24.803 1.00 98.38 665 PHE A CA 1
ATOM 5205 C C . PHE A 1 665 ? -6.180 12.879 25.584 1.00 98.38 665 PHE A C 1
ATOM 5207 O O . PHE A 1 665 ? -6.132 12.085 26.526 1.00 98.38 665 PHE A O 1
ATOM 5214 N N . ALA A 1 666 ? -7.299 13.523 25.259 1.00 98.19 666 ALA A N 1
ATOM 5215 C CA . ALA A 1 666 ? -8.529 13.411 26.042 1.00 98.19 666 ALA A CA 1
ATOM 5216 C C . ALA A 1 666 ? -9.321 12.129 25.743 1.00 98.19 666 ALA A C 1
ATOM 5218 O O . ALA A 1 666 ? -9.947 11.580 26.648 1.00 98.19 666 ALA A O 1
ATOM 5219 N N . ASN A 1 667 ? -9.294 11.657 24.493 1.00 98.50 667 ASN A N 1
ATOM 5220 C CA . ASN A 1 667 ? -10.138 10.560 24.012 1.00 98.50 667 ASN A CA 1
ATOM 5221 C C . ASN A 1 667 ? -9.379 9.256 23.725 1.00 98.50 667 ASN A C 1
ATOM 5223 O O . ASN A 1 667 ? -10.014 8.234 23.452 1.00 98.50 667 ASN A O 1
ATOM 5227 N N . PHE A 1 668 ? -8.042 9.261 23.782 1.00 98.62 668 PHE A N 1
ATOM 5228 C CA . PHE A 1 668 ? -7.244 8.058 23.549 1.00 98.62 668 PHE A CA 1
ATOM 5229 C C . PHE A 1 668 ? -5.956 7.969 24.374 1.00 98.62 668 PHE A C 1
ATOM 5231 O O . PHE A 1 668 ? -5.276 8.964 24.632 1.00 98.62 668 PHE A O 1
ATOM 5238 N N . ASP A 1 669 ? -5.574 6.734 24.702 1.00 98.19 669 ASP A N 1
ATOM 5239 C CA . ASP A 1 669 ? -4.201 6.413 25.101 1.00 98.19 669 ASP A CA 1
ATOM 5240 C C . ASP A 1 669 ? -3.307 6.239 23.870 1.00 98.19 669 ASP A C 1
ATOM 5242 O O . ASP A 1 669 ? -3.743 5.729 22.835 1.00 98.19 669 ASP A O 1
ATOM 5246 N N . VAL A 1 670 ? -2.038 6.637 23.997 1.00 98.38 670 VAL A N 1
ATOM 5247 C CA . VAL A 1 670 ? -1.038 6.541 22.928 1.00 98.38 670 VAL A CA 1
ATOM 5248 C C . VAL A 1 670 ? 0.125 5.626 23.329 1.00 98.38 670 VAL A C 1
ATOM 5250 O O . VAL A 1 670 ? 0.695 5.758 24.413 1.00 98.38 670 VAL A O 1
ATOM 5253 N N . PHE A 1 671 ? 0.479 4.702 22.437 1.00 98.25 671 PHE A N 1
ATOM 5254 C CA . PHE A 1 671 ? 1.490 3.657 22.618 1.00 98.25 671 PHE A CA 1
ATOM 5255 C C . PHE A 1 671 ? 2.529 3.720 21.495 1.00 98.25 671 PHE A C 1
ATOM 5257 O O . PHE A 1 671 ? 2.244 4.234 20.416 1.00 98.25 671 PHE A O 1
ATOM 5264 N N . TYR A 1 672 ? 3.730 3.188 21.724 1.00 98.38 672 TYR A N 1
ATOM 5265 C CA . TYR A 1 672 ? 4.795 3.129 20.717 1.00 98.38 672 TYR A CA 1
ATOM 5266 C C . TYR A 1 672 ? 5.275 1.692 20.512 1.00 98.38 672 TYR A C 1
ATOM 5268 O O . TYR A 1 672 ? 5.552 0.987 21.486 1.00 98.38 672 TYR A O 1
ATOM 5276 N N . MET A 1 673 ? 5.463 1.288 19.255 1.00 96.56 673 MET A N 1
ATOM 5277 C CA . MET A 1 673 ? 6.153 0.047 18.901 1.00 96.56 673 MET A CA 1
ATOM 5278 C C . MET A 1 673 ? 7.250 0.279 17.862 1.00 96.56 673 MET A C 1
ATOM 5280 O O . MET A 1 673 ? 7.066 1.007 16.891 1.00 96.56 673 MET A O 1
ATOM 5284 N N . ASP A 1 674 ? 8.385 -0.391 18.038 1.00 96.94 674 ASP A N 1
ATOM 5285 C CA . ASP A 1 674 ? 9.400 -0.520 16.994 1.00 96.94 674 ASP A CA 1
ATOM 5286 C C . ASP A 1 674 ? 8.864 -1.428 15.858 1.00 96.94 674 ASP A C 1
ATOM 5288 O O . ASP A 1 674 ? 8.117 -2.374 16.125 1.00 96.94 674 ASP A O 1
ATOM 5292 N N . PHE A 1 675 ? 9.217 -1.151 14.596 1.00 96.44 675 PHE A N 1
ATOM 5293 C CA . PHE A 1 675 ? 8.730 -1.928 13.444 1.00 96.44 675 PHE A CA 1
ATOM 5294 C C . PHE A 1 675 ? 9.236 -3.389 13.500 1.00 96.44 675 PHE A C 1
ATOM 5296 O O . PHE A 1 675 ? 10.448 -3.602 13.603 1.00 96.44 675 PHE A O 1
ATOM 5303 N N . PRO A 1 676 ? 8.362 -4.415 13.412 1.00 95.25 676 PRO A N 1
ATOM 5304 C CA . PRO A 1 676 ? 8.676 -5.788 13.829 1.00 95.25 676 PRO A CA 1
ATOM 5305 C C . PRO A 1 676 ? 9.513 -6.607 12.825 1.00 95.25 676 PRO A C 1
ATOM 5307 O O . PRO A 1 676 ? 9.474 -7.838 12.853 1.00 95.25 676 PRO A O 1
ATOM 5310 N N . LEU A 1 677 ? 10.274 -5.968 11.927 1.00 95.62 677 LEU A N 1
ATOM 5311 C CA . LEU A 1 677 ? 10.986 -6.633 10.823 1.00 95.62 677 LEU A CA 1
ATOM 5312 C C . LEU A 1 677 ? 11.937 -7.739 11.297 1.00 95.62 677 LEU A C 1
ATOM 5314 O O . LEU A 1 677 ? 11.968 -8.819 10.709 1.00 95.62 677 LEU A O 1
ATOM 5318 N N . LYS A 1 678 ? 12.693 -7.497 12.376 1.00 95.12 678 LYS A N 1
ATOM 5319 C CA . LYS A 1 678 ? 13.641 -8.483 12.908 1.00 95.12 678 LYS A CA 1
ATOM 5320 C C . LYS A 1 678 ? 12.912 -9.734 13.410 1.00 95.12 678 LYS A C 1
ATOM 5322 O O . LYS A 1 678 ? 13.271 -10.841 13.027 1.00 95.12 678 LYS A O 1
ATOM 5327 N N . GLN A 1 679 ? 11.877 -9.556 14.224 1.00 96.81 679 GLN A N 1
ATOM 5328 C CA . GLN A 1 679 ? 11.079 -10.641 14.793 1.00 96.81 679 GLN A CA 1
ATOM 5329 C C . GLN A 1 679 ? 10.315 -11.403 13.699 1.00 96.81 679 GLN A C 1
ATOM 5331 O O . GLN A 1 679 ? 10.222 -12.626 13.742 1.00 96.81 679 GLN A O 1
ATOM 5336 N N . THR A 1 680 ? 9.826 -10.680 12.688 1.00 97.62 680 THR A N 1
ATOM 5337 C CA . THR A 1 680 ? 9.174 -11.223 11.486 1.00 97.62 680 THR A CA 1
ATOM 5338 C C . THR A 1 680 ? 10.133 -12.115 10.695 1.00 97.62 680 THR A C 1
ATOM 5340 O O . THR A 1 680 ? 9.779 -13.235 10.327 1.00 97.62 680 THR A O 1
ATOM 5343 N N . ALA A 1 681 ? 11.382 -11.673 10.507 1.00 98.00 681 ALA A N 1
ATOM 5344 C CA . ALA A 1 681 ? 12.434 -12.509 9.941 1.00 98.00 681 ALA A CA 1
ATOM 5345 C C . ALA A 1 681 ? 12.730 -13.724 10.837 1.00 98.00 681 ALA A C 1
ATOM 5347 O O . ALA A 1 681 ? 12.705 -14.852 10.352 1.00 98.00 681 ALA A O 1
ATOM 5348 N N . GLU A 1 682 ? 12.944 -13.542 12.140 1.00 97.62 682 GLU A N 1
ATOM 5349 C CA . GLU A 1 682 ? 13.238 -14.633 13.083 1.00 97.62 682 GLU A CA 1
ATOM 5350 C C . GLU A 1 682 ? 12.110 -15.680 13.190 1.00 97.62 682 GLU A C 1
ATOM 5352 O O . GLU A 1 682 ? 12.390 -16.844 13.473 1.00 97.62 682 GLU A O 1
ATOM 5357 N N . GLU A 1 683 ? 10.846 -15.309 12.958 1.00 97.06 683 GLU A N 1
ATOM 5358 C CA . GLU A 1 683 ? 9.721 -16.243 12.786 1.00 97.06 683 GLU A CA 1
ATOM 5359 C C . GLU A 1 683 ? 9.816 -16.989 11.450 1.00 97.06 683 GLU A C 1
ATOM 5361 O O . GLU A 1 683 ? 9.779 -18.218 11.422 1.00 97.06 683 GLU A O 1
ATOM 5366 N N . TRP A 1 684 ? 10.044 -16.276 10.344 1.00 97.94 684 TRP A N 1
ATOM 5367 C CA . TRP A 1 684 ? 10.125 -16.890 9.018 1.00 97.94 684 TRP A CA 1
ATOM 5368 C C . TRP A 1 684 ? 11.272 -17.904 8.879 1.00 97.94 684 TRP A C 1
ATOM 5370 O O . TRP A 1 684 ? 11.074 -18.974 8.305 1.00 97.94 684 TRP A O 1
ATOM 5380 N N . HIS A 1 685 ? 12.437 -17.652 9.488 1.00 98.19 685 HIS A N 1
ATOM 5381 C CA . HIS A 1 685 ? 13.550 -18.618 9.475 1.00 98.19 685 HIS A CA 1
ATOM 5382 C C . HIS A 1 685 ? 13.251 -19.842 10.357 1.00 98.19 685 HIS A C 1
ATOM 5384 O O . HIS A 1 685 ? 13.672 -20.950 10.029 1.00 98.19 685 HIS A O 1
ATOM 5390 N N . ARG A 1 686 ? 12.451 -19.694 11.427 1.00 97.75 686 ARG A N 1
ATOM 5391 C CA . ARG A 1 686 ? 11.924 -20.836 12.203 1.00 97.75 686 ARG A CA 1
ATOM 5392 C C . ARG A 1 686 ? 10.900 -21.662 11.416 1.00 97.75 686 ARG A C 1
ATOM 5394 O O . ARG A 1 686 ? 10.792 -22.859 11.660 1.00 97.75 686 ARG A O 1
ATOM 5401 N N . MET A 1 687 ? 10.219 -21.064 10.437 1.00 97.56 687 MET A N 1
ATOM 5402 C CA . MET A 1 687 ? 9.375 -21.768 9.459 1.00 97.56 687 MET A CA 1
ATOM 5403 C C . MET A 1 687 ? 10.170 -22.383 8.286 1.00 97.56 687 MET A C 1
ATOM 5405 O O . MET A 1 687 ? 9.569 -22.975 7.392 1.00 97.56 687 MET A O 1
ATOM 5409 N N . GLY A 1 688 ? 11.506 -22.269 8.272 1.00 98.12 688 GLY A N 1
ATOM 5410 C CA . GLY A 1 688 ? 12.365 -22.759 7.184 1.00 98.12 688 GLY A CA 1
ATOM 5411 C C . GLY A 1 688 ? 12.421 -21.843 5.954 1.00 98.12 688 GLY A C 1
ATOM 5412 O O . GLY A 1 688 ? 12.846 -22.282 4.886 1.00 98.12 688 GLY A O 1
ATOM 5413 N N . GLY A 1 689 ? 11.971 -20.596 6.093 1.00 98.06 689 GLY A N 1
ATOM 5414 C CA . GLY A 1 689 ? 12.022 -19.566 5.063 1.00 98.06 689 GLY A CA 1
ATOM 5415 C C . GLY A 1 689 ? 13.254 -18.659 5.145 1.00 98.06 689 GLY A C 1
ATOM 5416 O O . GLY A 1 689 ? 14.014 -18.667 6.109 1.00 98.06 689 GLY A O 1
ATOM 5417 N N . GLU A 1 690 ? 13.433 -17.849 4.108 1.00 98.25 690 GLU A N 1
ATOM 5418 C CA . GLU A 1 690 ? 14.587 -16.976 3.891 1.00 98.25 690 GLU A CA 1
ATOM 5419 C C . GLU A 1 690 ? 14.191 -15.491 3.887 1.00 98.25 690 GLU A C 1
ATOM 5421 O O . GLU A 1 690 ? 13.167 -15.117 3.309 1.00 98.25 690 GLU A O 1
ATOM 5426 N N . SER A 1 691 ? 15.044 -14.622 4.447 1.00 98.38 691 SER A N 1
ATOM 5427 C CA . SER A 1 691 ? 14.822 -13.163 4.557 1.00 98.38 691 SER A CA 1
ATOM 5428 C C . SER A 1 691 ? 14.327 -12.485 3.269 1.00 98.38 691 SER A C 1
ATOM 5430 O O . SER A 1 691 ? 13.451 -11.625 3.321 1.00 98.38 691 SER A O 1
ATOM 5432 N N . TRP A 1 692 ? 14.849 -12.876 2.102 1.00 98.38 692 TRP A N 1
ATOM 5433 C CA . TRP A 1 692 ? 14.501 -12.261 0.813 1.00 98.38 692 TRP A CA 1
ATOM 5434 C C . TRP A 1 692 ? 13.049 -12.507 0.362 1.00 98.38 692 TRP A C 1
ATOM 5436 O O . TRP A 1 692 ? 12.573 -11.804 -0.522 1.00 98.38 692 TRP A O 1
ATOM 5446 N N . GLN A 1 693 ? 12.344 -13.487 0.940 1.00 98.25 693 GLN A N 1
ATOM 5447 C CA . GLN A 1 693 ? 10.939 -13.797 0.617 1.00 98.25 693 GLN A CA 1
ATOM 5448 C C . GLN A 1 693 ? 9.945 -12.871 1.342 1.00 98.25 693 GLN A C 1
ATOM 5450 O O . GLN A 1 693 ? 8.752 -12.864 1.036 1.00 98.25 693 GLN A O 1
ATOM 5455 N N . LEU A 1 694 ? 10.435 -12.081 2.301 1.00 98.62 694 LEU A N 1
ATOM 5456 C CA . LEU A 1 694 ? 9.661 -11.098 3.063 1.00 98.62 694 LEU A CA 1
ATOM 5457 C C . LEU A 1 694 ? 9.546 -9.741 2.345 1.00 98.62 694 LEU A C 1
ATOM 5459 O O . LEU A 1 694 ? 8.990 -8.801 2.904 1.00 98.62 694 LEU A O 1
ATOM 5463 N N . ILE A 1 695 ? 10.076 -9.634 1.123 1.00 98.75 695 ILE A N 1
ATOM 5464 C CA . ILE A 1 695 ? 10.125 -8.404 0.329 1.00 98.75 695 ILE A CA 1
ATOM 5465 C C . ILE A 1 695 ? 9.396 -8.638 -0.999 1.00 98.75 695 ILE A C 1
ATOM 5467 O O . ILE A 1 695 ? 9.525 -9.706 -1.602 1.00 98.75 695 ILE A O 1
ATOM 5471 N N . GLU A 1 696 ? 8.643 -7.643 -1.458 1.00 98.50 696 GLU A N 1
ATOM 5472 C CA . GLU A 1 696 ? 7.930 -7.667 -2.733 1.00 98.50 696 GLU A CA 1
ATOM 5473 C C . GLU A 1 696 ? 8.892 -7.846 -3.925 1.00 98.50 696 GLU A C 1
ATOM 5475 O O . GLU A 1 696 ? 9.825 -7.054 -4.100 1.00 98.50 696 GLU A O 1
ATOM 5480 N N . PRO A 1 697 ? 8.706 -8.873 -4.780 1.00 98.25 697 PRO A N 1
ATOM 5481 C CA . PRO A 1 697 ? 9.713 -9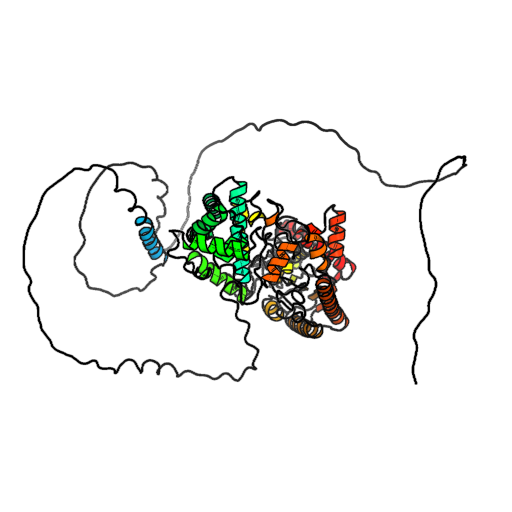.261 -5.767 1.00 98.25 697 PRO A CA 1
ATOM 5482 C C . PRO A 1 697 ? 9.820 -8.303 -6.959 1.00 98.25 697 PRO A C 1
ATOM 5484 O O . PRO A 1 697 ? 10.798 -8.368 -7.701 1.00 98.25 697 PRO A O 1
ATOM 5487 N N . VAL A 1 698 ? 8.833 -7.433 -7.194 1.00 98.44 698 VAL A N 1
ATOM 5488 C CA . VAL A 1 698 ? 8.849 -6.525 -8.353 1.00 98.44 698 VAL A CA 1
ATOM 5489 C C . VAL A 1 698 ? 9.500 -5.176 -8.043 1.00 98.44 698 VAL A C 1
ATOM 5491 O O . VAL A 1 698 ? 10.241 -4.677 -8.891 1.00 98.44 698 VAL A O 1
ATOM 5494 N N . ASP A 1 699 ? 9.276 -4.595 -6.863 1.00 98.25 699 ASP A N 1
ATOM 5495 C CA . ASP A 1 699 ? 9.941 -3.347 -6.454 1.00 98.25 699 ASP A CA 1
ATOM 5496 C C . ASP A 1 699 ? 11.210 -3.576 -5.614 1.00 98.25 699 ASP A C 1
ATOM 5498 O O . ASP A 1 699 ? 12.129 -2.753 -5.653 1.00 98.25 699 ASP A O 1
ATOM 5502 N N . GLY A 1 700 ? 11.314 -4.713 -4.917 1.00 98.50 700 GLY A N 1
ATOM 5503 C CA . GLY A 1 700 ? 12.431 -5.023 -4.027 1.00 98.50 700 GLY A CA 1
ATOM 5504 C C . GLY A 1 700 ? 12.510 -4.092 -2.813 1.00 98.50 700 GLY A C 1
ATOM 5505 O O . GLY A 1 700 ? 13.615 -3.818 -2.342 1.00 98.50 700 GLY A O 1
ATOM 5506 N N . PHE A 1 701 ? 11.375 -3.555 -2.360 1.00 98.75 701 PHE A N 1
ATOM 5507 C CA . PHE A 1 701 ? 11.287 -2.489 -1.365 1.00 98.75 701 PHE A CA 1
ATOM 5508 C C . PHE A 1 701 ? 10.185 -2.713 -0.317 1.00 98.75 701 PHE A C 1
ATOM 5510 O O . PHE A 1 701 ? 10.460 -2.562 0.873 1.00 98.75 701 PHE A O 1
ATOM 5517 N N . HIS A 1 702 ? 8.962 -3.072 -0.720 1.00 98.69 702 HIS A N 1
ATOM 5518 C CA . HIS A 1 702 ? 7.841 -3.215 0.219 1.00 98.69 702 HIS A CA 1
ATOM 5519 C C . HIS A 1 702 ? 7.842 -4.568 0.959 1.00 98.69 702 HIS A C 1
ATOM 5521 O O . HIS A 1 702 ? 8.359 -5.553 0.427 1.00 98.69 702 HIS A O 1
ATOM 5527 N N . PRO A 1 703 ? 7.252 -4.664 2.169 1.00 98.19 703 PRO A N 1
ATOM 5528 C CA . PRO A 1 703 ? 7.002 -5.945 2.827 1.00 98.19 703 PRO A CA 1
ATOM 5529 C C . PRO A 1 703 ? 6.013 -6.799 2.021 1.00 98.19 703 PRO A C 1
ATOM 5531 O O . PRO A 1 703 ? 4.969 -6.301 1.601 1.00 98.19 703 PRO A O 1
ATOM 5534 N N . SER A 1 704 ? 6.320 -8.085 1.838 1.00 98.06 704 SER A N 1
ATOM 5535 C CA . SER A 1 704 ? 5.441 -9.012 1.112 1.00 98.06 704 SER A CA 1
ATOM 5536 C C . SER A 1 704 ? 4.226 -9.455 1.935 1.00 98.06 704 SER A C 1
ATOM 5538 O O . SER A 1 704 ? 4.208 -9.321 3.160 1.00 98.06 704 SER A O 1
ATOM 5540 N N . GLN A 1 705 ? 3.238 -10.090 1.295 1.00 98.00 705 GLN A N 1
ATOM 5541 C CA . GLN A 1 705 ? 2.083 -10.690 1.986 1.00 98.00 705 GLN A CA 1
ATOM 5542 C C . GLN A 1 705 ? 2.484 -11.659 3.124 1.00 98.00 705 GLN A C 1
ATOM 5544 O O . GLN A 1 705 ? 1.779 -11.769 4.128 1.00 98.00 705 GLN A O 1
ATOM 5549 N N . ILE A 1 706 ? 3.633 -12.343 3.008 1.00 98.06 706 ILE A N 1
ATOM 5550 C CA . ILE A 1 706 ? 4.174 -13.204 4.077 1.00 98.06 706 ILE A CA 1
ATOM 5551 C C . ILE A 1 706 ? 4.662 -12.346 5.254 1.00 98.06 706 ILE A C 1
ATOM 5553 O O . ILE A 1 706 ? 4.366 -12.657 6.407 1.00 98.06 706 ILE A O 1
ATOM 5557 N N . ALA A 1 707 ? 5.365 -11.245 4.975 1.00 98.06 707 ALA A N 1
ATOM 5558 C CA . ALA A 1 707 ? 5.806 -10.308 6.003 1.00 98.06 707 ALA A CA 1
ATOM 5559 C C . ALA A 1 707 ? 4.622 -9.643 6.721 1.00 98.06 707 ALA A C 1
ATOM 5561 O O . ALA A 1 707 ? 4.656 -9.543 7.941 1.00 98.06 707 ALA A O 1
ATOM 5562 N N . ALA A 1 708 ? 3.555 -9.279 6.003 1.00 97.69 708 ALA A N 1
ATOM 5563 C CA . ALA A 1 708 ? 2.329 -8.723 6.579 1.00 97.69 708 ALA A CA 1
ATOM 5564 C C . ALA A 1 708 ? 1.620 -9.703 7.539 1.00 97.69 708 ALA A C 1
ATOM 5566 O O . ALA A 1 708 ? 1.234 -9.341 8.654 1.00 97.69 708 ALA A O 1
ATOM 5567 N N . ALA A 1 709 ? 1.480 -10.973 7.147 1.00 97.69 709 ALA A N 1
ATOM 5568 C CA . ALA A 1 709 ? 0.821 -11.980 7.981 1.00 97.69 709 ALA A CA 1
ATOM 5569 C C . ALA A 1 709 ? 1.647 -12.364 9.228 1.00 97.69 709 ALA A C 1
ATOM 5571 O O . ALA A 1 709 ? 1.097 -12.602 10.306 1.00 97.69 709 ALA A O 1
ATOM 5572 N N . LEU A 1 710 ? 2.977 -12.392 9.109 1.00 98.12 710 LEU A N 1
ATOM 5573 C CA . LEU A 1 710 ? 3.881 -12.627 10.239 1.00 98.12 710 LEU A CA 1
ATOM 5574 C C . LEU A 1 710 ? 4.017 -11.390 11.144 1.00 98.12 710 LEU A C 1
ATOM 5576 O O . LEU A 1 710 ? 4.001 -11.536 12.369 1.00 98.12 710 LEU A O 1
ATOM 5580 N N . GLY A 1 711 ? 4.056 -10.188 10.561 1.00 97.06 711 GLY A N 1
ATOM 5581 C CA . GLY A 1 711 ? 4.029 -8.896 11.254 1.00 97.06 711 GLY A CA 1
ATOM 5582 C C . GLY A 1 711 ? 2.802 -8.774 12.150 1.00 97.06 711 GLY A C 1
ATOM 5583 O O . GLY A 1 711 ? 2.953 -8.585 13.357 1.00 97.06 711 GLY A O 1
ATOM 5584 N N . THR A 1 712 ? 1.612 -9.085 11.615 1.00 97.69 712 THR A N 1
ATOM 5585 C CA . THR A 1 712 ? 0.364 -9.225 12.391 1.00 97.69 712 THR A CA 1
ATOM 5586 C C . THR A 1 712 ? 0.566 -10.086 13.634 1.00 97.69 712 THR A C 1
ATOM 5588 O O . THR A 1 712 ? 0.090 -9.750 14.720 1.00 97.69 712 THR A O 1
ATOM 5591 N N . SER A 1 713 ? 1.269 -11.214 13.494 1.00 96.38 713 SER A N 1
ATOM 5592 C CA . SER A 1 713 ? 1.484 -12.145 14.596 1.00 96.38 713 SER A CA 1
ATOM 5593 C C . SER A 1 713 ? 2.371 -11.555 15.692 1.00 96.38 713 SER A C 1
ATOM 5595 O O . SER A 1 713 ? 2.003 -11.632 16.865 1.00 96.38 713 SER A O 1
ATOM 5597 N N . VAL A 1 714 ? 3.477 -10.899 15.326 1.00 95.69 714 VAL A N 1
ATOM 5598 C CA . VAL A 1 714 ? 4.356 -10.199 16.280 1.00 95.69 714 VAL A CA 1
ATOM 5599 C C . VAL A 1 714 ? 3.614 -9.039 16.953 1.00 95.69 714 VAL A C 1
ATOM 5601 O O . VAL A 1 714 ? 3.604 -8.947 18.182 1.00 95.69 714 VAL A O 1
ATOM 5604 N N . THR A 1 715 ? 2.950 -8.192 16.164 1.00 95.31 715 THR A N 1
ATOM 5605 C CA . THR A 1 715 ? 2.171 -7.028 16.614 1.00 95.31 715 THR A CA 1
ATOM 5606 C C . THR A 1 715 ? 1.091 -7.434 17.621 1.00 95.31 715 THR A C 1
ATOM 5608 O O . THR A 1 715 ? 0.993 -6.855 18.704 1.00 95.31 715 THR A O 1
ATOM 5611 N N . TRP A 1 716 ? 0.329 -8.490 17.322 1.00 97.50 716 TRP A N 1
ATOM 5612 C CA . TRP A 1 716 ? -0.721 -9.016 18.196 1.00 97.50 716 TRP A CA 1
ATOM 5613 C C . TRP A 1 716 ? -0.180 -9.625 19.495 1.00 97.50 716 TRP A C 1
ATOM 5615 O O . TRP A 1 716 ? -0.737 -9.368 20.559 1.00 97.50 716 TRP A O 1
ATOM 5625 N N . GLN A 1 717 ? 0.905 -10.409 19.442 1.00 96.62 717 GLN A N 1
ATOM 5626 C CA . GLN A 1 717 ? 1.494 -10.996 20.654 1.00 96.62 717 GLN A CA 1
ATOM 5627 C C . GLN A 1 717 ? 2.115 -9.923 21.560 1.00 96.62 717 GLN A C 1
ATOM 5629 O O . GLN A 1 717 ? 1.954 -9.985 22.779 1.00 96.62 717 GLN A O 1
ATOM 5634 N N . LYS A 1 718 ? 2.742 -8.889 20.980 1.00 95.12 718 LYS A N 1
ATOM 5635 C CA . LYS A 1 718 ? 3.207 -7.713 21.728 1.00 95.12 718 LYS A CA 1
ATOM 5636 C C . LYS A 1 718 ? 2.040 -6.996 22.415 1.00 95.12 718 LYS A C 1
ATOM 5638 O O . LYS A 1 718 ? 2.113 -6.732 23.613 1.00 95.12 718 LYS A O 1
ATOM 5643 N N . ALA A 1 719 ? 0.955 -6.728 21.687 1.00 96.12 719 ALA A N 1
ATOM 5644 C CA . ALA A 1 719 ? -0.227 -6.066 22.236 1.00 96.12 719 ALA A CA 1
ATOM 5645 C C . ALA A 1 719 ? -0.914 -6.897 23.339 1.00 96.12 719 ALA A C 1
ATOM 5647 O O . ALA A 1 719 ? -1.270 -6.335 24.370 1.00 96.12 719 ALA A O 1
ATOM 5648 N N . LEU A 1 720 ? -1.025 -8.225 23.190 1.00 96.38 720 LEU A N 1
ATOM 5649 C CA . LEU A 1 720 ? -1.520 -9.119 24.249 1.00 96.38 720 LEU A CA 1
ATOM 5650 C C . LEU A 1 720 ? -0.655 -9.088 25.519 1.00 96.38 720 LEU A C 1
ATOM 5652 O O . LEU A 1 720 ? -1.192 -9.220 26.617 1.00 96.38 720 LEU A O 1
ATOM 5656 N N . HIS A 1 721 ? 0.667 -8.961 25.382 1.00 96.75 721 HIS A N 1
ATOM 5657 C CA . HIS A 1 721 ? 1.588 -9.001 26.518 1.00 96.75 721 HIS A CA 1
ATOM 5658 C C . HIS A 1 721 ? 1.710 -7.655 27.245 1.00 96.75 721 HIS A C 1
ATOM 5660 O O . HIS A 1 721 ? 1.690 -7.619 28.473 1.00 96.75 721 HIS A O 1
ATOM 5666 N N . GLU A 1 722 ? 1.842 -6.555 26.500 1.00 96.88 722 GLU A N 1
ATOM 5667 C CA . GLU A 1 722 ? 2.148 -5.234 27.064 1.00 96.88 722 GLU A CA 1
ATOM 5668 C C . GLU A 1 722 ? 0.906 -4.355 27.259 1.00 96.88 722 GLU A C 1
ATOM 5670 O O . GLU A 1 722 ? 0.856 -3.582 28.217 1.00 96.88 722 GLU A O 1
ATOM 5675 N N . TRP A 1 723 ? -0.097 -4.463 26.378 1.00 96.62 723 TRP A N 1
ATOM 5676 C CA . TRP A 1 723 ? -1.270 -3.577 26.353 1.00 96.62 723 TRP A CA 1
ATOM 5677 C C . TRP A 1 723 ? -2.597 -4.344 26.142 1.00 96.62 723 TRP A C 1
ATOM 5679 O O . TRP A 1 723 ? -3.386 -3.958 25.276 1.00 96.62 723 TRP A O 1
ATOM 5689 N N . PRO A 1 724 ? -2.891 -5.425 26.898 1.00 96.06 724 PRO A N 1
ATOM 5690 C CA . PRO A 1 724 ? -4.038 -6.302 26.635 1.00 96.06 724 PRO A CA 1
ATOM 5691 C C . PRO A 1 724 ? -5.395 -5.582 26.629 1.00 96.06 724 PRO A C 1
ATOM 5693 O O . PRO A 1 724 ? -6.314 -6.033 25.947 1.00 96.06 724 PRO A O 1
ATOM 5696 N N . GLN A 1 725 ? -5.520 -4.451 27.333 1.00 94.88 725 GLN A N 1
ATOM 5697 C CA . GLN A 1 725 ? -6.705 -3.591 27.298 1.00 94.88 725 GLN A CA 1
ATOM 5698 C C . GLN A 1 725 ? -7.018 -3.060 25.889 1.00 94.88 725 GLN A C 1
ATOM 5700 O O . GLN A 1 725 ? -8.186 -2.960 25.532 1.00 94.88 725 GLN A O 1
ATOM 5705 N N . VAL A 1 726 ? -5.990 -2.804 25.068 1.00 96.69 726 VAL A N 1
ATOM 5706 C CA . VAL A 1 726 ? -6.137 -2.265 23.706 1.00 96.69 726 VAL A CA 1
ATOM 5707 C C . VAL A 1 726 ? -6.859 -3.247 22.790 1.00 96.69 726 VAL A C 1
ATOM 5709 O O . VAL A 1 726 ? -7.564 -2.830 21.883 1.00 96.69 726 VAL A O 1
ATOM 5712 N N . LEU A 1 727 ? -6.742 -4.554 23.038 1.00 96.88 727 LEU A N 1
ATOM 5713 C CA . LEU A 1 727 ? -7.408 -5.591 22.244 1.00 96.88 727 LEU A CA 1
ATOM 5714 C C . LEU A 1 727 ? -8.813 -5.947 22.763 1.00 96.88 727 LEU A C 1
ATOM 5716 O O . LEU A 1 727 ? -9.437 -6.866 22.230 1.00 96.88 727 LEU A O 1
ATOM 5720 N N . GLY A 1 728 ? -9.308 -5.266 23.803 1.00 94.75 728 GLY A N 1
ATOM 5721 C CA . GLY A 1 728 ? -10.584 -5.574 24.452 1.00 94.75 728 GLY A CA 1
ATOM 5722 C C . GLY A 1 728 ? -10.638 -6.979 25.068 1.00 94.75 728 GLY A C 1
ATOM 5723 O O . GLY A 1 728 ? -9.641 -7.712 25.133 1.00 94.75 728 GLY A O 1
ATOM 5724 N N . LYS A 1 729 ? -11.824 -7.383 25.530 1.00 94.25 729 LYS A N 1
ATOM 5725 C CA . LYS A 1 729 ? -12.088 -8.755 25.998 1.00 94.25 729 LYS A CA 1
ATOM 5726 C C . LYS A 1 729 ? -12.487 -9.671 24.839 1.00 94.25 729 LYS A C 1
ATOM 5728 O O . LYS A 1 729 ? -12.831 -9.224 23.752 1.00 94.25 729 LYS A O 1
ATOM 5733 N N . GLU A 1 730 ? -12.427 -10.974 25.083 1.00 97.50 730 GLU A N 1
ATOM 5734 C CA . GLU A 1 730 ? -13.035 -11.965 24.197 1.00 97.50 730 GLU A CA 1
ATOM 5735 C C . GLU A 1 730 ? -14.538 -12.051 24.485 1.00 97.50 730 GLU A C 1
ATOM 5737 O O . GLU A 1 730 ? -14.940 -12.091 25.650 1.00 97.50 730 GLU A O 1
ATOM 5742 N N . ASN A 1 731 ? -15.368 -12.024 23.441 1.00 98.50 731 ASN A N 1
ATOM 5743 C CA . ASN A 1 731 ? -16.820 -11.984 23.588 1.00 98.50 731 ASN A CA 1
ATOM 5744 C C . ASN A 1 731 ? -17.381 -13.405 23.835 1.00 98.50 731 ASN A C 1
ATOM 5746 O O . ASN A 1 731 ? -17.312 -14.246 22.934 1.00 98.50 731 ASN A O 1
ATOM 5750 N N . PRO A 1 732 ? -17.996 -13.690 25.003 1.00 98.25 732 PRO A N 1
ATOM 5751 C CA . PRO A 1 732 ? -18.530 -15.018 25.325 1.00 98.25 732 PRO A CA 1
ATOM 5752 C C . PRO A 1 732 ? -19.734 -15.434 24.459 1.00 98.25 732 PRO A C 1
ATOM 5754 O O . PRO A 1 732 ? -20.175 -16.580 24.535 1.00 98.25 732 PRO A O 1
ATOM 5757 N N . PHE A 1 733 ? -20.273 -14.530 23.636 1.00 98.50 733 PHE A N 1
ATOM 5758 C CA . PHE A 1 733 ? -21.373 -14.797 22.712 1.00 98.50 733 PHE A CA 1
ATOM 5759 C C . PHE A 1 733 ? -20.921 -15.092 21.272 1.00 98.50 733 PHE A C 1
ATOM 5761 O O . PHE A 1 733 ? -21.779 -15.347 20.431 1.00 98.50 733 PHE A O 1
ATOM 5768 N N . ASN A 1 734 ? -19.613 -15.118 20.971 1.00 98.62 734 ASN A N 1
ATOM 5769 C CA . ASN A 1 734 ? -19.084 -15.371 19.618 1.00 98.62 734 ASN A CA 1
ATOM 5770 C C . ASN A 1 734 ? -19.709 -16.608 18.932 1.00 98.62 734 ASN A C 1
ATOM 5772 O O . ASN A 1 734 ? -20.127 -16.520 17.777 1.00 98.62 734 ASN A O 1
ATOM 5776 N N . ASP A 1 735 ? -19.837 -17.730 19.645 1.00 98.56 735 ASP A N 1
ATOM 5777 C CA . ASP A 1 735 ? -20.427 -18.969 19.109 1.00 98.56 735 ASP A CA 1
ATOM 5778 C C . ASP A 1 735 ? -21.938 -18.837 18.848 1.00 98.56 735 ASP A C 1
ATOM 5780 O O . ASP A 1 735 ? -22.477 -19.443 17.923 1.00 98.56 735 ASP A O 1
ATOM 5784 N N . GLN A 1 736 ? -22.639 -18.020 19.642 1.00 98.50 736 GLN A N 1
ATOM 5785 C CA . GLN A 1 736 ? -24.075 -17.763 19.486 1.00 98.50 736 GLN A CA 1
ATOM 5786 C C . GLN A 1 736 ? -24.341 -16.805 18.319 1.00 98.50 736 GLN A C 1
ATOM 5788 O O . GLN A 1 736 ? -25.276 -17.028 17.550 1.00 98.50 736 GLN A O 1
ATOM 5793 N N . ILE A 1 737 ? -23.477 -15.799 18.138 1.00 98.75 737 ILE A N 1
ATOM 5794 C CA . ILE A 1 737 ? -23.474 -14.923 16.962 1.00 98.75 737 ILE A CA 1
ATOM 5795 C C . ILE A 1 737 ? -23.284 -15.764 15.692 1.00 98.75 737 ILE A C 1
ATOM 5797 O O . ILE A 1 737 ? -24.065 -15.627 14.756 1.00 98.75 737 ILE A O 1
ATOM 5801 N N . GLU A 1 738 ? -22.312 -16.683 15.656 1.00 98.31 738 GLU A N 1
ATOM 5802 C CA . GLU A 1 738 ? -22.103 -17.560 14.493 1.00 98.31 738 GLU A CA 1
ATOM 5803 C C . GLU A 1 738 ? -23.256 -18.551 14.272 1.00 98.31 738 GLU A C 1
ATOM 5805 O O . GLU A 1 738 ? -23.690 -18.747 13.138 1.00 98.31 738 GLU A O 1
ATOM 5810 N N . ALA A 1 739 ? -23.819 -19.134 15.333 1.00 98.38 739 ALA A N 1
ATOM 5811 C CA . ALA A 1 739 ? -24.947 -20.060 15.214 1.00 98.38 739 ALA A CA 1
ATOM 5812 C C . ALA A 1 739 ? -26.225 -19.407 14.645 1.00 98.38 739 ALA A C 1
ATOM 5814 O O . ALA A 1 739 ? -27.043 -20.100 14.037 1.00 98.38 739 ALA A O 1
ATOM 5815 N N . ILE A 1 740 ? -26.407 -18.095 14.843 1.00 98.25 740 ILE A N 1
ATOM 5816 C CA . ILE A 1 740 ? -27.598 -17.343 14.414 1.00 98.25 740 ILE A CA 1
ATOM 5817 C C . ILE A 1 740 ? -27.337 -16.600 13.095 1.00 98.25 740 ILE A C 1
ATOM 5819 O O . ILE A 1 740 ? -28.071 -16.788 12.123 1.00 98.25 740 ILE A O 1
ATOM 5823 N N . PHE A 1 741 ? -26.271 -15.799 13.040 1.00 98.44 741 PHE A N 1
ATOM 5824 C CA . PHE A 1 741 ? -25.948 -14.885 11.937 1.00 98.44 741 PHE A CA 1
ATOM 5825 C C . PHE A 1 741 ? -24.886 -15.429 10.965 1.00 98.44 741 PHE A C 1
ATOM 5827 O O . PHE A 1 741 ? -24.644 -14.817 9.928 1.00 98.44 741 PHE A O 1
ATOM 5834 N N . LYS A 1 742 ? -24.296 -16.603 11.236 1.00 97.75 742 LYS A N 1
ATOM 5835 C CA . LYS A 1 742 ? -23.343 -17.312 10.357 1.00 97.75 742 LYS A CA 1
ATOM 5836 C C . LYS A 1 742 ? -22.080 -16.489 10.065 1.00 97.75 742 LYS A C 1
ATOM 5838 O O . LYS A 1 742 ? -21.295 -16.203 10.967 1.00 97.75 742 LYS A O 1
ATOM 5843 N N . ASP A 1 743 ? -21.882 -16.114 8.804 1.00 97.31 743 ASP A N 1
ATOM 5844 C CA . ASP A 1 743 ? -20.811 -15.244 8.320 1.00 97.31 743 ASP A CA 1
ATOM 5845 C C . ASP A 1 743 ? -21.085 -13.753 8.576 1.00 97.31 743 ASP A C 1
ATOM 5847 O O . ASP A 1 743 ? -20.221 -12.925 8.289 1.00 97.31 743 ASP A O 1
ATOM 5851 N N . GLN A 1 744 ? -22.247 -13.423 9.154 1.00 98.69 744 GLN A N 1
ATOM 5852 C CA . GLN A 1 744 ? -22.739 -12.070 9.417 1.00 98.69 744 GLN A CA 1
ATOM 5853 C C . GLN A 1 744 ? -22.956 -11.248 8.130 1.00 98.69 744 GLN A C 1
ATOM 5855 O O . GLN A 1 744 ? -22.848 -10.028 8.133 1.00 98.69 744 GLN A O 1
ATOM 5860 N N . GLY A 1 745 ? -23.271 -11.919 7.013 1.00 97.75 745 GLY A N 1
ATOM 5861 C CA . GLY A 1 745 ? -23.483 -11.271 5.715 1.00 97.75 745 GLY A CA 1
ATOM 5862 C C . GLY A 1 745 ? -22.195 -10.990 4.933 1.00 97.75 745 GLY A C 1
ATOM 5863 O O . GLY A 1 745 ? -22.256 -10.372 3.869 1.00 97.75 745 GLY A O 1
ATOM 5864 N N . GLY A 1 746 ? -21.044 -11.449 5.433 1.00 97.69 746 GLY A N 1
ATOM 5865 C CA . GLY A 1 746 ? -19.757 -11.372 4.746 1.00 97.69 746 GLY A CA 1
ATOM 5866 C C . GLY A 1 746 ? -19.221 -9.949 4.561 1.00 97.69 746 GLY A C 1
ATOM 5867 O O . GLY A 1 746 ? -19.730 -8.980 5.127 1.00 97.69 746 GLY A O 1
ATOM 5868 N N . HIS A 1 747 ? -18.160 -9.832 3.761 1.00 97.50 747 HIS A N 1
ATOM 5869 C CA . HIS A 1 747 ? -17.441 -8.583 3.488 1.00 97.50 747 HIS A CA 1
ATOM 5870 C C . HIS A 1 747 ? -17.712 -8.075 2.081 1.00 97.50 747 HIS A C 1
ATOM 5872 O O . HIS A 1 747 ? -17.635 -8.849 1.102 1.00 97.50 747 HIS A O 1
#

Secondary structure (DSSP, 8-state):
-----------------------------------------------------PPP---------------------------------S-------------------------S------THHHHHHHHHHHHHHHTSSSS---S------------------------------SSSSGGGGS----PPPP----PPPPP---SS--HHHHHHHHHHHHHHHHHHHHHTT--HHHHHHHHHHHS-HHHHHHHHHHHHHHHHHHHHHHTTT--HHHHHHHTTSS---TT-----SSPPPTT-HHHHHHHHHHHHHH-TTTT--PPPPPGGGSHHHHHHHHHHHHHHHH-S-SS-SSSSS-BSSSSTTSTTTBPBPS-TT-TT--TTBPPGGGGSSS-SSSSS--SB-TTT--BHHHHHHTTS---EEEEEE-TTTTTB---GGGT-GGG-STTTTTTHHHHHHTTTB-TTTSTTT--S--SSSS----HHHHHHHH-GGGSS-EEE---TT--HHHHHHHGGG----TTTB--EEEEEE--STTT----SSTTTTSPPHHHHHHHHHHHHHHHHTTSPTTEEEEEEPPP-THHHHHHHTTSBPGGGTTTT--BHHHHHHHHHHTT--S-TTTSSS-HHHHHHHHHHHHHHHHHHHHHHHH---SSEEEEEE--THHHHHHHHHHTT--GGGGB-TTTSSSBPHHHHHHHHHHHHHHHHHH-GGGG-PPPTTHHHHHHHHTTTT--

pLDDT: mean 76.45, std 29.94, range [21.39, 98.94]